Protein 5ZXN (pdb70)

B-factor: mean 41.6, std 17.54, range [14.12, 121.66]

Organism: Vibrio vulnificus (strain MO6-24/O) (NCBI:txid914127)

Sequence (649 aa):
PTNRQIVLASRPVGAPTADNFALTQSDIPTPAQGELLRSVYLSLDPYRGRSDAKSYAEPVGIDEVVGGTVCQVEASNHAEFEVGEWVLAYTGWQDYALSDGEGLIKLGKQPSHPSYALGVGPGFTAYGLLDIGQPKEGDTLVVAAATGAVGSVGQIGKLKGCRVIGIAGGEEKCQFAKDTLGFDECIDHKAADFAEQLAKVCHNGIDIYFENVGGKVFDAVPLLNTGARIPLCGLISQYNATSLPEGPDRSLAQLLIKRIKQGFIIFDDYGHRYGEFAADTQWLAQGKIHYREHLVQGLENAPDAFIGLLEGKNFGKVVQTNQPRTNRQIVLASRPVGAPTADNFALTQSDIPTPAQGELLRSVYLSLDPYRGRSDAKSYAEPVGIDEVVGGTVCQVEASNHAEFEVGEWVLAYTGWQDYALSDGEGLIKLGKQPSHPSYALGVGPGFTAYGLLDIGQPKEGDTLVVAAATGAVGSVGQIGKLKGCRVIGIAGGEEKCQFAKDTLGFDECIDHKAADFAEQLAKVCHNGIDIYFENVGGKVFDAVPLLNTGARIPLCGLISQYNATSLPEGPDRSLAQLLIKRIKQGFIIFDDYGHRYGEFAADTQWLAQGKIHYREHLVQGLENAPDAFIGLLEGKNFGKVVQTNQPR

Structure (mmCIF, N/CA/C/O backbone):
data_5ZXN
#
_entry.id   5ZXN
#
_cell.length_a   90.516
_cell.length_b   91.555
_cell.length_c   104.792
_cell.angle_alpha   90.000
_cell.angle_beta   90.000
_cell.angle_gamma   90.000
#
_symmetry.space_group_name_H-M   'P 21 21 21'
#
loop_
_entity.id
_entity.type
_entity.pdbx_description
1 polymer 'NADP-dependent oxidoreductase'
2 non-polymer '2-(N-MORPHOLINO)-ETHANESULFONIC ACID'
3 non-polymer 1,2-ETHANEDIOL
4 water water
#
loop_
_atom_site.group_PDB
_atom_site.id
_atom_site.type_symbol
_atom_site.label_atom_id
_atom_site.label_alt_id
_atom_site.label_comp_id
_atom_site.label_asym_id
_atom_site.label_entity_id
_atom_site.label_seq_id
_atom_site.pdbx_PDB_ins_code
_atom_site.Cartn_x
_atom_site.Cartn_y
_atom_site.Cartn_z
_atom_site.occupancy
_atom_site.B_iso_or_equiv
_atom_site.auth_seq_id
_atom_site.auth_comp_id
_atom_site.auth_asym_id
_atom_site.auth_atom_id
_atom_site.pdbx_PDB_model_num
ATOM 1 N N . PRO A 1 1 ? -1.925 -29.927 -38.160 1.00 71.31 4 PRO A N 1
ATOM 2 C CA . PRO A 1 1 ? -2.254 -31.035 -37.255 1.00 71.30 4 PRO A CA 1
ATOM 3 C C . PRO A 1 1 ? -1.287 -31.101 -36.075 1.00 73.65 4 PRO A C 1
ATOM 4 O O . PRO A 1 1 ? -0.447 -32.004 -36.007 1.00 69.31 4 PRO A O 1
ATOM 8 N N . THR A 1 2 ? -1.412 -30.157 -35.147 1.00 72.10 5 THR A N 1
ATOM 9 C CA . THR A 1 2 ? -0.402 -30.004 -34.111 1.00 66.33 5 THR A CA 1
ATOM 10 C C . THR A 1 2 ? -0.976 -29.842 -32.697 1.00 66.42 5 THR A C 1
ATOM 11 O O . THR A 1 2 ? -2.043 -29.255 -32.501 1.00 62.22 5 THR A O 1
ATOM 15 N N . ASN A 1 3 ? -0.250 -30.389 -31.724 1.00 64.39 6 ASN A N 1
ATOM 16 C CA . ASN A 1 3 ? -0.520 -30.188 -30.300 1.00 58.47 6 ASN A CA 1
ATOM 17 C C . ASN A 1 3 ? 0.177 -28.941 -29.763 1.00 55.63 6 ASN A C 1
ATOM 18 O O . ASN A 1 3 ? 1.381 -28.966 -29.518 1.00 56.90 6 ASN A O 1
ATOM 23 N N . ARG A 1 4 ? -0.559 -27.845 -29.591 1.00 54.79 7 ARG A N 1
ATOM 24 C CA . ARG A 1 4 ? 0.040 -26.656 -28.979 1.00 53.67 7 ARG A CA 1
ATOM 25 C C . ARG A 1 4 ? 0.192 -26.844 -27.471 1.00 50.68 7 ARG A C 1
ATOM 26 O O . ARG A 1 4 ? -0.617 -27.517 -26.831 1.00 48.20 7 ARG A O 1
ATOM 34 N N . GLN A 1 5 ? 1.213 -26.211 -26.908 1.00 49.55 8 GLN A N 1
ATOM 35 C CA . GLN A 1 5 ? 1.505 -26.337 -25.490 1.00 49.51 8 GLN A CA 1
ATOM 36 C C . GLN A 1 5 ? 1.941 -24.998 -24.930 1.00 48.58 8 GLN A C 1
ATOM 37 O O . GLN A 1 5 ? 2.718 -24.283 -25.560 1.00 44.89 8 GLN A O 1
ATOM 43 N N . ILE A 1 6 ? 1.422 -24.646 -23.758 1.00 39.67 9 ILE A N 1
ATOM 44 C CA . ILE A 1 6 ? 1.970 -23.525 -23.010 1.00 39.75 9 ILE A CA 1
ATOM 45 C C . ILE A 1 6 ? 2.899 -24.110 -21.960 1.00 42.83 9 ILE A C 1
ATOM 46 O O . ILE A 1 6 ? 2.467 -24.893 -21.104 1.00 37.56 9 ILE A O 1
ATOM 51 N N . VAL A 1 7 ? 4.178 -23.762 -22.043 1.00 40.71 10 VAL A N 1
ATOM 52 C CA . VAL A 1 7 ? 5.166 -24.318 -21.129 1.00 40.01 10 VAL A CA 1
ATOM 53 C C . VAL A 1 7 ? 5.709 -23.235 -20.215 1.00 37.52 10 VAL A C 1
ATOM 54 O O . VAL A 1 7 ? 5.586 -22.043 -20.506 1.00 37.21 10 VAL A O 1
ATOM 58 N N . LEU A 1 8 ? 6.286 -23.661 -19.096 1.00 39.24 11 LEU A N 1
ATOM 59 C CA . LEU A 1 8 ? 6.942 -22.752 -18.168 1.00 39.19 11 LEU A CA 1
ATOM 60 C C . LEU A 1 8 ? 8.326 -22.361 -18.695 1.00 38.27 11 LEU A C 1
ATOM 61 O O . LEU A 1 8 ? 9.237 -23.188 -18.735 1.00 40.43 11 LEU A O 1
ATOM 66 N N . ALA A 1 9 ? 8.475 -21.108 -19.110 1.00 42.54 12 ALA A N 1
ATOM 67 C CA . ALA A 1 9 ? 9.740 -20.642 -19.673 1.00 42.04 12 ALA A CA 1
ATOM 68 C C . ALA A 1 9 ? 10.740 -20.304 -18.574 1.00 41.37 12 ALA A C 1
ATOM 69 O O . ALA A 1 9 ? 11.909 -20.670 -18.653 1.00 40.28 12 ALA A O 1
ATOM 71 N N . SER A 1 10 ? 10.268 -19.597 -17.555 1.00 41.47 13 SER A N 1
ATOM 72 C CA . SER A 1 10 ? 11.093 -19.223 -16.414 1.00 38.99 13 SER A CA 1
ATOM 73 C C . SER A 1 10 ? 10.250 -19.100 -15.144 1.00 42.89 13 SER A C 1
ATOM 74 O O . SER A 1 10 ? 9.052 -18.823 -15.216 1.00 37.27 13 SER A O 1
ATOM 77 N N . ARG A 1 11 ? 10.861 -19.273 -13.978 1.00 41.00 14 ARG A N 1
ATOM 78 C CA . ARG A 1 11 ? 10.090 -19.117 -12.751 1.00 41.14 14 ARG A CA 1
ATOM 79 C C . ARG A 1 11 ? 9.834 -17.642 -12.500 1.00 38.58 14 ARG A C 1
ATOM 80 O O . ARG A 1 11 ? 10.742 -16.813 -12.617 1.00 37.27 14 ARG A O 1
ATOM 88 N N . PRO A 1 12 ? 8.577 -17.305 -12.176 1.00 38.99 15 PRO A N 1
ATOM 89 C CA . PRO A 1 12 ? 8.198 -15.923 -11.881 1.00 39.08 15 PRO A CA 1
ATOM 90 C C . PRO A 1 12 ? 8.997 -15.354 -10.713 1.00 40.05 15 PRO A C 1
ATOM 91 O O . PRO A 1 12 ? 9.388 -16.089 -9.804 1.00 36.68 15 PRO A O 1
ATOM 95 N N . VAL A 1 13 ? 9.259 -14.055 -10.769 1.00 40.60 16 VAL A N 1
ATOM 96 C CA . VAL A 1 13 ? 9.813 -13.332 -9.638 1.00 40.91 16 VAL A CA 1
ATOM 97 C C . VAL A 1 13 ? 8.757 -12.335 -9.212 1.00 39.15 16 VAL A C 1
ATOM 98 O O . VAL A 1 13 ? 8.498 -11.364 -9.915 1.00 42.34 16 VAL A O 1
ATOM 102 N N . GLY A 1 14 ? 8.129 -12.580 -8.066 1.00 43.08 17 GLY A N 1
ATOM 103 C CA . GLY A 1 14 ? 6.928 -11.840 -7.722 1.00 37.61 17 GLY A CA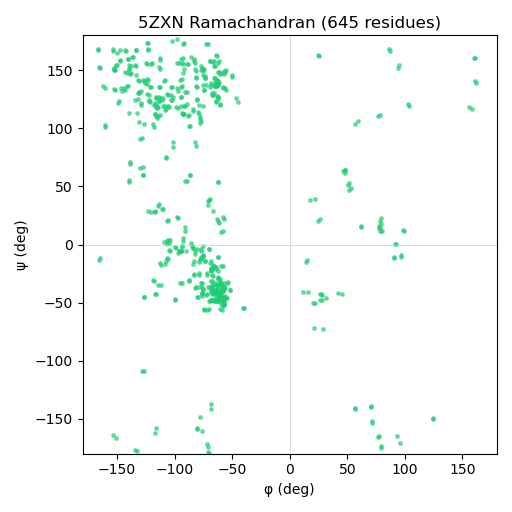 1
ATOM 104 C C . GLY A 1 14 ? 5.771 -12.266 -8.617 1.00 39.63 17 GLY A C 1
ATOM 105 O O . GLY A 1 14 ? 5.599 -13.457 -8.897 1.00 40.18 17 GLY A O 1
ATOM 106 N N . ALA A 1 15 ? 4.977 -11.298 -9.067 1.00 40.39 18 ALA A N 1
ATOM 107 C CA . ALA A 1 15 ? 3.858 -11.582 -9.960 1.00 38.26 18 ALA A CA 1
ATOM 108 C C . ALA A 1 15 ? 4.336 -12.143 -11.308 1.00 40.95 18 ALA A C 1
ATOM 109 O O . ALA A 1 15 ? 5.297 -11.639 -11.894 1.00 38.55 18 ALA A O 1
ATOM 111 N N . PRO A 1 16 ? 3.661 -13.188 -11.811 1.00 43.34 19 PRO A N 1
ATOM 112 C CA . PRO A 1 16 ? 4.052 -13.735 -13.114 1.00 39.92 19 PRO A CA 1
ATOM 113 C C . PRO A 1 16 ? 3.893 -12.687 -14.208 1.00 41.65 19 PRO A C 1
ATOM 114 O O . PRO A 1 16 ? 3.030 -11.815 -14.096 1.00 40.80 19 PRO A O 1
ATOM 118 N N . THR A 1 17 ? 4.739 -12.759 -15.229 1.00 41.21 20 THR A N 1
ATOM 119 C CA . THR A 1 17 ? 4.606 -11.910 -16.408 1.00 46.18 20 THR A CA 1
ATOM 120 C C . THR A 1 17 ? 4.513 -12.795 -17.636 1.00 43.44 20 THR A C 1
ATOM 121 O O . THR A 1 17 ? 4.710 -14.004 -17.545 1.00 39.78 20 THR A O 1
ATOM 125 N N . ALA A 1 18 ? 4.257 -12.187 -18.788 1.00 43.78 21 ALA A N 1
ATOM 126 C CA . ALA A 1 18 ? 4.147 -12.936 -20.035 1.00 46.98 21 ALA A CA 1
ATOM 127 C C . ALA A 1 18 ? 5.406 -13.739 -20.332 1.00 42.63 21 ALA A C 1
ATOM 128 O O . ALA A 1 18 ? 5.329 -14.829 -20.895 1.00 42.15 21 ALA A O 1
ATOM 130 N N . ASP A 1 19 ? 6.559 -13.206 -19.939 1.00 44.20 22 ASP A N 1
ATOM 131 C CA . ASP A 1 19 ? 7.842 -13.846 -20.237 1.00 47.51 22 ASP A CA 1
ATOM 132 C C . ASP A 1 19 ? 8.012 -15.207 -19.567 1.00 44.95 22 ASP A C 1
ATOM 133 O O . ASP A 1 19 ? 8.833 -16.020 -20.000 1.00 43.95 22 ASP A O 1
ATOM 138 N N . ASN A 1 20 ? 7.227 -15.460 -18.523 1.00 40.92 23 ASN A N 1
ATOM 139 C CA . ASN A 1 20 ? 7.327 -16.710 -17.776 1.00 41.55 23 ASN A CA 1
ATOM 140 C C . ASN A 1 20 ? 6.721 -17.902 -18.515 1.00 37.15 23 ASN A C 1
ATOM 141 O O . ASN A 1 20 ? 6.932 -19.059 -18.133 1.00 38.48 23 ASN A O 1
ATOM 146 N N . PHE A 1 21 ? 6.016 -17.613 -19.606 1.00 36.49 24 PHE A N 1
ATOM 147 C CA . PHE A 1 21 ? 5.288 -18.618 -20.375 1.00 39.67 24 PHE A CA 1
ATOM 148 C C . PHE A 1 21 ? 5.741 -18.612 -21.827 1.00 41.72 24 PHE A C 1
ATOM 149 O O . PHE A 1 21 ? 6.025 -17.553 -22.381 1.00 40.25 24 PHE A O 1
ATOM 157 N N . ALA A 1 22 ? 5.819 -19.789 -22.434 1.00 41.44 25 ALA A N 1
ATOM 158 C CA . ALA A 1 22 ? 6.120 -19.873 -23.854 1.00 45.97 25 ALA A CA 1
ATOM 159 C C . ALA A 1 22 ? 5.125 -20.785 -24.556 1.00 43.50 25 ALA A C 1
ATOM 160 O O . ALA A 1 22 ? 4.743 -21.826 -24.021 1.00 42.44 25 ALA A O 1
ATOM 162 N N . LEU A 1 23 ? 4.717 -20.393 -25.761 1.00 47.82 26 LEU A N 1
ATOM 163 C CA . LEU A 1 23 ? 3.861 -21.234 -26.588 1.00 50.88 26 LEU A CA 1
ATOM 164 C C . LEU A 1 23 ? 4.728 -22.051 -27.535 1.00 49.62 26 LEU A C 1
ATOM 165 O O . LEU A 1 23 ? 5.586 -21.511 -28.225 1.00 46.89 26 LEU A O 1
ATOM 170 N N . THR A 1 24 ? 4.524 -23.361 -27.528 1.00 49.22 27 THR A N 1
ATOM 171 C CA . THR A 1 24 ? 5.303 -24.262 -28.364 1.00 57.77 27 THR A CA 1
ATOM 172 C C . THR A 1 24 ? 4.389 -25.259 -29.070 1.00 59.33 27 THR A C 1
ATOM 173 O O . THR A 1 24 ? 3.209 -25.385 -28.737 1.00 55.03 27 THR A O 1
ATOM 177 N N . GLN A 1 25 ? 4.934 -25.970 -30.048 1.00 59.99 28 GLN A N 1
ATOM 178 C CA . GLN A 1 25 ? 4.154 -26.969 -30.758 1.00 61.52 28 GLN A CA 1
ATOM 179 C C . GLN A 1 25 ? 4.841 -28.321 -30.695 1.00 62.36 28 GLN A C 1
ATOM 180 O O . GLN A 1 25 ? 6.053 -28.412 -30.505 1.00 63.08 28 GLN A O 1
ATOM 186 N N . SER A 1 26 ? 4.045 -29.370 -30.832 1.00 63.05 29 SER A N 1
ATOM 187 C CA . SER A 1 26 ? 4.555 -30.728 -30.813 1.00 64.69 29 SER A CA 1
ATOM 188 C C . SER A 1 26 ? 3.620 -31.610 -31.624 1.00 66.76 29 SER A C 1
ATOM 189 O O . SER A 1 26 ? 2.418 -31.338 -31.703 1.00 65.90 29 SER A O 1
ATOM 192 N N . ASP A 1 27 ? 4.165 -32.657 -32.232 1.00 66.29 30 ASP A N 1
ATOM 193 C CA . ASP A 1 27 ? 3.340 -33.595 -32.973 1.00 66.26 30 ASP A CA 1
ATOM 194 C C . ASP A 1 27 ? 2.371 -34.258 -32.006 1.00 66.00 30 ASP A C 1
ATOM 195 O O . ASP A 1 27 ? 2.727 -34.545 -30.861 1.00 68.43 30 ASP A O 1
ATOM 197 N N . ILE A 1 28 ? 1.138 -34.463 -32.454 1.00 64.21 31 ILE A N 1
ATOM 198 C CA . ILE A 1 28 ? 0.125 -35.115 -31.636 1.00 62.95 31 ILE A CA 1
ATOM 199 C C . ILE A 1 28 ? 0.566 -36.526 -31.261 1.00 68.26 31 ILE A C 1
ATOM 200 O O . ILE A 1 28 ? 0.819 -37.353 -32.138 1.00 72.82 31 ILE A O 1
ATOM 205 N N . PRO A 1 29 ? 0.675 -36.805 -29.955 1.00 67.44 32 PRO A N 1
ATOM 206 C CA . PRO A 1 29 ? 1.134 -38.132 -29.522 1.00 67.90 32 PRO A CA 1
ATOM 207 C C . PRO A 1 29 ? 0.178 -39.232 -29.971 1.00 69.52 32 PRO A C 1
ATOM 208 O O . PRO A 1 29 ? -1.002 -38.965 -30.204 1.00 67.67 32 PRO A O 1
ATOM 212 N N . THR A 1 30 ? 0.681 -40.455 -30.083 1.00 71.84 33 THR A N 1
ATOM 213 C CA . THR A 1 30 ? -0.126 -41.556 -30.593 1.00 72.01 33 THR A CA 1
ATOM 214 C C . THR A 1 30 ? -0.374 -42.586 -29.498 1.00 71.74 33 THR A C 1
ATOM 215 O O . THR A 1 30 ? 0.573 -43.114 -28.907 1.00 70.41 33 THR A O 1
ATOM 219 N N . PRO A 1 31 ? -1.657 -42.874 -29.229 1.00 69.81 34 PRO A N 1
ATOM 220 C CA . PRO A 1 31 ? -2.049 -43.832 -28.188 1.00 70.71 34 PRO A CA 1
ATOM 221 C C . PRO A 1 31 ? -1.567 -45.237 -28.527 1.00 77.04 34 PRO A C 1
ATOM 222 O O . PRO A 1 31 ? -1.911 -45.771 -29.584 1.00 75.07 34 PRO A O 1
ATOM 226 N N . ALA A 1 32 ? -0.783 -45.831 -27.633 1.00 76.27 35 ALA A N 1
ATOM 227 C CA . ALA A 1 32 ? -0.132 -47.100 -27.926 1.00 78.01 35 ALA A CA 1
ATOM 228 C C . ALA A 1 32 ? -0.757 -48.268 -27.171 1.00 81.62 35 ALA A C 1
ATOM 229 O O . ALA A 1 32 ? -0.169 -48.772 -26.214 1.00 83.73 35 ALA A O 1
ATOM 231 N N . GLN A 1 33 ? -1.942 -48.687 -27.619 1.00 80.28 36 GLN A N 1
ATOM 232 C CA . GLN A 1 33 ? -2.610 -49.903 -27.143 1.00 81.60 36 GLN A CA 1
ATOM 233 C C . GLN A 1 33 ? -2.887 -49.898 -25.637 1.00 85.46 36 GLN A C 1
ATOM 234 O O . GLN A 1 33 ? -1.982 -50.084 -24.820 1.00 84.76 36 GLN A O 1
ATOM 236 N N . GLY A 1 34 ? -4.151 -49.705 -25.273 1.00 83.60 37 GLY A N 1
ATOM 237 C CA . GLY A 1 34 ? -4.520 -49.570 -23.876 1.00 82.19 37 GLY A CA 1
ATOM 238 C C . GLY A 1 34 ? -4.498 -48.115 -23.449 1.00 81.35 37 GLY A C 1
ATOM 239 O O . GLY A 1 34 ? -4.755 -47.790 -22.290 1.00 80.10 37 GLY A O 1
ATOM 240 N N . GLU A 1 35 ? -4.161 -47.240 -24.392 1.00 79.24 38 GLU A N 1
ATOM 241 C CA . GLU A 1 35 ? -4.123 -45.805 -24.146 1.00 77.00 38 GLU A CA 1
ATOM 242 C C . GLU A 1 35 ? -5.143 -45.087 -25.023 1.00 75.13 38 GLU A C 1
ATOM 243 O O . GLU A 1 35 ? -5.730 -45.690 -25.924 1.00 73.80 38 GLU A O 1
ATOM 257 N N . LEU A 1 37 ? -6.306 -40.893 -26.751 1.00 62.37 40 LEU A N 1
ATOM 258 C CA . LEU A 1 37 ? -5.870 -39.546 -27.093 1.00 62.67 40 LEU A CA 1
ATOM 259 C C . LEU A 1 37 ? -6.939 -38.527 -26.711 1.00 66.66 40 LEU A C 1
ATOM 260 O O . LEU A 1 37 ? -8.024 -38.510 -27.294 1.00 66.33 40 LEU A O 1
ATOM 265 N N . LEU A 1 38 ? -6.631 -37.684 -25.726 1.00 59.29 41 LEU A N 1
ATOM 266 C CA . LEU A 1 38 ? -7.570 -36.660 -25.280 1.00 57.06 41 LEU A CA 1
ATOM 267 C C . LEU A 1 38 ? -7.334 -35.326 -25.979 1.00 54.54 41 LEU A C 1
ATOM 268 O O . LEU A 1 38 ? -6.194 -34.894 -26.167 1.00 53.04 41 LEU A O 1
ATOM 273 N N . ARG A 1 39 ? -8.426 -34.695 -26.390 1.00 51.52 42 ARG A N 1
ATOM 274 C CA . ARG A 1 39 ? -8.373 -33.367 -26.984 1.00 53.20 42 ARG A CA 1
ATOM 275 C C . ARG A 1 39 ? -9.154 -32.386 -26.111 1.00 53.24 42 ARG A C 1
ATOM 276 O O . ARG A 1 39 ? -10.348 -32.566 -25.877 1.00 48.65 42 ARG A O 1
ATOM 284 N N . SER A 1 40 ? -8.472 -31.359 -25.616 1.00 48.31 43 SER A N 1
ATOM 285 C CA . SER A 1 40 ? -9.067 -30.452 -24.636 1.00 47.55 43 SER A CA 1
ATOM 286 C C . SER A 1 40 ? -10.071 -29.487 -25.249 1.00 46.12 43 SER A C 1
ATOM 287 O O . SER A 1 40 ? -9.914 -29.042 -26.385 1.00 46.05 43 SER A O 1
ATOM 290 N N . VAL A 1 41 ? -11.102 -29.164 -24.476 1.00 41.66 44 VAL A N 1
ATOM 291 C CA . VAL A 1 41 ? -12.043 -28.122 -24.848 1.00 41.96 44 VAL A CA 1
ATOM 292 C C . VAL A 1 41 ? -11.988 -26.968 -23.863 1.00 40.60 44 VAL A C 1
ATOM 293 O O . VAL A 1 41 ? -12.018 -25.798 -24.251 1.00 42.62 44 VAL A O 1
ATOM 297 N N . TYR A 1 42 ? -11.908 -27.304 -22.579 1.00 38.42 45 TYR A N 1
ATOM 298 C CA . TYR A 1 42 ? -11.849 -26.295 -21.536 1.00 39.10 45 TYR A CA 1
ATOM 299 C C . TYR A 1 42 ? -10.646 -26.514 -20.628 1.00 33.69 45 TYR A C 1
ATOM 300 O O . TYR A 1 42 ? -10.328 -27.647 -20.276 1.00 31.02 45 TYR A O 1
ATOM 309 N N . LEU A 1 43 ? -10.015 -25.412 -20.230 1.00 34.08 46 LEU A N 1
ATOM 310 C CA . LEU A 1 43 ? -8.887 -25.458 -19.301 1.00 34.28 46 LEU A CA 1
ATOM 311 C C . LEU A 1 43 ? -9.180 -24.611 -18.066 1.00 27.28 46 LEU A C 1
ATOM 312 O O . LEU A 1 43 ? -9.554 -23.453 -18.170 1.00 31.15 46 LEU A O 1
ATOM 317 N N . SER A 1 44 ? -9.008 -25.199 -16.892 1.00 29.82 47 SER A N 1
ATOM 318 C CA . SER A 1 44 ? -9.204 -24.448 -15.656 1.00 28.09 47 SER A CA 1
ATOM 319 C C . SER A 1 44 ? -7.959 -23.620 -15.337 1.00 27.05 47 SER A C 1
ATOM 320 O O . SER A 1 44 ? -6.846 -24.101 -15.489 1.00 27.07 47 SER A O 1
ATOM 323 N N . LEU A 1 45 ? -8.153 -22.368 -14.936 1.00 25.92 48 LEU A N 1
ATOM 324 C CA . LEU A 1 45 ? -7.081 -21.557 -14.368 1.00 27.45 48 LEU A CA 1
ATOM 325 C C . LEU A 1 45 ? -7.427 -21.293 -12.909 1.00 29.17 48 LEU A C 1
ATOM 326 O O . LEU A 1 45 ? -8.529 -20.836 -12.616 1.00 27.90 48 LEU A O 1
ATOM 331 N N . ASP A 1 46 ? -6.497 -21.596 -12.003 1.00 28.16 49 ASP A N 1
ATOM 332 C CA . ASP A 1 46 ? -6.759 -21.536 -10.561 1.00 25.87 49 ASP A CA 1
ATOM 333 C C . ASP A 1 46 ? -5.574 -20.905 -9.818 1.00 30.57 49 ASP A C 1
ATOM 334 O O . ASP A 1 46 ? -4.436 -21.072 -10.238 1.00 27.69 49 ASP A O 1
ATOM 339 N N . PRO A 1 47 ? -5.839 -20.182 -8.714 1.00 30.04 50 PRO A N 1
ATOM 340 C CA . PRO A 1 47 ? -4.737 -19.549 -7.974 1.00 30.74 50 PRO A CA 1
ATOM 341 C C . PRO A 1 47 ? -3.609 -20.502 -7.540 1.00 26.94 50 PRO A C 1
ATOM 342 O O . PRO A 1 47 ? -2.453 -20.060 -7.506 1.00 27.46 50 PRO A O 1
ATOM 346 N N . TYR A 1 48 ? -3.909 -21.767 -7.226 1.00 26.55 51 TYR A N 1
ATOM 347 C CA . TYR A 1 48 ? -2.862 -22.683 -6.745 1.00 27.20 51 TYR A CA 1
ATOM 348 C C . TYR A 1 48 ? -1.759 -22.935 -7.778 1.00 29.25 51 TYR A C 1
ATOM 349 O O . TYR A 1 48 ? -0.684 -23.416 -7.433 1.00 25.75 51 TYR A O 1
ATOM 366 N N . ARG A 1 50 ? -0.018 -20.766 -9.320 1.00 28.41 53 ARG A N 1
ATOM 367 C CA . ARG A 1 50 ? 1.090 -19.858 -9.013 1.00 29.25 53 ARG A CA 1
ATOM 368 C C . ARG A 1 50 ? 2.125 -20.562 -8.143 1.00 34.85 53 ARG A C 1
ATOM 369 O O . ARG A 1 50 ? 3.340 -20.407 -8.336 1.00 33.24 53 ARG A O 1
ATOM 377 N N . GLY A 1 51 ? 1.635 -21.330 -7.179 1.00 31.81 54 GLY A N 1
ATOM 378 C CA . GLY A 1 51 ? 2.519 -22.081 -6.314 1.00 30.74 54 GLY A CA 1
ATOM 379 C C . GLY A 1 51 ? 3.242 -23.157 -7.087 1.00 34.71 54 GLY A C 1
ATOM 380 O O . GLY A 1 51 ? 4.414 -23.433 -6.829 1.00 39.18 54 GLY A O 1
ATOM 381 N N . ARG A 1 52 ? 2.557 -23.753 -8.059 1.00 33.25 55 ARG A N 1
ATOM 382 C CA . ARG A 1 52 ? 3.131 -24.853 -8.832 1.00 32.30 55 ARG A CA 1
ATOM 383 C C . ARG A 1 52 ? 4.246 -24.395 -9.769 1.00 37.93 55 ARG A C 1
ATOM 384 O O . ARG A 1 52 ? 5.042 -25.214 -10.236 1.00 35.23 55 ARG A O 1
ATOM 400 N N . SER A 1 54 ? 6.367 -22.072 -8.777 1.00 40.56 57 SER A N 1
ATOM 401 C CA . SER A 1 54 ? 7.450 -21.632 -7.902 1.00 39.73 57 SER A CA 1
ATOM 402 C C . SER A 1 54 ? 8.253 -22.829 -7.422 1.00 39.24 57 SER A C 1
ATOM 403 O O . SER A 1 54 ? 7.794 -23.972 -7.513 1.00 37.29 57 SER A O 1
ATOM 406 N N . ASP A 1 55 ? 9.461 -22.558 -6.932 1.00 42.62 58 ASP A N 1
ATOM 407 C CA . ASP A 1 55 ? 10.363 -23.605 -6.456 1.00 41.34 58 ASP A CA 1
ATOM 408 C C . ASP A 1 55 ? 10.039 -24.040 -5.029 1.00 47.06 58 ASP A C 1
ATOM 409 O O . ASP A 1 55 ? 10.666 -24.963 -4.512 1.00 50.11 58 ASP A O 1
ATOM 414 N N . ALA A 1 56 ? 9.132 -23.321 -4.366 1.00 43.65 59 ALA A N 1
ATOM 415 C CA . ALA A 1 56 ? 8.797 -23.625 -2.977 1.00 49.77 59 ALA A CA 1
ATOM 416 C C . ALA A 1 56 ? 8.493 -25.111 -2.819 1.00 49.06 59 ALA A C 1
ATOM 417 O O . ALA A 1 56 ? 7.927 -25.737 -3.715 1.00 45.81 59 ALA A O 1
ATOM 419 N N . LYS A 1 57 ? 8.880 -25.686 -1.688 1.00 53.71 60 LYS A N 1
ATOM 420 C CA . LYS A 1 57 ? 8.543 -27.076 -1.433 1.00 49.83 60 LYS A CA 1
ATOM 421 C C . LYS A 1 57 ? 7.051 -27.149 -1.227 1.00 46.90 60 LYS A C 1
ATOM 422 O O . LYS A 1 57 ? 6.461 -26.290 -0.570 1.00 49.17 60 LYS A O 1
ATOM 428 N N . SER A 1 58 ? 6.426 -28.160 -1.809 1.00 39.68 61 SER A N 1
ATOM 429 C CA . SER A 1 58 ? 4.986 -28.220 -1.783 1.00 40.27 61 SER A CA 1
ATOM 430 C C . SER A 1 58 ? 4.558 -29.672 -1.823 1.00 35.34 61 SER A C 1
ATOM 431 O O . SER A 1 58 ? 5.372 -30.566 -1.616 1.00 37.63 61 SER A O 1
ATOM 434 N N . TYR A 1 59 ? 3.281 -29.899 -2.090 1.00 33.55 62 TYR A N 1
ATOM 435 C CA . TYR A 1 59 ? 2.720 -31.239 -2.114 1.00 34.14 62 TYR A CA 1
ATOM 436 C C . TYR A 1 59 ? 3.062 -31.968 -3.413 1.00 37.96 62 TYR A C 1
ATOM 437 O O . TYR A 1 59 ? 2.848 -33.171 -3.539 1.00 39.18 62 TYR A O 1
ATOM 446 N N . ALA A 1 60 ? 3.553 -31.219 -4.394 1.00 37.52 63 ALA A N 1
ATOM 447 C CA . ALA A 1 60 ? 3.894 -31.783 -5.697 1.00 35.74 63 ALA A CA 1
ATOM 448 C C . ALA A 1 60 ? 5.189 -31.169 -6.214 1.00 38.41 63 ALA A C 1
ATOM 449 O O . ALA A 1 60 ? 5.533 -30.055 -5.836 1.00 38.65 63 ALA A O 1
ATOM 451 N N . GLU A 1 61 ? 5.910 -31.891 -7.072 1.00 45.84 64 GLU A N 1
ATOM 452 C CA . GLU A 1 61 ? 7.100 -31.333 -7.718 1.00 44.49 64 GLU A CA 1
ATOM 453 C C . GLU A 1 61 ? 6.740 -30.082 -8.507 1.00 41.74 64 GLU A C 1
ATOM 454 O O . GLU A 1 61 ? 5.732 -30.071 -9.209 1.00 41.25 64 GLU A O 1
ATOM 460 N N . PRO A 1 62 ? 7.552 -29.014 -8.381 1.00 41.09 65 PRO A N 1
ATOM 461 C CA . PRO A 1 62 ? 7.317 -27.819 -9.191 1.00 39.73 65 PRO A CA 1
ATOM 462 C C . PRO A 1 62 ? 7.295 -28.138 -10.679 1.00 40.22 65 PRO A C 1
ATOM 463 O O . PRO A 1 62 ? 7.930 -29.096 -11.110 1.00 38.04 65 PRO A O 1
ATOM 467 N N . VAL A 1 63 ? 6.534 -27.375 -11.450 1.00 37.47 66 VAL A N 1
ATOM 468 C CA . VAL A 1 63 ? 6.532 -27.568 -12.887 1.00 36.68 66 VAL A CA 1
ATOM 469 C C . VAL A 1 63 ? 7.940 -27.301 -13.430 1.00 40.23 66 VAL A C 1
ATOM 470 O O . VAL A 1 63 ? 8.548 -26.275 -13.116 1.00 33.05 66 VAL A O 1
ATOM 474 N N . GLY A 1 64 ? 8.470 -28.261 -14.186 1.00 38.84 67 GLY A N 1
ATOM 475 C CA . GLY A 1 64 ? 9.792 -28.131 -14.785 1.00 42.19 67 GLY A CA 1
ATOM 476 C C . GLY A 1 64 ? 9.906 -27.044 -15.841 1.00 41.50 67 GLY A C 1
ATOM 477 O O . GLY A 1 64 ? 8.923 -26.698 -16.503 1.00 38.31 67 GLY A O 1
ATOM 478 N N . ILE A 1 65 ? 11.116 -26.514 -16.017 1.00 35.92 68 ILE A N 1
ATOM 479 C CA . ILE A 1 65 ? 11.367 -25.529 -17.062 1.00 39.96 68 ILE A CA 1
ATOM 480 C C . ILE A 1 65 ? 11.136 -26.190 -18.415 1.00 39.93 68 ILE A C 1
ATOM 481 O O . ILE A 1 65 ? 11.534 -27.332 -18.629 1.00 40.47 68 ILE A O 1
ATOM 486 N N . ASP A 1 66 ? 10.453 -25.471 -19.305 1.00 43.80 69 ASP A N 1
ATOM 487 C CA . ASP A 1 66 ? 10.053 -25.977 -20.620 1.00 42.90 69 ASP A CA 1
ATOM 488 C C . ASP A 1 66 ? 9.103 -27.183 -20.558 1.00 45.13 69 ASP A C 1
ATOM 489 O O . ASP A 1 66 ? 8.914 -27.863 -21.566 1.00 41.76 69 ASP A O 1
ATOM 494 N N . GLU A 1 67 ? 8.501 -27.440 -19.393 1.00 41.63 70 GLU A N 1
ATOM 495 C CA . GLU A 1 67 ? 7.441 -28.446 -19.288 1.00 38.70 70 GLU A CA 1
ATOM 496 C C . GLU A 1 67 ? 6.066 -27.785 -19.385 1.00 38.77 70 GLU A C 1
ATOM 497 O O . GLU A 1 67 ? 5.913 -26.609 -19.072 1.00 35.14 70 GLU A O 1
ATOM 503 N N . VAL A 1 68 ? 5.066 -28.561 -19.791 1.00 38.75 71 VAL A N 1
ATOM 504 C CA . VAL A 1 68 ? 3.722 -28.023 -19.992 1.00 39.41 71 VAL A CA 1
ATOM 505 C C . VAL A 1 68 ? 3.111 -27.620 -18.643 1.00 33.70 71 VAL A C 1
ATOM 506 O O . VAL A 1 68 ? 3.206 -28.355 -17.661 1.00 36.88 71 VAL A O 1
ATOM 518 N N . VAL A 1 70 ? 0.498 -27.159 -15.720 1.00 31.66 73 VAL A N 1
ATOM 519 C CA . VAL A 1 70 ? -0.448 -28.163 -15.251 1.00 31.31 73 VAL A CA 1
ATOM 520 C C . VAL A 1 70 ? -1.842 -27.576 -15.018 1.00 29.82 73 VAL A C 1
ATOM 521 O O . VAL A 1 70 ? -2.010 -26.365 -14.857 1.00 28.56 73 VAL A O 1
ATOM 525 N N . GLY A 1 71 ? -2.838 -28.448 -14.975 1.00 29.99 74 GLY A N 1
ATOM 526 C CA . GLY A 1 71 ? -4.186 -27.999 -14.702 1.00 30.24 74 GLY A CA 1
ATOM 527 C C . GLY A 1 71 ? -5.269 -28.962 -15.116 1.00 32.63 74 GLY A C 1
ATOM 528 O O . GLY A 1 71 ? -5.054 -29.854 -15.950 1.00 33.12 74 GLY A O 1
ATOM 529 N N . GLY A 1 72 ? -6.441 -28.770 -14.519 1.00 28.83 75 GLY A N 1
ATOM 530 C CA . GLY A 1 72 ? -7.610 -29.574 -14.814 1.00 30.41 75 GLY A CA 1
ATOM 531 C C . GLY A 1 72 ? -8.187 -29.205 -16.165 1.00 26.70 75 GLY A C 1
ATOM 532 O O . GLY A 1 72 ? -8.163 -28.040 -16.575 1.00 28.75 75 GLY A O 1
ATOM 533 N N . THR A 1 73 ? -8.687 -30.199 -16.880 1.00 31.77 76 THR A N 1
ATOM 534 C CA . THR A 1 73 ? -9.200 -29.939 -18.211 1.00 31.84 76 THR A CA 1
ATOM 535 C C . THR A 1 73 ? -10.478 -30.718 -18.451 1.00 36.29 76 THR A C 1
ATOM 536 O O . THR A 1 73 ? -10.690 -31.791 -17.883 1.00 37.63 76 THR A O 1
ATOM 540 N N . VAL A 1 74 ? -11.330 -30.160 -19.296 1.00 37.11 77 VAL A N 1
ATOM 541 C CA . VAL A 1 74 ? -12.471 -30.896 -19.812 1.00 40.61 77 VAL A CA 1
ATOM 542 C C . VAL A 1 74 ? -12.181 -31.206 -21.272 1.00 41.86 77 VAL A C 1
ATOM 543 O O . VAL A 1 74 ? -12.013 -30.289 -22.081 1.00 37.41 77 VAL A O 1
ATOM 547 N N . CYS A 1 75 ? -12.088 -32.499 -21.572 1.00 44.80 78 CYS A N 1
ATOM 548 C CA . CYS A 1 75 ? -11.718 -32.990 -22.895 1.00 45.78 78 CYS A CA 1
ATOM 549 C C . CYS A 1 75 ? -12.793 -33.911 -23.458 1.00 53.74 78 CYS A C 1
ATOM 550 O O . CYS A 1 75 ? -13.711 -34.322 -22.745 1.00 51.21 78 CYS A O 1
ATOM 553 N N . GLN A 1 76 ? -12.680 -34.226 -24.744 1.00 57.16 79 GLN A N 1
ATOM 554 C CA . GLN A 1 76 ? -13.385 -35.375 -25.302 1.00 58.90 79 GLN A CA 1
ATOM 555 C C . GLN A 1 76 ? -12.363 -36.349 -25.886 1.00 60.98 79 GLN A C 1
ATOM 556 O O . GLN A 1 76 ? -11.246 -35.954 -26.227 1.00 60.39 79 GLN A O 1
ATOM 562 N N . VAL A 1 77 ? -12.739 -37.622 -25.978 1.00 63.58 80 VAL A N 1
ATOM 563 C CA . VAL A 1 77 ? -11.836 -38.658 -26.477 1.00 68.55 80 VAL A CA 1
ATOM 564 C C . VAL A 1 77 ? -11.718 -38.601 -28.006 1.00 68.78 80 VAL A C 1
ATOM 565 O O . VAL A 1 77 ? -12.654 -38.957 -28.727 1.00 65.84 80 VAL A O 1
ATOM 569 N N . GLU A 1 78 ? -10.577 -38.111 -28.487 1.00 66.90 81 GLU A N 1
ATOM 570 C CA . GLU A 1 78 ? -10.294 -38.033 -29.922 1.00 69.08 81 GLU A CA 1
ATOM 571 C C . GLU A 1 78 ? -10.194 -39.422 -30.569 1.00 69.00 81 GLU A C 1
ATOM 572 O O . GLU A 1 78 ? -10.722 -39.655 -31.656 1.00 66.12 81 GLU A O 1
ATOM 578 N N . ALA A 1 79 ? -9.523 -40.338 -29.878 1.00 69.30 82 ALA A N 1
ATOM 579 C CA . ALA A 1 79 ? -9.313 -41.696 -30.365 1.00 69.62 82 ALA A CA 1
ATOM 580 C C . ALA A 1 79 ? -8.928 -42.604 -29.207 1.00 68.55 82 ALA A C 1
ATOM 581 O O . ALA A 1 79 ? -8.120 -42.223 -28.362 1.00 66.10 82 ALA A O 1
ATOM 583 N N . SER A 1 80 ? -9.506 -43.800 -29.159 1.00 70.15 83 SER A N 1
ATOM 584 C CA . SER A 1 80 ? -9.292 -44.689 -28.023 1.00 69.59 83 SER A CA 1
ATOM 585 C C . SER A 1 80 ? -8.913 -46.118 -28.406 1.00 75.50 83 SER A C 1
ATOM 586 O O . SER A 1 80 ? -9.562 -46.751 -29.240 1.00 75.02 83 SER A O 1
ATOM 589 N N . ASN A 1 81 ? -7.849 -46.614 -27.783 1.00 77.67 84 ASN A N 1
ATOM 590 C CA . ASN A 1 81 ? -7.488 -48.024 -27.858 1.00 79.69 84 ASN A CA 1
ATOM 591 C C . ASN A 1 81 ? -7.462 -48.638 -26.465 1.00 80.67 84 ASN A C 1
ATOM 592 O O . ASN A 1 81 ? -6.719 -49.589 -26.220 1.00 81.16 84 ASN A O 1
ATOM 597 N N . HIS A 1 82 ? -8.257 -48.081 -25.551 1.00 80.88 85 HIS A N 1
ATOM 598 C CA . HIS A 1 82 ? -8.184 -48.470 -24.141 1.00 82.04 85 HIS A CA 1
ATOM 599 C C . HIS A 1 82 ? -8.743 -49.880 -23.829 1.00 85.29 85 HIS A C 1
ATOM 600 O O . HIS A 1 82 ? -8.002 -50.695 -23.276 1.00 85.93 85 HIS A O 1
ATOM 602 N N . ALA A 1 83 ? -10.000 -50.208 -24.156 1.00 82.46 86 ALA A N 1
ATOM 603 C CA . ALA A 1 83 ? -10.996 -49.332 -24.767 1.00 79.11 86 ALA A CA 1
ATOM 604 C C . ALA A 1 83 ? -12.279 -49.357 -23.946 1.00 79.58 86 ALA A C 1
ATOM 605 O O . ALA A 1 83 ? -13.342 -49.727 -24.445 1.00 79.51 86 ALA A O 1
ATOM 607 N N . GLU A 1 84 ? -12.174 -48.963 -22.681 1.00 78.81 87 GLU A N 1
ATOM 608 C CA . GLU A 1 84 ? -13.354 -48.778 -21.845 1.00 75.28 87 GLU A CA 1
ATOM 609 C C . GLU A 1 84 ? -13.907 -47.385 -22.098 1.00 72.02 87 GLU A C 1
ATOM 610 O O . GLU A 1 84 ? -14.939 -46.992 -21.555 1.00 72.82 87 GLU A O 1
ATOM 612 N N . PHE A 1 85 ? -13.195 -46.645 -22.937 1.00 70.57 88 PHE A N 1
ATOM 613 C CA . PHE A 1 85 ? -13.591 -45.307 -23.343 1.00 72.04 88 PHE A CA 1
ATOM 614 C C . PHE A 1 85 ? -13.870 -45.303 -24.837 1.00 70.53 88 PHE A C 1
ATOM 615 O O . PHE A 1 85 ? -13.029 -45.721 -25.628 1.00 71.02 88 PHE A O 1
ATOM 623 N N . GLU A 1 86 ? -15.052 -44.839 -25.223 1.00 68.96 89 GLU A N 1
ATOM 624 C CA . GLU A 1 86 ? -15.393 -44.720 -26.635 1.00 66.04 89 GLU A CA 1
ATOM 625 C C . GLU A 1 86 ? -15.062 -43.317 -27.142 1.00 69.88 89 GLU A C 1
ATOM 626 O O . GLU A 1 86 ? -14.984 -42.370 -26.356 1.00 68.61 89 GLU A O 1
ATOM 628 N N . VAL A 1 87 ? -14.849 -43.190 -28.450 1.00 65.86 90 VAL A N 1
ATOM 629 C CA . VAL A 1 87 ? -14.554 -41.895 -29.052 1.00 62.54 90 VAL A CA 1
ATOM 630 C C . VAL A 1 87 ? -15.755 -40.968 -28.919 1.00 64.92 90 VAL A C 1
ATOM 631 O O . VAL A 1 87 ? -16.899 -41.411 -29.006 1.00 62.67 90 VAL A O 1
ATOM 633 N N . GLY A 1 88 ? -15.487 -39.685 -28.692 1.00 67.45 91 GLY A N 1
ATOM 634 C CA . GLY A 1 88 ? -16.535 -38.691 -28.527 1.00 66.74 91 GLY A CA 1
ATOM 635 C C . GLY A 1 88 ? -16.978 -38.496 -27.084 1.00 66.36 91 GLY A C 1
ATOM 636 O O . GLY A 1 88 ? -17.702 -37.548 -26.771 1.00 64.13 91 GLY A O 1
ATOM 637 N N . GLU A 1 89 ? -16.540 -39.394 -26.205 1.00 63.29 92 GLU A N 1
ATOM 638 C CA . GLU A 1 89 ? -16.850 -39.308 -24.780 1.00 65.06 92 GLU A CA 1
ATOM 639 C C . GLU A 1 89 ? -16.171 -38.115 -24.111 1.00 63.32 92 GLU A C 1
ATOM 640 O O . GLU A 1 89 ? -14.956 -37.951 -24.219 1.00 60.58 92 GLU A O 1
ATOM 646 N N . TRP A 1 90 ? -16.952 -37.308 -23.396 1.00 59.83 93 TRP A N 1
ATOM 647 C CA . TRP A 1 90 ? -16.406 -36.180 -22.642 1.00 58.94 93 TRP A CA 1
ATOM 648 C C . TRP A 1 90 ? -15.849 -36.654 -21.300 1.00 56.25 93 TRP A C 1
ATOM 649 O O . TRP A 1 90 ? -16.417 -37.540 -20.662 1.00 57.10 93 TRP A O 1
ATOM 660 N N . VAL A 1 91 ? -14.743 -36.054 -20.870 1.00 54.58 94 VAL A N 1
ATOM 661 C CA . VAL A 1 91 ? -14.084 -36.464 -19.633 1.00 51.24 94 VAL A CA 1
ATOM 662 C C . VAL A 1 91 ? -13.507 -35.286 -18.852 1.00 48.53 94 VAL A C 1
ATOM 663 O O . VAL A 1 91 ? -13.081 -34.283 -19.432 1.00 45.03 94 VAL A O 1
ATOM 667 N N . LEU A 1 92 ? -13.504 -35.427 -17.530 1.00 44.78 95 LEU A N 1
ATOM 668 C CA . LEU A 1 92 ? -12.737 -34.544 -16.664 1.00 44.64 95 LEU A CA 1
ATOM 669 C C . LEU A 1 92 ? -11.359 -35.154 -16.523 1.00 44.56 95 LEU A C 1
ATOM 670 O O . LEU A 1 92 ? -11.227 -36.301 -16.090 1.00 42.77 95 LEU A O 1
ATOM 675 N N . ALA A 1 93 ? -10.337 -34.408 -16.928 1.00 37.19 96 ALA A N 1
ATOM 676 C CA . ALA A 1 93 ? -8.974 -34.910 -16.847 1.00 40.61 96 ALA A CA 1
ATOM 677 C C . ALA A 1 93 ? -8.055 -33.860 -16.234 1.00 38.00 96 ALA A C 1
ATOM 678 O O . ALA A 1 93 ? -8.508 -32.789 -15.829 1.00 34.50 96 ALA A O 1
ATOM 680 N N . TYR A 1 94 ? -6.765 -34.177 -16.156 1.00 39.93 97 TYR A N 1
ATOM 681 C CA . TYR A 1 94 ? -5.767 -33.242 -15.651 1.00 38.07 97 TYR A CA 1
ATOM 682 C C . TYR A 1 94 ? -4.613 -33.172 -16.646 1.00 41.70 97 TYR A C 1
ATOM 683 O O . TYR A 1 94 ? -3.489 -33.564 -16.324 1.00 38.36 97 TYR A O 1
ATOM 692 N N . THR A 1 95 ? -4.883 -32.659 -17.844 1.00 37.74 98 THR A N 1
ATOM 693 C CA . THR A 1 95 ? -3.912 -32.757 -18.934 1.00 39.87 98 THR A CA 1
ATOM 694 C C . THR A 1 95 ? -3.195 -31.437 -19.219 1.00 39.87 98 THR A C 1
ATOM 695 O O . THR A 1 95 ? -2.361 -31.355 -20.120 1.00 39.85 98 THR A O 1
ATOM 699 N N . GLY A 1 96 ? -3.507 -30.403 -18.444 1.00 35.78 99 GLY A N 1
ATOM 700 C CA . GLY A 1 96 ? -2.741 -29.174 -18.510 1.00 33.45 99 GLY A CA 1
ATOM 701 C C . GLY A 1 96 ? -3.021 -28.273 -19.692 1.00 36.82 99 GLY A C 1
ATOM 702 O O . GLY A 1 96 ? -4.005 -28.448 -20.401 1.00 34.68 99 GLY A O 1
ATOM 703 N N . TRP A 1 97 ? -2.124 -27.320 -19.909 1.00 32.06 100 TRP A N 1
ATOM 704 C CA . TRP A 1 97 ? -2.331 -26.257 -20.868 1.00 32.15 100 TRP A CA 1
ATOM 705 C C . TRP A 1 97 ? -1.897 -26.664 -22.277 1.00 38.28 100 TRP A C 1
ATOM 706 O O . TRP A 1 97 ? -1.006 -26.044 -22.849 1.00 39.66 100 TRP A O 1
ATOM 717 N N . GLN A 1 98 ? -2.512 -27.709 -22.816 1.00 41.14 101 GLN A N 1
ATOM 718 C CA . GLN A 1 98 ? -2.221 -28.152 -24.178 1.00 45.20 101 GLN A CA 1
ATOM 719 C C . GLN A 1 98 ? -3.477 -28.642 -24.892 1.00 45.60 101 GLN A C 1
ATOM 720 O O . GLN A 1 98 ? -4.517 -28.860 -24.267 1.00 39.07 101 GLN A O 1
ATOM 726 N N . ASP A 1 99 ? -3.366 -28.822 -26.207 1.00 49.88 102 ASP A N 1
ATOM 727 C CA . ASP A 1 99 ? -4.458 -29.356 -27.018 1.00 49.01 102 ASP A CA 1
ATOM 728 C C . ASP A 1 99 ? -4.687 -30.844 -26.778 1.00 48.95 102 ASP A C 1
ATOM 729 O O . ASP A 1 99 ? -5.825 -31.297 -26.686 1.00 47.20 102 ASP A O 1
ATOM 734 N N . TYR A 1 100 ? -3.601 -31.604 -26.690 1.00 48.81 103 TYR A N 1
ATOM 735 C CA . TYR A 1 100 ? -3.687 -33.059 -26.699 1.00 51.17 103 TYR A CA 1
ATOM 736 C C . TYR A 1 100 ? -2.835 -33.697 -25.621 1.00 50.73 103 TYR A C 1
ATOM 737 O O . TYR A 1 100 ? -1.836 -33.122 -25.196 1.00 50.28 103 TYR A O 1
ATOM 746 N N . ALA A 1 101 ? -3.227 -34.899 -25.202 1.00 49.06 104 ALA A N 1
ATOM 747 C CA . ALA A 1 101 ? -2.446 -35.686 -24.252 1.00 54.96 104 ALA A CA 1
ATOM 748 C C . ALA A 1 101 ? -2.896 -37.142 -24.231 1.00 56.84 104 ALA A C 1
ATOM 749 O O . ALA A 1 101 ? -4.057 -37.449 -24.491 1.00 56.32 104 ALA A O 1
ATOM 751 N N . LEU A 1 102 ? -1.973 -38.034 -23.896 1.00 58.45 105 LEU A N 1
ATOM 752 C CA . LEU A 1 102 ? -2.292 -39.449 -23.804 1.00 64.22 105 LEU A CA 1
ATOM 753 C C . LEU A 1 102 ? -2.779 -39.776 -22.398 1.00 64.50 105 LEU A C 1
ATOM 754 O O . LEU A 1 102 ? -2.449 -39.078 -21.437 1.00 62.81 105 LEU A O 1
ATOM 759 N N . SER A 1 103 ? -3.556 -40.847 -22.281 1.00 67.48 106 SER A N 1
ATOM 760 C CA . SER A 1 103 ? -4.148 -41.221 -21.006 1.00 67.59 106 SER A CA 1
ATOM 761 C C . SER A 1 103 ? -4.385 -42.726 -20.929 1.00 70.91 106 SER A C 1
ATOM 762 O O . SER A 1 103 ? -4.894 -43.330 -21.871 1.00 69.23 106 SER A O 1
ATOM 765 N N . ASP A 1 104 ? -3.990 -43.321 -19.806 1.00 72.92 107 ASP A N 1
ATOM 766 C CA . ASP A 1 104 ? -4.199 -44.743 -19.551 1.00 71.67 107 ASP A CA 1
ATOM 767 C C . ASP A 1 104 ? -5.444 -44.977 -18.695 1.00 76.30 107 ASP A C 1
ATOM 768 O O . ASP A 1 104 ? -5.563 -46.005 -18.025 1.00 73.57 107 ASP A O 1
ATOM 770 N N . GLY A 1 105 ? -6.370 -44.020 -18.724 1.00 76.03 108 GLY A N 1
ATOM 771 C CA . GLY A 1 105 ? -7.571 -44.090 -17.909 1.00 74.72 108 GLY A CA 1
ATOM 772 C C . GLY A 1 105 ? -7.319 -43.702 -16.461 1.00 76.49 108 GLY A C 1
ATOM 773 O O . GLY A 1 105 ? -6.628 -44.409 -15.726 1.00 79.23 108 GLY A O 1
ATOM 774 N N . GLU A 1 106 ? -7.875 -42.563 -16.058 1.00 76.59 109 GLU A N 1
ATOM 775 C CA . GLU A 1 106 ? -7.721 -42.052 -14.696 1.00 75.73 109 GLU A CA 1
ATOM 776 C C . GLU A 1 106 ? -8.737 -40.941 -14.411 1.00 75.58 109 GLU A C 1
ATOM 777 O O . GLU A 1 106 ? -8.932 -40.541 -13.262 1.00 73.44 109 GLU A O 1
ATOM 779 N N . GLY A 1 107 ? -9.370 -40.441 -15.469 1.00 71.00 110 GLY A N 1
ATOM 780 C CA . GLY A 1 107 ? -10.375 -39.403 -15.346 1.00 64.06 110 GLY A CA 1
ATOM 781 C C . GLY A 1 107 ? -11.731 -39.943 -14.941 1.00 62.83 110 GLY A C 1
ATOM 782 O O . GLY A 1 107 ? -11.838 -41.024 -14.366 1.00 64.53 110 GLY A O 1
ATOM 783 N N . LEU A 1 108 ? -12.777 -39.177 -15.223 1.00 55.20 111 LEU A N 1
ATOM 784 C CA . LEU A 1 108 ? -14.129 -39.659 -15.000 1.00 58.28 111 LEU A CA 1
ATOM 785 C C . LEU A 1 108 ? -15.050 -39.159 -16.104 1.00 56.01 111 LEU A C 1
ATOM 786 O O . LEU A 1 108 ? -15.019 -37.982 -16.468 1.00 54.54 111 LEU A O 1
ATOM 791 N N . ILE A 1 109 ? -15.857 -40.068 -16.642 1.00 56.70 112 ILE A N 1
ATOM 792 C CA . ILE A 1 109 ? -16.723 -39.752 -17.771 1.00 57.70 112 ILE A CA 1
ATOM 793 C C . ILE A 1 109 ? -17.770 -38.735 -17.363 1.00 55.91 112 ILE A C 1
ATOM 794 O O . ILE A 1 109 ? -18.439 -38.897 -16.347 1.00 56.78 112 ILE A O 1
ATOM 796 N N . LYS A 1 110 ? -17.905 -37.678 -18.151 1.00 55.81 113 LYS A N 1
ATOM 797 C CA . LYS A 1 110 ? -18.705 -36.538 -17.721 1.00 66.27 113 LYS A CA 1
ATOM 798 C C . LYS A 1 110 ? -19.134 -35.676 -18.894 1.00 68.06 113 LYS A C 1
ATOM 799 O O . LYS A 1 110 ? -18.360 -34.853 -19.381 1.00 70.49 113 LYS A O 1
ATOM 801 N N . LEU A 1 111 ? -20.381 -35.845 -19.321 1.00 71.01 114 LEU A N 1
ATOM 802 C CA . LEU A 1 111 ? -21.286 -36.793 -18.685 1.00 71.93 114 LEU A CA 1
ATOM 803 C C . LEU A 1 111 ? -21.663 -37.861 -19.688 1.00 72.56 114 LEU A C 1
ATOM 804 O O . LEU A 1 111 ? -22.738 -38.463 -19.613 1.00 78.50 114 LEU A O 1
ATOM 806 N N . GLY A 1 112 ? -20.755 -38.099 -20.623 1.00 69.24 115 GLY A N 1
ATOM 807 C CA . GLY A 1 112 ? -21.033 -38.966 -21.744 1.00 68.71 115 GLY A CA 1
ATOM 808 C C . GLY A 1 112 ? -20.779 -38.215 -23.032 1.00 68.04 115 GLY A C 1
ATOM 809 O O . GLY A 1 112 ? -19.937 -37.313 -23.079 1.00 64.75 115 GLY A O 1
ATOM 810 N N . LYS A 1 113 ? -21.528 -38.564 -24.071 1.00 64.94 116 LYS A N 1
ATOM 811 C CA . LYS A 1 113 ? -21.279 -38.016 -25.393 1.00 63.58 116 LYS A CA 1
ATOM 812 C C . LYS A 1 113 ? -21.921 -36.645 -25.574 1.00 62.98 116 LYS A C 1
ATOM 813 O O . LYS A 1 113 ? -21.458 -35.839 -26.379 1.00 61.92 116 LYS A O 1
ATOM 815 N N . GLN A 1 114 ? -22.982 -36.373 -24.824 1.00 59.81 117 GLN A N 1
ATOM 816 C CA . GLN A 1 114 ? -23.682 -35.103 -24.983 1.00 64.47 117 GLN A CA 1
ATOM 817 C C . GLN A 1 114 ? -24.096 -34.501 -23.644 1.00 65.85 117 GLN A C 1
ATOM 818 O O . GLN A 1 114 ? -25.286 -34.427 -23.336 1.00 64.45 117 GLN A O 1
ATOM 820 N N . PRO A 1 115 ? -23.113 -34.038 -22.853 1.00 64.29 118 PRO A N 1
ATOM 821 C CA . PRO A 1 115 ? -23.437 -33.491 -21.537 1.00 59.80 118 PRO A CA 1
ATOM 822 C C . PRO A 1 115 ? -23.891 -32.044 -21.614 1.00 54.05 118 PRO A C 1
ATOM 823 O O . PRO A 1 115 ? -23.566 -31.319 -22.561 1.00 53.04 118 PRO A O 1
ATOM 827 N N . SER A 1 116 ? -24.645 -31.629 -20.607 1.00 52.12 119 SER A N 1
ATOM 828 C CA . SER A 1 116 ? -25.070 -30.248 -20.496 1.00 54.63 119 SER A CA 1
ATOM 829 C C . SER A 1 116 ? -24.121 -29.545 -19.530 1.00 56.20 119 SER A C 1
ATOM 830 O O . SER A 1 116 ? -23.780 -30.094 -18.479 1.00 57.81 119 SER A O 1
ATOM 833 N N . HIS A 1 117 ? -23.678 -28.351 -19.911 1.00 55.74 120 HIS A N 1
ATOM 834 C CA . HIS A 1 117 ? -22.692 -27.582 -19.150 1.00 51.93 120 HIS A CA 1
ATOM 835 C C . HIS A 1 117 ? -21.466 -28.404 -18.721 1.00 45.45 120 HIS A C 1
ATOM 836 O O . HIS A 1 117 ? -21.189 -28.529 -17.525 1.00 42.49 120 HIS A O 1
ATOM 843 N N . PRO A 1 118 ? -20.703 -28.928 -19.690 1.00 45.53 121 PRO A N 1
ATOM 844 C CA . PRO A 1 118 ? -19.555 -29.777 -19.351 1.00 45.62 121 PRO A CA 1
ATOM 845 C C . PRO A 1 118 ? -18.439 -28.985 -18.652 1.00 36.76 121 PRO A C 1
ATOM 846 O O . PRO A 1 118 ? -17.657 -29.568 -17.908 1.00 36.35 121 PRO A O 1
ATOM 850 N N . SER A 1 119 ? -18.372 -27.681 -18.907 1.00 37.46 122 SER A N 1
ATOM 851 C CA . SER A 1 119 ? -17.387 -26.807 -18.263 1.00 40.79 122 SER A CA 1
ATOM 852 C C . SER A 1 119 ? -17.621 -26.670 -16.749 1.00 36.95 122 SER A C 1
ATOM 853 O O . SER A 1 119 ? -16.724 -26.228 -16.021 1.00 34.03 122 SER A O 1
ATOM 856 N N . TYR A 1 120 ? -18.825 -27.023 -16.292 1.00 36.65 123 TYR A N 1
ATOM 857 C CA . TYR A 1 120 ? -19.155 -27.038 -14.862 1.00 37.15 123 TYR A CA 1
ATOM 858 C C . TYR A 1 120 ? -18.319 -28.029 -14.065 1.00 35.09 123 TYR A C 1
ATOM 859 O O . TYR A 1 120 ? -18.204 -27.889 -12.848 1.00 31.30 123 TYR A O 1
ATOM 868 N N . ALA A 1 121 ? -17.769 -29.041 -14.740 1.00 31.61 124 ALA A N 1
ATOM 869 C CA . ALA A 1 121 ? -16.929 -30.043 -14.077 1.00 34.18 124 ALA A CA 1
ATOM 870 C C . ALA A 1 121 ? -15.578 -29.455 -13.639 1.00 25.46 124 ALA A C 1
ATOM 871 O O . ALA A 1 121 ? -14.772 -30.142 -13.026 1.00 31.81 124 ALA A O 1
ATOM 873 N N . LEU A 1 122 ? -15.334 -28.195 -13.981 1.00 29.03 125 LEU A N 1
ATOM 874 C CA . LEU A 1 122 ? -14.137 -27.486 -13.540 1.00 26.92 125 LEU A CA 1
ATOM 875 C C . LEU A 1 122 ? -14.455 -26.502 -12.420 1.00 27.85 125 LEU A C 1
ATOM 876 O O . LEU A 1 122 ? -13.557 -25.873 -11.873 1.00 28.77 125 LEU A O 1
ATOM 881 N N . GLY A 1 123 ? -15.736 -26.349 -12.107 1.00 27.14 126 GLY A N 1
ATOM 882 C CA . GLY A 1 123 ? -16.158 -25.368 -11.134 1.00 27.67 126 GLY A CA 1
ATOM 883 C C . GLY A 1 123 ? -17.040 -25.974 -10.064 1.00 26.48 126 GLY A C 1
ATOM 884 O O . GLY A 1 123 ? -16.576 -26.742 -9.218 1.00 26.49 126 GLY A O 1
ATOM 885 N N . VAL A 1 124 ? -18.325 -25.630 -10.118 1.00 25.75 127 VAL A N 1
ATOM 886 C CA . VAL A 1 124 ? -19.289 -26.046 -9.105 1.00 25.75 127 VAL A CA 1
ATOM 887 C C . VAL A 1 124 ? -19.384 -27.568 -8.965 1.00 25.65 127 VAL A C 1
ATOM 888 O O . VAL A 1 124 ? -19.551 -28.094 -7.854 1.00 24.19 127 VAL A O 1
ATOM 900 N N . GLY A 1 126 ? -16.904 -29.565 -9.842 1.00 25.88 129 GLY A N 1
ATOM 901 C CA . GLY A 1 126 ? -15.540 -30.038 -9.941 1.00 27.73 129 GLY A CA 1
ATOM 902 C C . GLY A 1 126 ? -14.672 -29.625 -8.762 1.00 29.74 129 GLY A C 1
ATOM 903 O O . GLY A 1 126 ? -15.145 -29.511 -7.636 1.00 23.77 129 GLY A O 1
ATOM 912 N N . PRO A 1 128 ? -13.169 -26.836 -7.495 1.00 24.72 131 PRO A N 1
ATOM 913 C CA . PRO A 1 128 ? -13.471 -25.793 -6.499 1.00 24.82 131 PRO A CA 1
ATOM 914 C C . PRO A 1 128 ? -14.679 -26.122 -5.647 1.00 24.22 131 PRO A C 1
ATOM 915 O O . PRO A 1 128 ? -14.631 -25.890 -4.451 1.00 23.18 131 PRO A O 1
ATOM 919 N N . GLY A 1 129 ? -15.747 -26.665 -6.230 1.00 24.30 132 GLY A N 1
ATOM 920 C CA . GLY A 1 129 ? -16.894 -27.045 -5.409 1.00 24.84 132 GLY A CA 1
ATOM 921 C C . GLY A 1 129 ? -16.549 -28.134 -4.395 1.00 24.09 132 GLY A C 1
ATOM 922 O O . GLY A 1 129 ? -16.980 -28.101 -3.247 1.00 22.55 132 GLY A O 1
ATOM 923 N N . PHE A 1 130 ? -15.771 -29.113 -4.835 1.00 21.12 133 PHE A N 1
ATOM 924 C CA . PHE A 1 130 ? -15.394 -30.234 -3.986 1.00 24.40 133 PHE A CA 1
ATOM 925 C C . PHE A 1 130 ? -14.463 -29.782 -2.855 1.00 20.74 133 PHE A C 1
ATOM 926 O O . PHE A 1 130 ? -14.569 -30.266 -1.733 1.00 20.79 133 PHE A O 1
ATOM 934 N N . THR A 1 131 ? -13.565 -28.853 -3.172 1.00 21.58 134 THR A N 1
ATOM 935 C CA . THR A 1 131 ? -12.676 -28.244 -2.166 1.00 21.30 134 THR A CA 1
ATOM 936 C C . THR A 1 131 ? -13.487 -27.590 -1.050 1.00 21.90 134 THR A C 1
ATOM 937 O O . THR A 1 131 ? -13.261 -27.836 0.139 1.00 21.96 134 THR A O 1
ATOM 941 N N . ALA A 1 132 ? -14.442 -26.755 -1.446 1.00 21.05 135 ALA A N 1
ATOM 942 C CA . ALA A 1 132 ? -15.357 -26.099 -0.507 1.00 19.17 135 ALA A CA 1
ATOM 943 C C . ALA A 1 132 ? -16.141 -27.088 0.348 1.00 18.78 135 ALA A C 1
ATOM 944 O O . ALA A 1 132 ? -16.226 -26.955 1.576 1.00 20.53 135 ALA A O 1
ATOM 946 N N . TYR A 1 133 ? -16.727 -28.079 -0.318 1.00 21.46 136 TYR A N 1
ATOM 947 C CA . TYR A 1 133 ? -17.550 -29.098 0.329 1.00 21.69 136 TYR A CA 1
ATOM 948 C C . TYR A 1 133 ? -16.774 -29.881 1.370 1.00 21.37 136 TYR A C 1
ATOM 949 O O . TYR A 1 133 ? -17.190 -29.986 2.513 1.00 21.48 136 TYR A O 1
ATOM 966 N N . GLY A 1 135 ? -13.691 -29.243 2.652 1.00 19.14 138 GLY A N 1
ATOM 967 C CA . GLY A 1 135 ? -13.093 -28.368 3.647 1.00 19.06 138 GLY A CA 1
ATOM 968 C C . GLY A 1 135 ? -14.111 -27.880 4.652 1.00 22.21 138 GLY A C 1
ATOM 969 O O . GLY A 1 135 ? -13.913 -28.001 5.849 1.00 21.32 138 GLY A O 1
ATOM 970 N N . LEU A 1 136 ? -15.234 -27.349 4.170 1.00 22.61 139 LEU A N 1
ATOM 971 C CA . LEU A 1 136 ? -16.231 -26.803 5.091 1.00 20.27 139 LEU A CA 1
ATOM 972 C C . LEU A 1 136 ? -16.942 -27.862 5.927 1.00 23.50 139 LEU A C 1
ATOM 973 O O . LEU A 1 136 ? -17.080 -27.716 7.141 1.00 22.99 139 LEU A O 1
ATOM 978 N N . LEU A 1 137 ? -17.425 -28.915 5.281 1.00 22.59 140 LEU A N 1
ATOM 979 C CA . LEU A 1 137 ? -18.243 -29.883 5.986 1.00 24.10 140 LEU A CA 1
ATOM 980 C C . LEU A 1 137 ? -17.417 -30.819 6.889 1.00 27.87 140 LEU A C 1
ATOM 981 O O . LEU A 1 137 ? -17.819 -31.108 8.016 1.00 25.83 140 LEU A O 1
ATOM 986 N N . ASP A 1 138 ? -16.273 -31.283 6.404 1.00 25.71 141 ASP A N 1
ATOM 987 C CA . ASP A 1 138 ? -15.478 -32.249 7.173 1.00 26.29 141 ASP A CA 1
ATOM 988 C C . ASP A 1 138 ? -14.599 -31.584 8.246 1.00 26.41 141 ASP A C 1
ATOM 989 O O . ASP A 1 138 ? -14.419 -32.120 9.341 1.00 26.24 141 ASP A O 1
ATOM 994 N N . ILE A 1 139 ? -14.046 -30.423 7.939 1.00 19.78 142 ILE A N 1
ATOM 995 C CA . ILE A 1 139 ? -13.175 -29.741 8.902 1.00 20.39 142 ILE A CA 1
ATOM 996 C C . ILE A 1 139 ? -13.949 -28.631 9.625 1.00 24.58 142 ILE A C 1
ATOM 997 O O . ILE A 1 139 ? -13.885 -28.511 10.858 1.00 22.65 142 ILE A O 1
ATOM 1002 N N . GLY A 1 140 ? -14.685 -27.823 8.870 1.00 22.58 143 GLY A N 1
ATOM 1003 C CA . GLY A 1 140 ? -15.436 -26.732 9.470 1.00 19.72 143 GLY A CA 1
ATOM 1004 C C . GLY A 1 140 ? -16.565 -27.196 10.370 1.00 22.41 143 GLY A C 1
ATOM 1005 O O . GLY A 1 140 ? -16.793 -26.617 11.445 1.00 21.03 143 GLY A O 1
ATOM 1006 N N . GLN A 1 141 ? -17.255 -28.259 9.936 1.00 21.53 144 GLN A N 1
ATOM 1007 C CA . GLN A 1 141 ? -18.373 -28.837 10.685 1.00 24.25 144 GLN A CA 1
ATOM 1008 C C . GLN A 1 141 ? -19.378 -27.762 11.151 1.00 25.93 144 GLN A C 1
ATOM 1009 O O . GLN A 1 141 ? -19.570 -27.528 12.346 1.00 27.96 144 GLN A O 1
ATOM 1015 N N . PRO A 1 142 ? -20.019 -27.099 10.188 1.00 23.76 145 PRO A N 1
ATOM 1016 C CA . PRO A 1 142 ? -20.917 -25.994 10.528 1.00 24.71 145 PRO A CA 1
ATOM 1017 C C . PRO A 1 142 ? -22.130 -26.461 11.318 1.00 30.98 145 PRO A C 1
ATOM 1018 O O . PRO A 1 142 ? -22.683 -27.516 11.021 1.00 26.92 145 PRO A O 1
ATOM 1022 N N . LYS A 1 143 ? -22.477 -25.704 12.349 1.00 28.41 146 LYS A N 1
ATOM 1023 C CA . LYS A 1 143 ? -23.733 -25.879 13.060 1.00 31.17 146 LYS A CA 1
ATOM 1024 C C . LYS A 1 143 ? -24.620 -24.662 12.837 1.00 33.76 146 LYS A C 1
ATOM 1025 O O . LYS A 1 143 ? -24.116 -23.560 12.613 1.00 29.59 146 LYS A O 1
ATOM 1031 N N . GLU A 1 144 ? -25.936 -24.865 12.920 1.00 30.21 147 GLU A N 1
ATOM 1032 C CA . GLU A 1 144 ? -26.893 -23.771 12.922 1.00 32.84 147 GLU A CA 1
ATOM 1033 C C . GLU A 1 144 ? -26.449 -22.639 13.856 1.00 26.97 147 GLU A C 1
ATOM 1034 O O . GLU A 1 144 ? -26.216 -22.855 15.046 1.00 31.22 147 GLU A O 1
ATOM 1040 N N . GLY A 1 145 ? -26.314 -21.436 13.315 1.00 29.13 148 GLY A N 1
ATOM 1041 C CA . GLY A 1 145 ? -25.941 -20.293 14.134 1.00 32.42 148 GLY A CA 1
ATOM 1042 C C . GLY A 1 145 ? -24.453 -19.960 14.128 1.00 33.33 148 GLY A C 1
ATOM 1043 O O . GLY A 1 145 ? -24.046 -18.928 14.663 1.00 31.75 148 GLY A O 1
ATOM 1044 N N . ASP A 1 146 ? -23.637 -20.837 13.547 1.00 28.13 149 ASP A N 1
ATOM 1045 C CA . ASP A 1 146 ? -22.203 -20.564 13.406 1.00 27.33 149 ASP A CA 1
ATOM 1046 C C . ASP A 1 146 ? -21.957 -19.352 12.515 1.00 26.22 149 ASP A C 1
ATOM 1047 O O . ASP A 1 146 ? -22.642 -19.157 11.512 1.00 24.51 149 ASP A O 1
ATOM 1052 N N . THR A 1 147 ? -20.968 -18.542 12.872 1.00 21.59 150 THR A N 1
ATOM 1053 C CA . THR A 1 147 ? -20.509 -17.498 11.985 1.00 19.95 150 THR A CA 1
ATOM 1054 C C . THR A 1 147 ? -19.334 -17.968 11.165 1.00 22.72 150 THR A C 1
ATOM 1055 O O . THR A 1 147 ? -18.272 -18.288 11.727 1.00 19.07 150 THR A O 1
ATOM 1059 N N . LEU A 1 148 ? -19.536 -17.968 9.849 1.00 19.06 151 LEU A N 1
ATOM 1060 C CA . LEU A 1 148 ? -18.553 -18.394 8.851 1.00 21.28 151 LEU A CA 1
ATOM 1061 C C . LEU A 1 148 ? -17.980 -17.201 8.104 1.00 20.62 151 LEU A C 1
ATOM 1062 O O . LEU A 1 148 ? -18.718 -16.367 7.567 1.00 21.89 151 LEU A O 1
ATOM 1067 N N . VAL A 1 149 ? -16.660 -17.140 8.036 1.00 15.62 152 VAL A N 1
ATOM 1068 C CA . VAL A 1 149 ? -15.980 -16.083 7.301 1.00 17.00 152 VAL A CA 1
ATOM 1069 C C . VAL A 1 149 ? -15.106 -16.705 6.213 1.00 21.77 152 VAL A C 1
ATOM 1070 O O . VAL A 1 149 ? -14.419 -17.691 6.449 1.00 20.00 152 VAL A O 1
ATOM 1074 N N . VAL A 1 150 ? -15.149 -16.143 5.016 1.00 17.84 153 VAL A N 1
ATOM 1075 C CA . VAL A 1 150 ? -14.277 -16.621 3.942 1.00 21.83 153 VAL A CA 1
ATOM 1076 C C . VAL A 1 150 ? -13.850 -15.482 3.022 1.00 22.52 153 VAL A C 1
ATOM 1077 O O . VAL A 1 150 ? -14.675 -14.632 2.642 1.00 22.65 153 VAL A O 1
ATOM 1081 N N . ALA A 1 151 ? -12.555 -15.442 2.697 1.00 17.74 154 ALA A N 1
ATOM 1082 C CA . ALA A 1 151 ? -11.987 -14.399 1.849 1.00 23.39 154 ALA A CA 1
ATOM 1083 C C . ALA A 1 151 ? -12.006 -14.863 0.406 1.00 24.33 154 ALA A C 1
ATOM 1084 O O . ALA A 1 151 ? -12.330 -16.025 0.141 1.00 23.88 154 ALA A O 1
ATOM 1086 N N . ALA A 1 152 ? -11.663 -13.968 -0.521 1.00 25.10 155 ALA A N 1
ATOM 1087 C CA . ALA A 1 152 ? -11.844 -14.243 -1.958 1.00 24.91 155 ALA A CA 1
ATOM 1088 C C . ALA A 1 152 ? -13.280 -14.714 -2.221 1.00 23.18 155 ALA A C 1
ATOM 1089 O O . ALA A 1 152 ? -13.507 -15.718 -2.912 1.00 23.37 155 ALA A O 1
ATOM 1091 N N . ALA A 1 153 ? -14.253 -13.994 -1.659 1.00 24.10 156 ALA A N 1
ATOM 1092 C CA . ALA A 1 153 ? -15.635 -14.487 -1.572 1.00 23.85 156 ALA A CA 1
ATOM 1093 C C . ALA A 1 153 ? -16.321 -14.728 -2.918 1.00 24.36 156 ALA A C 1
ATOM 1094 O O . ALA A 1 153 ? -17.246 -15.534 -2.998 1.00 25.00 156 ALA A O 1
ATOM 1096 N N . THR A 1 154 ? -15.923 -14.002 -3.953 1.00 25.76 157 THR A N 1
ATOM 1097 C CA . THR A 1 154 ? -16.591 -14.149 -5.247 1.00 26.43 157 THR A CA 1
ATOM 1098 C C . THR A 1 154 ? -15.794 -15.054 -6.195 1.00 30.34 157 THR A C 1
ATOM 1099 O O . THR A 1 154 ? -16.223 -15.324 -7.324 1.00 27.16 157 THR A O 1
ATOM 1103 N N . GLY A 1 155 ? -14.635 -15.511 -5.727 1.00 27.58 158 GLY A N 1
ATOM 1104 C CA . GLY A 1 155 ? -13.826 -16.494 -6.429 1.00 28.76 158 GLY A CA 1
ATOM 1105 C C . GLY A 1 155 ? -14.456 -17.876 -6.362 1.00 28.98 158 GLY A C 1
ATOM 1106 O O . GLY A 1 155 ? -15.434 -18.087 -5.640 1.00 23.10 158 GLY A O 1
ATOM 1107 N N . ALA A 1 156 ? -13.882 -18.830 -7.094 1.00 26.79 159 ALA A N 1
ATOM 1108 C CA . ALA A 1 156 ? -14.492 -20.150 -7.255 1.00 26.63 159 ALA A CA 1
ATOM 1109 C C . ALA A 1 156 ? -14.700 -20.881 -5.935 1.00 26.90 159 ALA A C 1
ATOM 1110 O O . ALA A 1 156 ? -15.816 -21.301 -5.610 1.00 23.82 159 ALA A O 1
ATOM 1112 N N . VAL A 1 157 ? -13.630 -21.063 -5.167 1.00 22.25 160 VAL A N 1
ATOM 1113 C CA . VAL A 1 157 ? -13.789 -21.759 -3.897 1.00 18.16 160 VAL A CA 1
ATOM 1114 C C . VAL A 1 157 ? -14.611 -20.966 -2.885 1.00 18.77 160 VAL A C 1
ATOM 1115 O O . VAL A 1 157 ? -15.499 -21.508 -2.243 1.00 20.03 160 VAL A O 1
ATOM 1119 N N . GLY A 1 158 ? -14.288 -19.690 -2.719 1.00 20.71 161 GLY A N 1
ATOM 1120 C CA . GLY A 1 158 ? -14.963 -18.883 -1.713 1.00 20.81 161 GLY A CA 1
ATOM 1121 C C . GLY A 1 158 ? -16.464 -18.766 -1.894 1.00 19.31 161 GLY A C 1
ATOM 1122 O O . GLY A 1 158 ? -17.222 -18.827 -0.920 1.00 20.42 161 GLY A O 1
ATOM 1123 N N . SER A 1 159 ? -16.905 -18.577 -3.127 1.00 21.37 162 SER A N 1
ATOM 1124 C CA . SER A 1 159 ? -18.340 -18.455 -3.359 1.00 23.33 162 SER A CA 1
ATOM 1125 C C . SER A 1 159 ? -19.048 -19.762 -3.053 1.00 20.71 162 SER A C 1
ATOM 1126 O O . SER A 1 159 ? -20.186 -19.750 -2.594 1.00 23.55 162 SER A O 1
ATOM 1137 N N . VAL A 1 161 ? -17.951 -22.010 -0.770 1.00 18.90 164 VAL A N 1
ATOM 1138 C CA . VAL A 1 161 ? -17.933 -22.106 0.679 1.00 16.12 164 VAL A CA 1
ATOM 1139 C C . VAL A 1 161 ? -19.056 -21.303 1.331 1.00 16.79 164 VAL A C 1
ATOM 1140 O O . VAL A 1 161 ? -19.774 -21.811 2.195 1.00 18.93 164 VAL A O 1
ATOM 1144 N N . GLY A 1 162 ? -19.210 -20.059 0.897 1.00 18.04 165 GLY A N 1
ATOM 1145 C CA . GLY A 1 162 ? -20.223 -19.186 1.476 1.00 20.50 165 GLY A CA 1
ATOM 1146 C C . GLY A 1 162 ? -21.635 -19.721 1.284 1.00 19.76 165 GLY A C 1
ATOM 1147 O O . GLY A 1 162 ? -22.454 -19.688 2.198 1.00 22.41 165 GLY A O 1
ATOM 1148 N N . GLN A 1 163 ? -21.912 -20.251 0.098 1.00 21.73 166 GLN A N 1
ATOM 1149 C CA . GLN A 1 163 ? -23.263 -20.717 -0.208 1.00 19.68 166 GLN A CA 1
ATOM 1150 C C . GLN A 1 163 ? -23.592 -22.046 0.455 1.00 22.78 166 GLN A C 1
ATOM 1151 O O . GLN A 1 163 ? -24.723 -22.263 0.903 1.00 22.32 166 GLN A O 1
ATOM 1157 N N . ILE A 1 164 ? -22.610 -22.938 0.543 1.00 21.57 167 ILE A N 1
ATOM 1158 C CA . ILE A 1 164 ? -22.812 -24.175 1.285 1.00 18.87 167 ILE A CA 1
ATOM 1159 C C . ILE A 1 164 ? -22.996 -23.834 2.750 1.00 22.47 167 ILE A C 1
ATOM 1160 O O . ILE A 1 164 ? -23.875 -24.384 3.417 1.00 20.58 167 ILE A O 1
ATOM 1165 N N . GLY A 1 165 ? -22.193 -22.893 3.242 1.00 21.95 168 GLY A N 1
ATOM 1166 C CA . GLY A 1 165 ? -22.333 -22.460 4.623 1.00 22.98 168 GLY A CA 1
ATOM 1167 C C . GLY A 1 165 ? -23.742 -21.939 4.906 1.00 24.09 168 GLY A C 1
ATOM 1168 O O . GLY A 1 165 ? -24.358 -22.288 5.917 1.00 24.82 168 GLY A O 1
ATOM 1169 N N . LYS A 1 166 ? -24.244 -21.098 4.011 1.00 21.85 169 LYS A N 1
ATOM 1170 C CA . LYS A 1 166 ? -25.595 -20.548 4.171 1.00 25.37 169 LYS A CA 1
ATOM 1171 C C . LYS A 1 166 ? -26.646 -21.662 4.235 1.00 24.78 169 LYS A C 1
ATOM 1172 O O . LYS A 1 166 ? -27.521 -21.653 5.098 1.00 26.46 169 LYS A O 1
ATOM 1178 N N . LEU A 1 167 ? -26.558 -22.652 3.357 1.00 26.24 170 LEU A N 1
ATOM 1179 C CA . LEU A 1 167 ? -27.573 -23.705 3.396 1.00 27.90 170 LEU A CA 1
ATOM 1180 C C . LEU A 1 167 ? -27.394 -24.642 4.598 1.00 28.02 170 LEU A C 1
ATOM 1181 O O . LEU A 1 167 ? -28.305 -25.384 4.934 1.00 29.94 170 LEU A O 1
ATOM 1186 N N . LYS A 1 168 ? -26.240 -24.596 5.263 1.00 27.81 171 LYS A N 1
ATOM 1187 C CA . LYS A 1 168 ? -26.041 -25.381 6.491 1.00 30.48 171 LYS A CA 1
ATOM 1188 C C . LYS A 1 168 ? -26.368 -24.610 7.765 1.00 29.97 171 LYS A C 1
ATOM 1189 O O . LYS A 1 168 ? -26.125 -25.095 8.866 1.00 34.30 171 LYS A O 1
ATOM 1195 N N . GLY A 1 169 ? -26.891 -23.400 7.617 1.00 28.65 172 GLY A N 1
ATOM 1196 C CA . GLY A 1 169 ? -27.395 -22.653 8.760 1.00 32.03 172 GLY A CA 1
ATOM 1197 C C . GLY A 1 169 ? -26.454 -21.600 9.319 1.00 28.23 172 GLY A C 1
ATOM 1198 O O . GLY A 1 169 ? -26.687 -21.073 10.396 1.00 31.16 172 GLY A O 1
ATOM 1199 N N . CYS A 1 170 ? -25.394 -21.291 8.589 1.00 25.66 173 CYS A N 1
ATOM 1200 C CA . CYS A 1 170 ? -24.432 -20.278 9.045 1.00 26.56 173 CYS A CA 1
ATOM 1201 C C . CYS A 1 170 ? -24.845 -18.863 8.750 1.00 27.51 173 CYS A C 1
ATOM 1202 O O . CYS A 1 170 ? -25.517 -18.588 7.755 1.00 23.95 173 CYS A O 1
ATOM 1205 N N . ARG A 1 171 ? -24.392 -17.960 9.603 1.00 23.11 174 ARG A N 1
ATOM 1206 C CA . ARG A 1 171 ? -24.268 -16.562 9.233 1.00 24.76 174 ARG A CA 1
ATOM 1207 C C . ARG A 1 171 ? -22.963 -16.425 8.432 1.00 30.03 174 ARG A C 1
ATOM 1208 O O . ARG A 1 171 ? -21.895 -16.857 8.894 1.00 25.38 174 ARG A O 1
ATOM 1216 N N . VAL A 1 172 ? -23.051 -15.877 7.221 1.00 22.58 175 VAL A N 1
ATOM 1217 C CA . VAL A 1 172 ? -21.917 -15.892 6.308 1.00 20.43 175 VAL A CA 1
ATOM 1218 C C . VAL A 1 172 ? -21.407 -14.498 5.978 1.00 26.36 175 VAL A C 1
ATOM 1219 O O . VAL A 1 172 ? -22.121 -13.653 5.410 1.00 24.00 175 VAL A O 1
ATOM 1223 N N . ILE A 1 173 ? -20.156 -14.271 6.352 1.00 20.35 176 ILE A N 1
ATOM 1224 C CA . ILE A 1 173 ? -19.488 -13.013 6.138 1.00 18.74 176 ILE A CA 1
ATOM 1225 C C . ILE A 1 173 ? -18.335 -13.218 5.178 1.00 22.21 176 ILE A C 1
ATOM 1226 O O . ILE A 1 173 ? -17.402 -13.986 5.443 1.00 21.02 176 ILE A O 1
ATOM 1231 N N . GLY A 1 174 ? -18.418 -12.550 4.039 1.00 20.00 177 GLY A N 1
ATOM 1232 C CA . GLY A 1 174 ? -17.376 -12.645 3.041 1.00 20.01 177 GLY A CA 1
ATOM 1233 C C . GLY A 1 174 ? -16.354 -11.538 3.164 1.00 21.73 177 GLY A C 1
ATOM 1234 O O . GLY A 1 174 ? -16.613 -10.486 3.765 1.00 23.74 177 GLY A O 1
ATOM 1235 N N . ILE A 1 175 ? -15.184 -11.786 2.583 1.00 19.20 178 ILE A N 1
ATOM 1236 C CA . ILE A 1 175 ? -14.159 -10.782 2.420 1.00 20.10 178 ILE A CA 1
ATOM 1237 C C . ILE A 1 175 ? -13.759 -10.816 0.957 1.00 24.72 178 ILE A C 1
ATOM 1238 O O . ILE A 1 175 ? -13.564 -11.897 0.386 1.00 24.85 178 ILE A O 1
ATOM 1243 N N . ALA A 1 176 ? -13.683 -9.644 0.327 1.00 23.45 179 ALA A N 1
ATOM 1244 C CA . ALA A 1 176 ? -13.333 -9.574 -1.088 1.00 25.41 179 ALA A CA 1
ATOM 1245 C C . ALA A 1 176 ? -12.695 -8.232 -1.424 1.00 29.72 179 ALA A C 1
ATOM 1246 O O . ALA A 1 176 ? -12.779 -7.294 -0.646 1.00 30.79 179 ALA A O 1
ATOM 1248 N N . GLY A 1 177 ? -12.078 -8.145 -2.596 1.00 31.39 180 GLY A N 1
ATOM 1249 C CA . GLY A 1 177 ? -11.423 -6.928 -3.033 1.00 35.79 180 GLY A CA 1
ATOM 1250 C C . GLY A 1 177 ? -12.326 -6.034 -3.857 1.00 34.21 180 GLY A C 1
ATOM 1251 O O . GLY A 1 177 ? -12.739 -6.400 -4.956 1.00 35.02 180 GLY A O 1
ATOM 1252 N N . GLY A 1 178 ? -12.675 -4.876 -3.301 1.00 38.17 181 GLY A N 1
ATOM 1253 C CA . GLY A 1 178 ? -13.467 -3.887 -4.012 1.00 35.12 181 GLY A CA 1
ATOM 1254 C C . GLY A 1 178 ? -14.950 -3.997 -3.741 1.00 38.65 181 GLY A C 1
ATOM 1255 O O . GLY A 1 178 ? -15.474 -5.088 -3.503 1.00 35.27 181 GLY A O 1
ATOM 1256 N N . GLU A 1 179 ? -15.644 -2.868 -3.842 1.00 36.41 182 GLU A N 1
ATOM 1257 C CA . GLU A 1 179 ? -17.051 -2.790 -3.470 1.00 35.36 182 GLU A CA 1
ATOM 1258 C C . GLU A 1 179 ? -17.970 -3.575 -4.414 1.00 35.83 182 GLU A C 1
ATOM 1259 O O . GLU A 1 179 ? -19.003 -4.084 -3.986 1.00 34.92 182 GLU A O 1
ATOM 1265 N N . GLU A 1 180 ? -17.606 -3.678 -5.691 1.00 35.02 183 GLU A N 1
ATOM 1266 C CA . GLU A 1 180 ? -18.472 -4.369 -6.648 1.00 40.50 183 GLU A CA 1
ATOM 1267 C C . GLU A 1 180 ? -18.571 -5.861 -6.323 1.00 32.11 183 GLU A C 1
ATOM 1268 O O . GLU A 1 180 ? -19.666 -6.438 -6.308 1.00 31.74 183 GLU A O 1
ATOM 1274 N N . LYS A 1 181 ? -17.426 -6.486 -6.082 1.00 31.03 184 LYS A N 1
ATOM 1275 C CA . LYS A 1 181 ? -17.412 -7.888 -5.679 1.00 31.87 184 LYS A CA 1
ATOM 1276 C C . LYS A 1 181 ? -18.132 -8.074 -4.342 1.00 29.25 184 LYS A C 1
ATOM 1277 O O . LYS A 1 181 ? -18.901 -9.028 -4.188 1.00 30.24 184 LYS A O 1
ATOM 1283 N N . CYS A 1 182 ? -17.915 -7.168 -3.383 1.00 25.90 185 CYS A N 1
ATOM 1284 C CA . CYS A 1 182 ? -18.655 -7.261 -2.108 1.00 25.52 185 CYS A CA 1
ATOM 1285 C C . CYS A 1 182 ? -20.166 -7.167 -2.322 1.00 28.99 185 CYS A C 1
ATOM 1286 O O . CYS A 1 182 ? -20.934 -7.942 -1.755 1.00 25.80 185 CYS A O 1
ATOM 1289 N N . GLN A 1 183 ? -20.598 -6.220 -3.150 1.00 30.53 186 GLN A N 1
ATOM 1290 C CA . GLN A 1 183 ? -22.023 -6.094 -3.419 1.00 31.22 186 GLN A CA 1
ATOM 1291 C C . GLN A 1 183 ? -22.582 -7.332 -4.147 1.00 27.63 186 GLN A C 1
ATOM 1292 O O . GLN A 1 183 ? -23.679 -7.795 -3.845 1.00 31.17 186 GLN A O 1
ATOM 1298 N N . PHE A 1 184 ? -21.822 -7.882 -5.087 1.00 29.41 187 PHE A N 1
ATOM 1299 C CA . PHE A 1 184 ? -22.257 -9.094 -5.783 1.00 28.92 187 PHE A CA 1
ATOM 1300 C C . PHE A 1 184 ? -22.394 -10.286 -4.835 1.00 28.83 187 PHE A C 1
ATOM 1301 O O . PHE A 1 184 ? -23.351 -11.039 -4.933 1.00 29.26 187 PHE A O 1
ATOM 1309 N N . ALA A 1 185 ? -21.456 -10.444 -3.901 1.00 29.17 188 ALA A N 1
ATOM 1310 C CA . ALA A 1 185 ? -21.535 -11.527 -2.918 1.00 29.19 188 ALA A CA 1
ATOM 1311 C C . ALA A 1 185 ? -22.818 -11.448 -2.077 1.00 27.37 188 ALA A C 1
ATOM 1312 O O . ALA A 1 185 ? -23.413 -12.462 -1.739 1.00 30.67 188 ALA A O 1
ATOM 1314 N N . LYS A 1 186 ? -23.224 -10.235 -1.707 1.00 26.79 189 LYS A N 1
ATOM 1315 C CA . LYS A 1 186 ? -24.452 -10.055 -0.934 1.00 29.08 189 LYS A CA 1
ATOM 1316 C C . LYS A 1 186 ? -25.721 -10.190 -1.775 1.00 31.13 189 LYS A C 1
ATOM 1317 O O . LYS A 1 186 ? -26.670 -10.841 -1.363 1.00 34.61 189 LYS A O 1
ATOM 1323 N N . ASP A 1 187 ? -25.719 -9.580 -2.954 1.00 30.57 190 ASP A N 1
ATOM 1324 C CA . ASP A 1 187 ? -26.911 -9.518 -3.811 1.00 35.88 190 ASP A CA 1
ATOM 1325 C C . ASP A 1 187 ? -27.214 -10.837 -4.519 1.00 36.02 190 ASP A C 1
ATOM 1326 O O . ASP A 1 187 ? -28.377 -11.229 -4.696 1.00 37.02 190 ASP A O 1
ATOM 1331 N N . THR A 1 188 ? -26.161 -11.508 -4.962 1.00 33.87 191 THR A N 1
ATOM 1332 C CA . THR A 1 188 ? -26.341 -12.685 -5.798 1.00 34.30 191 THR A CA 1
ATOM 1333 C C . THR A 1 188 ? -25.877 -13.964 -5.120 1.00 34.93 191 THR A C 1
ATOM 1334 O O . THR A 1 188 ? -26.520 -15.016 -5.260 1.00 34.23 191 THR A O 1
ATOM 1338 N N . LEU A 1 189 ? -24.812 -13.877 -4.325 1.00 30.95 192 LEU A N 1
ATOM 1339 C CA . LEU A 1 189 ? -24.289 -15.084 -3.683 1.00 30.68 192 LEU A CA 1
ATOM 1340 C C . LEU A 1 189 ? -24.910 -15.365 -2.303 1.00 31.77 192 LEU A C 1
ATOM 1341 O O . LEU A 1 189 ? -24.643 -16.398 -1.690 1.00 31.16 192 LEU A O 1
ATOM 1346 N N . GLY A 1 190 ? -25.739 -14.460 -1.803 1.00 28.32 193 GLY A N 1
ATOM 1347 C CA . GLY A 1 190 ? -26.467 -14.732 -0.578 1.00 30.57 193 GLY A CA 1
ATOM 1348 C C . GLY A 1 190 ? -25.668 -14.585 0.706 1.00 26.79 193 GLY A C 1
ATOM 1349 O O . GLY A 1 190 ? -26.109 -15.012 1.763 1.00 29.10 193 GLY A O 1
ATOM 1350 N N . PHE A 1 191 ? -24.487 -13.997 0.603 1.00 28.60 194 PHE A N 1
ATOM 1351 C CA . PHE A 1 191 ? -23.688 -13.645 1.781 1.00 24.52 194 PHE A CA 1
ATOM 1352 C C . PHE A 1 191 ? -24.433 -12.642 2.640 1.00 27.08 194 PHE A C 1
ATOM 1353 O O . PHE A 1 191 ? -25.012 -11.702 2.112 1.00 27.95 194 PHE A O 1
ATOM 1361 N N . ASP A 1 192 ? -24.417 -12.830 3.957 1.00 27.07 195 ASP A N 1
ATOM 1362 C CA . ASP A 1 192 ? -25.052 -11.879 4.869 1.00 26.11 195 ASP A CA 1
ATOM 1363 C C . ASP A 1 192 ? -24.337 -10.528 4.873 1.00 33.68 195 ASP A C 1
ATOM 1364 O O . ASP A 1 192 ? -24.985 -9.480 4.856 1.00 27.77 195 ASP A O 1
ATOM 1369 N N . GLU A 1 193 ? -23.006 -10.555 4.875 1.00 30.65 196 GLU A N 1
ATOM 1370 C CA . GLU A 1 193 ? -22.182 -9.340 4.771 1.00 26.18 196 GLU A CA 1
ATOM 1371 C C . GLU A 1 193 ? -20.990 -9.648 3.883 1.00 25.60 196 GLU A C 1
ATOM 1372 O O . GLU A 1 193 ? -20.642 -10.808 3.704 1.00 21.96 196 GLU A O 1
ATOM 1378 N N . CYS A 1 194 ? -20.355 -8.620 3.335 1.00 24.82 197 CYS A N 1
ATOM 1379 C CA . CYS A 1 194 ? -19.089 -8.815 2.649 1.00 24.10 197 CYS A CA 1
ATOM 1380 C C . CYS A 1 194 ? -18.249 -7.561 2.791 1.00 26.49 197 CYS A C 1
ATOM 1381 O O . CYS A 1 194 ? -18.666 -6.467 2.416 1.00 27.89 197 CYS A O 1
ATOM 1384 N N . ILE A 1 195 ? -17.063 -7.731 3.357 1.00 25.39 198 ILE A N 1
ATOM 1385 C CA . ILE A 1 195 ? -16.208 -6.611 3.723 1.00 25.41 198 ILE A CA 1
ATOM 1386 C C . ILE A 1 195 ? -15.076 -6.440 2.731 1.00 26.89 198 ILE A C 1
ATOM 1387 O O . ILE A 1 195 ? -14.446 -7.412 2.336 1.00 26.11 198 ILE A O 1
ATOM 1392 N N . ASP A 1 196 ? -14.820 -5.192 2.340 1.00 25.68 199 ASP A N 1
ATOM 1393 C CA . ASP A 1 196 ? -13.788 -4.864 1.353 1.00 29.20 199 ASP A CA 1
ATOM 1394 C C . ASP A 1 196 ? -12.393 -4.850 1.993 1.00 30.97 199 ASP A C 1
ATOM 1395 O O . ASP A 1 196 ? -12.116 -3.980 2.815 1.00 29.30 199 ASP A O 1
ATOM 1400 N N . HIS A 1 197 ? -11.502 -5.775 1.620 1.00 30.11 200 HIS A N 1
ATOM 1401 C CA . HIS A 1 197 ? -10.208 -5.838 2.321 1.00 31.90 200 HIS A CA 1
ATOM 1402 C C . HIS A 1 197 ? -9.286 -4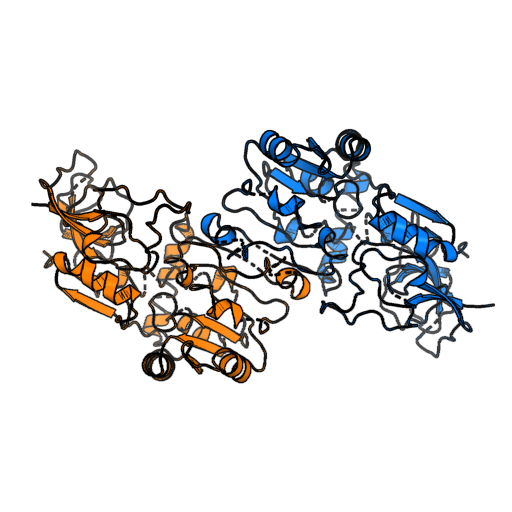.705 1.880 1.00 38.41 200 HIS A C 1
ATOM 1403 O O . HIS A 1 197 ? -8.246 -4.457 2.500 1.00 36.73 200 HIS A O 1
ATOM 1410 N N . LYS A 1 198 ? -9.696 -3.995 0.837 1.00 35.95 201 LYS A N 1
ATOM 1411 C CA . LYS A 1 198 ? -8.962 -2.827 0.364 1.00 41.78 201 LYS A CA 1
ATOM 1412 C C . LYS A 1 198 ? -9.316 -1.574 1.161 1.00 36.31 201 LYS A C 1
ATOM 1413 O O . LYS A 1 198 ? -8.627 -0.561 1.068 1.00 40.56 201 LYS A O 1
ATOM 1419 N N . ALA A 1 199 ? -10.395 -1.634 1.936 1.00 37.64 202 ALA A N 1
ATOM 1420 C CA . ALA A 1 199 ? -10.808 -0.495 2.761 1.00 38.84 202 ALA A CA 1
ATOM 1421 C C . ALA A 1 199 ? -9.739 -0.136 3.790 1.00 39.34 202 ALA A C 1
ATOM 1422 O O . ALA A 1 199 ? -9.145 -1.016 4.403 1.00 37.28 202 ALA A O 1
ATOM 1424 N N . ALA A 1 200 ? -9.517 1.159 4.004 1.00 39.98 203 ALA A N 1
ATOM 1425 C CA . ALA A 1 200 ? -8.508 1.601 4.962 1.00 37.51 203 ALA A CA 1
ATOM 1426 C C . ALA A 1 200 ? -8.808 1.113 6.384 1.00 37.11 203 ALA A C 1
ATOM 1427 O O . ALA A 1 200 ? -7.896 0.908 7.182 1.00 38.35 203 ALA A O 1
ATOM 1429 N N . ASP A 1 201 ? -10.086 0.943 6.703 1.00 32.53 204 ASP A N 1
ATOM 1430 C CA . ASP A 1 201 ? -10.491 0.450 8.019 1.00 35.05 204 ASP A CA 1
ATOM 1431 C C . ASP A 1 201 ? -11.055 -0.969 7.933 1.00 28.77 204 ASP A C 1
ATOM 1432 O O . ASP A 1 201 ? -11.932 -1.335 8.700 1.00 31.07 204 ASP A O 1
ATOM 1437 N N . PHE A 1 202 ? -10.550 -1.736 6.979 1.00 33.07 205 PHE A N 1
ATOM 1438 C CA . PHE A 1 202 ? -10.924 -3.136 6.781 1.00 26.74 205 PHE A CA 1
ATOM 1439 C C . PHE A 1 202 ? -11.097 -3.918 8.084 1.00 27.49 205 PHE A C 1
ATOM 1440 O O . PHE A 1 202 ? -12.150 -4.510 8.316 1.00 27.02 205 PHE A O 1
ATOM 1448 N N . ALA A 1 203 ? -10.074 -3.916 8.935 1.00 28.88 206 ALA A N 1
ATOM 1449 C CA . ALA A 1 203 ? -10.117 -4.718 10.163 1.00 30.64 206 ALA A CA 1
ATOM 1450 C C . ALA A 1 203 ? -11.232 -4.280 11.107 1.00 28.31 206 ALA A C 1
ATOM 1451 O O . ALA A 1 203 ? -11.891 -5.119 11.718 1.00 25.80 206 ALA A O 1
ATOM 1453 N N . GLU A 1 204 ? -11.460 -2.974 11.226 1.00 26.06 207 GLU A N 1
ATOM 1454 C CA . GLU A 1 204 ? -12.540 -2.491 12.081 1.00 27.75 207 GLU A CA 1
ATOM 1455 C C . GLU A 1 204 ? -13.906 -2.850 11.512 1.00 26.08 207 GLU A C 1
ATOM 1456 O O . GLU A 1 204 ? -14.836 -3.188 12.252 1.00 25.31 207 GLU A O 1
ATOM 1462 N N . GLN A 1 205 ? -14.038 -2.756 10.195 1.00 27.97 208 GLN A N 1
ATOM 1463 C CA . GLN A 1 205 ? -15.296 -3.157 9.561 1.00 27.17 208 GLN A CA 1
ATOM 1464 C C . GLN A 1 205 ? -15.615 -4.628 9.818 1.00 23.72 208 GLN A C 1
ATOM 1465 O O . GLN A 1 205 ? -16.749 -4.971 10.147 1.00 26.03 208 GLN A O 1
ATOM 1471 N N . LEU A 1 206 ? -14.610 -5.490 9.671 1.00 25.44 209 LEU A N 1
ATOM 1472 C CA . LEU A 1 206 ? -14.780 -6.923 9.928 1.00 23.25 209 LEU A CA 1
ATOM 1473 C C . LEU A 1 206 ? -15.197 -7.189 11.369 1.00 26.36 209 LEU A C 1
ATOM 1474 O O . LEU A 1 206 ? -16.127 -7.951 11.631 1.00 27.04 209 LEU A O 1
ATOM 1479 N N . ALA A 1 207 ? -14.514 -6.535 12.304 1.00 23.74 210 ALA A N 1
ATOM 1480 C CA . ALA A 1 207 ? -14.830 -6.682 13.720 1.00 24.19 210 ALA A CA 1
ATOM 1481 C C . ALA A 1 207 ? -16.264 -6.268 13.992 1.00 27.78 210 ALA A C 1
ATOM 1482 O O . ALA A 1 207 ? -16.963 -6.898 14.787 1.00 27.78 210 ALA A O 1
ATOM 1484 N N . LYS A 1 208 ? -16.696 -5.208 13.311 1.00 31.03 211 LYS A N 1
ATOM 1485 C CA . LYS A 1 208 ? -18.033 -4.653 13.507 1.00 32.35 211 LYS A CA 1
ATOM 1486 C C . LYS A 1 208 ? -19.120 -5.648 13.103 1.00 30.35 211 LYS A C 1
ATOM 1487 O O . LYS A 1 208 ? -20.062 -5.873 13.859 1.00 30.72 211 LYS A O 1
ATOM 1493 N N . VAL A 1 209 ? -18.982 -6.265 11.930 1.00 29.07 212 VAL A N 1
ATOM 1494 C CA . VAL A 1 209 ? -19.995 -7.224 11.473 1.00 28.33 212 VAL A CA 1
ATOM 1495 C C . VAL A 1 209 ? -19.878 -8.600 12.133 1.00 29.02 212 VAL A C 1
ATOM 1496 O O . VAL A 1 209 ? -20.878 -9.309 12.248 1.00 29.59 212 VAL A O 1
ATOM 1500 N N . CYS A 1 210 ? -18.678 -8.974 12.578 1.00 27.62 213 CYS A N 1
ATOM 1501 C CA . CYS A 1 210 ? -18.505 -10.210 13.351 1.00 28.11 213 CYS A CA 1
ATOM 1502 C C . CYS A 1 210 ? -18.689 -9.942 14.849 1.00 29.41 213 CYS A C 1
ATOM 1503 O O . CYS A 1 210 ? -17.823 -10.275 15.657 1.00 28.72 213 CYS A O 1
ATOM 1506 N N . HIS A 1 211 ? -19.827 -9.358 15.216 1.00 28.70 214 HIS A N 1
ATOM 1507 C CA . HIS A 1 211 ? -20.061 -8.932 16.594 1.00 35.16 214 HIS A CA 1
ATOM 1508 C C . HIS A 1 211 ? -20.175 -10.109 17.579 1.00 34.55 214 HIS A C 1
ATOM 1509 O O . HIS A 1 211 ? -19.958 -9.942 18.779 1.00 36.42 214 HIS A O 1
ATOM 1516 N N . ASN A 1 212 ? -20.496 -11.301 17.081 1.00 32.62 215 ASN A N 1
ATOM 1517 C CA . ASN A 1 212 ? -20.467 -12.489 17.928 1.00 30.54 215 ASN A CA 1
ATOM 1518 C C . ASN A 1 212 ? -19.266 -13.387 17.638 1.00 29.00 215 ASN A C 1
ATOM 1519 O O . ASN A 1 212 ? -19.286 -14.577 17.961 1.00 24.71 215 ASN A O 1
ATOM 1524 N N . GLY A 1 213 ? -18.231 -12.809 17.040 1.00 25.38 216 GLY A N 1
ATOM 1525 C CA . GLY A 1 213 ? -17.010 -13.543 16.757 1.00 25.78 216 GLY A CA 1
ATOM 1526 C C . GLY A 1 213 ? -17.106 -14.425 15.519 1.00 27.72 216 GLY A C 1
ATOM 1527 O O . GLY A 1 213 ? -18.080 -14.351 14.763 1.00 24.03 216 GLY A O 1
ATOM 1528 N N . ILE A 1 214 ? -16.060 -15.217 15.292 1.00 21.93 217 ILE A N 1
ATOM 1529 C CA . ILE A 1 214 ? -15.965 -16.096 14.124 1.00 21.34 217 ILE A CA 1
ATOM 1530 C C . ILE A 1 214 ? -15.804 -17.542 14.568 1.00 23.08 217 ILE A C 1
ATOM 1531 O O . ILE A 1 214 ? -14.861 -17.856 15.298 1.00 18.98 217 ILE A O 1
ATOM 1536 N N . ASP A 1 215 ? -16.714 -18.419 14.141 1.00 21.98 218 ASP A N 1
ATOM 1537 C CA . ASP A 1 215 ? -16.640 -19.843 14.499 1.00 21.00 218 ASP A CA 1
ATOM 1538 C C . ASP A 1 215 ? -15.919 -20.694 13.467 1.00 18.09 218 ASP A C 1
ATOM 1539 O O . ASP A 1 215 ? -15.294 -21.694 13.807 1.00 18.58 218 ASP A O 1
ATOM 1544 N N . ILE A 1 216 ? -16.043 -20.319 12.200 1.00 19.21 219 ILE A N 1
ATOM 1545 C CA . ILE A 1 216 ? -15.322 -20.999 11.133 1.00 18.19 219 ILE A CA 1
ATOM 1546 C C . ILE A 1 216 ? -14.661 -19.966 10.252 1.00 17.45 219 ILE A C 1
ATOM 1547 O O . ILE A 1 216 ? -15.318 -19.045 9.770 1.00 17.18 219 ILE A O 1
ATOM 1552 N N . TYR A 1 217 ? -13.351 -20.083 10.059 1.00 15.85 220 TYR A N 1
ATOM 1553 C CA . TYR A 1 217 ? -12.681 -19.256 9.072 1.00 16.53 220 TYR A CA 1
ATOM 1554 C C . TYR A 1 217 ? -12.111 -20.170 8.014 1.00 19.32 220 TYR A C 1
ATOM 1555 O O . TYR A 1 217 ? -11.227 -20.960 8.309 1.00 17.01 220 TYR A O 1
ATOM 1564 N N . PHE A 1 218 ? -12.653 -20.095 6.800 1.00 16.59 221 PHE A N 1
ATOM 1565 C CA . PHE A 1 218 ? -12.176 -20.954 5.720 1.00 20.36 221 PHE A CA 1
ATOM 1566 C C . PHE A 1 218 ? -11.028 -20.221 5.056 1.00 18.86 221 PHE A C 1
ATOM 1567 O O . PHE A 1 218 ? -11.248 -19.202 4.399 1.00 18.22 221 PHE A O 1
ATOM 1575 N N . GLU A 1 219 ? -9.805 -20.733 5.217 1.00 16.26 222 GLU A N 1
ATOM 1576 C CA . GLU A 1 219 ? -8.611 -19.993 4.807 1.00 18.42 222 GLU A CA 1
ATOM 1577 C C . GLU A 1 219 ? -8.143 -20.295 3.376 1.00 20.98 222 GLU A C 1
ATOM 1578 O O . GLU A 1 219 ? -7.678 -21.395 3.096 1.00 21.75 222 GLU A O 1
ATOM 1584 N N . ASN A 1 220 ? -8.255 -19.289 2.504 1.00 21.91 223 ASN A N 1
ATOM 1585 C CA . ASN A 1 220 ? -7.824 -19.304 1.096 1.00 24.06 223 ASN A CA 1
ATOM 1586 C C . ASN A 1 220 ? -6.648 -18.381 0.789 1.00 24.05 223 ASN A C 1
ATOM 1587 O O . ASN A 1 220 ? -6.030 -18.462 -0.280 1.00 25.62 223 ASN A O 1
ATOM 1592 N N . VAL A 1 221 ? -6.401 -17.441 1.690 1.00 21.74 224 VAL A N 1
ATOM 1593 C CA . VAL A 1 221 ? -5.640 -16.245 1.335 1.00 19.93 224 VAL A CA 1
ATOM 1594 C C . VAL A 1 221 ? -4.441 -15.967 2.235 1.00 23.12 224 VAL A C 1
ATOM 1595 O O . VAL A 1 221 ? -3.368 -15.610 1.747 1.00 23.47 224 VAL A O 1
ATOM 1599 N N . GLY A 1 222 ? -4.626 -16.086 3.545 1.00 19.30 225 GLY A N 1
ATOM 1600 C CA . GLY A 1 222 ? -3.550 -15.760 4.484 1.00 19.84 225 GLY A CA 1
ATOM 1601 C C . GLY A 1 222 ? -3.259 -14.260 4.591 1.00 24.85 225 GLY A C 1
ATOM 1602 O O . GLY A 1 222 ? -4.144 -13.436 4.375 1.00 22.82 225 GLY A O 1
ATOM 1603 N N . GLY A 1 223 ? -2.019 -13.919 4.947 1.00 24.49 226 GLY A N 1
ATOM 1604 C CA . GLY A 1 223 ? -1.538 -12.541 4.963 1.00 25.12 226 GLY A CA 1
ATOM 1605 C C . GLY A 1 223 ? -2.346 -11.596 5.827 1.00 25.54 226 GLY A C 1
ATOM 1606 O O . GLY A 1 223 ? -2.798 -11.970 6.917 1.00 23.84 226 GLY A O 1
ATOM 1607 N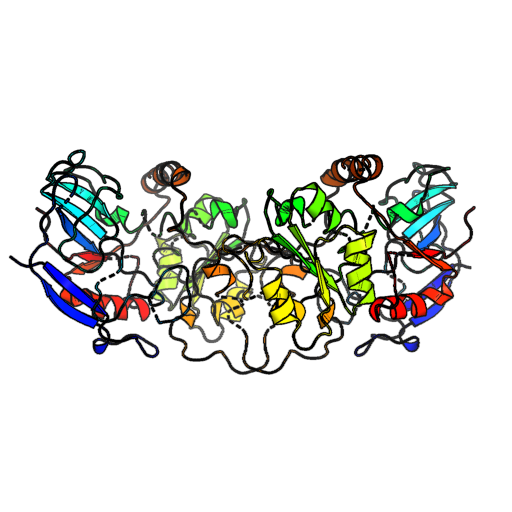 N . LYS A 1 224 ? -2.521 -10.370 5.342 1.00 28.13 227 LYS A N 1
ATOM 1608 C CA . LYS A 1 224 ? -3.235 -9.328 6.085 1.00 29.53 227 LYS A CA 1
ATOM 1609 C C . LYS A 1 224 ? -4.685 -9.705 6.389 1.00 25.89 227 LYS A C 1
ATOM 1610 O O . LYS A 1 224 ? -5.230 -9.285 7.403 1.00 23.53 227 LYS A O 1
ATOM 1616 N N . VAL A 1 225 ? -5.322 -10.469 5.508 1.00 25.76 228 VAL A N 1
ATOM 1617 C CA . VAL A 1 225 ? -6.690 -10.907 5.785 1.00 22.25 228 VAL A CA 1
ATOM 1618 C C . VAL A 1 225 ? -6.730 -11.786 7.035 1.00 21.67 228 VAL A C 1
ATOM 1619 O O . VAL A 1 225 ? -7.546 -11.559 7.930 1.00 22.48 228 VAL A O 1
ATOM 1623 N N . PHE A 1 226 ? -5.841 -12.771 7.121 1.00 20.60 229 PHE A N 1
ATOM 1624 C CA . PHE A 1 226 ? -5.847 -13.607 8.314 1.00 18.82 229 PHE A CA 1
ATOM 1625 C C . PHE A 1 226 ? -5.482 -12.802 9.570 1.00 19.21 229 PHE A C 1
ATOM 1626 O O . PHE A 1 226 ? -5.976 -13.090 10.650 1.00 20.83 229 PHE A O 1
ATOM 1634 N N . ASP A 1 227 ? -4.610 -11.807 9.426 1.00 20.66 230 ASP A N 1
ATOM 1635 C CA . ASP A 1 227 ? -4.258 -10.942 10.553 1.00 21.41 230 ASP A CA 1
ATOM 1636 C C . ASP A 1 227 ? -5.493 -10.221 11.115 1.00 21.60 230 ASP A C 1
ATOM 1637 O O . ASP A 1 227 ? -5.587 -9.999 12.326 1.00 21.74 230 ASP A O 1
ATOM 1642 N N . ALA A 1 228 ? -6.437 -9.851 10.242 1.00 19.54 231 ALA A N 1
ATOM 1643 C CA . ALA A 1 228 ? -7.657 -9.169 10.691 1.00 20.40 231 ALA A CA 1
ATOM 1644 C C . ALA A 1 228 ? -8.625 -10.160 11.328 1.00 23.10 231 ALA A C 1
ATOM 1645 O O . ALA A 1 228 ? -9.353 -9.830 12.271 1.00 21.18 231 ALA A O 1
ATOM 1647 N N . VAL A 1 229 ? -8.608 -11.386 10.815 1.00 19.56 232 VAL A N 1
ATOM 1648 C CA . VAL A 1 229 ? -9.474 -12.458 11.301 1.00 20.65 232 VAL A CA 1
ATOM 1649 C C . VAL A 1 229 ? -9.090 -12.978 12.688 1.00 20.36 232 VAL A C 1
ATOM 1650 O O . VAL A 1 229 ? -9.942 -13.193 13.556 1.00 21.12 232 VAL A O 1
ATOM 1662 N N . PRO A 1 231 ? -7.842 -12.106 15.641 1.00 21.99 234 PRO A N 1
ATOM 1663 C CA . PRO A 1 231 ? -8.355 -11.647 16.942 1.00 22.76 234 PRO A CA 1
ATOM 1664 C C . PRO A 1 231 ? -9.858 -11.855 17.151 1.00 25.35 234 PRO A C 1
ATOM 1665 O O . PRO A 1 231 ? -10.330 -11.755 18.280 1.00 25.56 234 PRO A O 1
ATOM 1669 N N . LEU A 1 232 ? -10.592 -12.156 16.082 1.00 22.95 235 LEU A N 1
ATOM 1670 C CA . LEU A 1 232 ? -12.040 -12.301 16.171 1.00 24.81 235 LEU A CA 1
ATOM 1671 C C . LEU A 1 232 ? -12.482 -13.740 16.367 1.00 23.50 235 LEU A C 1
ATOM 1672 O O . LEU A 1 232 ? -13.669 -14.011 16.526 1.00 22.05 235 LEU A O 1
ATOM 1677 N N . LEU A 1 233 ? -11.535 -14.675 16.312 1.00 22.17 236 LEU A N 1
ATOM 1678 C CA . LEU A 1 233 ? -11.889 -16.073 16.417 1.00 21.75 236 LEU A CA 1
ATOM 1679 C C . LEU A 1 233 ? -12.497 -16.404 17.772 1.00 24.07 236 LEU A C 1
ATOM 1680 O O . LEU A 1 233 ? -12.023 -15.944 18.812 1.00 25.65 236 LEU A O 1
ATOM 1685 N N . ASN A 1 234 ? -13.551 -17.204 17.748 1.00 19.65 237 ASN A N 1
ATOM 1686 C CA . ASN A 1 234 ? -14.180 -17.707 18.962 1.00 22.44 237 ASN A CA 1
ATOM 1687 C C . ASN A 1 234 ? -13.490 -18.938 19.538 1.00 22.05 237 ASN A C 1
ATOM 1688 O O . ASN A 1 234 ? -12.794 -19.662 18.839 1.00 23.16 237 ASN A O 1
ATOM 1693 N N . THR A 1 235 ? -13.731 -19.182 20.820 1.00 24.04 238 THR A N 1
ATOM 1694 C CA . THR A 1 235 ? -13.365 -20.449 21.434 1.00 25.67 238 THR A CA 1
ATOM 1695 C C . THR A 1 235 ? -14.003 -21.558 20.637 1.00 23.80 238 THR A C 1
ATOM 1696 O O . THR A 1 235 ? -15.168 -21.454 20.267 1.00 23.17 238 THR A O 1
ATOM 1700 N N . GLY A 1 236 ? -13.221 -22.585 20.318 1.00 20.48 239 GLY A N 1
ATOM 1701 C CA . GLY A 1 236 ? -13.717 -23.733 19.581 1.00 24.16 239 GLY A CA 1
ATOM 1702 C C . GLY A 1 236 ? -13.869 -23.485 18.094 1.00 22.79 239 GLY A C 1
ATOM 1703 O O . GLY A 1 236 ? -14.509 -24.272 17.407 1.00 23.38 239 GLY A O 1
ATOM 1704 N N . ALA A 1 237 ? -13.276 -22.407 17.585 1.00 21.76 240 ALA A N 1
ATOM 1705 C CA . ALA A 1 237 ? -13.348 -22.131 16.140 1.00 21.89 240 ALA A CA 1
ATOM 1706 C C . ALA A 1 237 ? -12.600 -23.187 15.335 1.00 23.94 240 ALA A C 1
ATOM 1707 O O . ALA A 1 237 ? -11.725 -23.884 15.863 1.00 20.01 240 ALA A O 1
ATOM 1709 N N . ARG A 1 238 ? -12.970 -23.303 14.057 1.00 20.15 241 ARG A N 1
ATOM 1710 C CA . ARG A 1 238 ? -12.346 -24.243 13.138 1.00 18.83 241 ARG A CA 1
ATOM 1711 C C . ARG A 1 238 ? -11.812 -23.508 11.909 1.00 18.73 241 ARG A C 1
ATOM 1712 O O . ARG A 1 238 ? -12.478 -22.617 11.362 1.00 18.73 241 ARG A O 1
ATOM 1720 N N . ILE A 1 239 ? -10.618 -23.888 11.468 1.00 16.31 242 ILE A N 1
ATOM 1721 C CA . ILE A 1 239 ? -10.010 -23.253 10.311 1.00 15.94 242 ILE A CA 1
ATOM 1722 C C . ILE A 1 239 ? -9.570 -24.296 9.304 1.00 20.23 242 ILE A C 1
ATOM 1723 O O . ILE A 1 239 ? -8.433 -24.802 9.369 1.00 18.55 242 ILE A O 1
ATOM 1728 N N . PRO A 1 240 ? -10.468 -24.621 8.360 1.00 17.13 243 PRO A N 1
ATOM 1729 C CA . PRO A 1 240 ? -10.056 -25.382 7.179 1.00 16.20 243 PRO A CA 1
ATOM 1730 C C . PRO A 1 240 ? -9.039 -24.555 6.426 1.00 20.44 243 PRO A C 1
ATOM 1731 O O . PRO A 1 240 ? -9.311 -23.408 6.087 1.00 21.17 243 PRO A O 1
ATOM 1735 N N . LEU A 1 241 ? -7.887 -25.144 6.147 1.00 17.83 244 LEU A N 1
ATOM 1736 C CA . LEU A 1 241 ? -6.783 -24.411 5.538 1.00 15.97 244 LEU A CA 1
ATOM 1737 C C . LEU A 1 241 ? -6.550 -24.938 4.128 1.00 18.21 244 LEU A C 1
ATOM 1738 O O . LEU A 1 241 ? -6.113 -26.059 3.918 1.00 17.26 244 LEU A O 1
ATOM 1743 N N . CYS A 1 242 ? -6.858 -24.105 3.153 1.00 21.88 245 CYS A N 1
ATOM 1744 C CA . CYS A 1 242 ? -6.988 -24.562 1.795 1.00 24.23 245 CYS A CA 1
ATOM 1745 C C . CYS A 1 242 ? -5.977 -23.915 0.839 1.00 23.58 245 CYS A C 1
ATOM 1746 O O . CYS A 1 242 ? -5.515 -24.535 -0.130 1.00 21.10 245 CYS A O 1
ATOM 1749 N N . GLY A 1 243 ? -5.602 -22.675 1.115 1.00 25.00 246 GLY A N 1
ATOM 1750 C CA . GLY A 1 243 ? -4.642 -21.982 0.265 1.00 23.24 246 GLY A CA 1
ATOM 1751 C C . GLY A 1 243 ? -4.138 -20.746 0.960 1.00 21.26 246 GLY A C 1
ATOM 1752 O O . GLY A 1 243 ? -4.718 -20.334 1.957 1.00 25.54 246 GLY A O 1
ATOM 1753 N N . LEU A 1 244 ? -3.073 -20.150 0.442 1.00 20.41 247 LEU A N 1
ATOM 1754 C CA . LEU A 1 244 ? -2.494 -18.954 1.045 1.00 21.23 247 LEU A CA 1
ATOM 1755 C C . LEU A 1 244 ? -2.084 -17.999 -0.067 1.00 25.45 247 LEU A C 1
ATOM 1756 O O . LEU A 1 244 ? -0.943 -17.538 -0.130 1.00 26.29 247 LEU A O 1
ATOM 1761 N N . ILE A 1 245 ? -3.040 -17.695 -0.940 1.00 25.54 248 ILE A N 1
ATOM 1762 C CA . ILE A 1 245 ? -2.759 -16.975 -2.187 1.00 27.53 248 ILE A CA 1
ATOM 1763 C C . ILE A 1 245 ? -1.972 -15.678 -1.980 1.00 26.66 248 ILE A C 1
ATOM 1764 O O . ILE A 1 245 ? -1.075 -15.382 -2.763 1.00 27.86 248 ILE A O 1
ATOM 1769 N N . SER A 1 246 ? -2.277 -14.932 -0.913 1.00 26.04 249 SER A N 1
ATOM 1770 C CA . SER A 1 246 ? -1.645 -13.622 -0.683 1.00 29.65 249 SER A CA 1
ATOM 1771 C C . SER A 1 246 ? -0.122 -13.700 -0.559 1.00 29.27 249 SER A C 1
ATOM 1772 O O . SER A 1 246 ? 0.572 -12.692 -0.685 1.00 29.43 249 SER A O 1
ATOM 1775 N N . GLN A 1 247 ? 0.409 -14.883 -0.295 1.00 25.85 250 GLN A N 1
ATOM 1776 C CA . GLN A 1 247 ? 1.846 -14.994 -0.137 1.00 29.40 250 GLN A CA 1
ATOM 1777 C C . GLN A 1 247 ? 2.546 -15.722 -1.285 1.00 31.30 250 GLN A C 1
ATOM 1778 O O . GLN A 1 247 ? 3.760 -15.897 -1.244 1.00 30.74 250 GLN A O 1
ATOM 1784 N N . TYR A 1 248 ? 1.805 -16.134 -2.311 1.00 31.11 251 TYR A N 1
ATOM 1785 C CA . TYR A 1 248 ? 2.418 -16.935 -3.385 1.00 31.81 251 TYR A CA 1
ATOM 1786 C C . TYR A 1 248 ? 3.412 -16.113 -4.198 1.00 35.02 251 TYR A C 1
ATOM 1787 O O . TYR A 1 248 ? 4.342 -16.671 -4.788 1.00 38.85 251 TYR A O 1
ATOM 1796 N N . ASN A 1 249 ? 3.256 -14.791 -4.176 1.00 31.86 252 ASN A N 1
ATOM 1797 C CA . ASN A 1 249 ? 4.161 -13.885 -4.910 1.00 34.19 252 ASN A CA 1
ATOM 1798 C C . ASN A 1 249 ? 5.312 -13.349 -4.074 1.00 36.02 252 ASN A C 1
ATOM 1799 O O . ASN A 1 249 ? 6.185 -12.659 -4.591 1.00 35.67 252 ASN A O 1
ATOM 1804 N N . ALA A 1 250 ? 5.314 -13.653 -2.781 1.00 35.65 253 ALA A N 1
ATOM 1805 C CA . ALA A 1 250 ? 6.325 -13.101 -1.880 1.00 32.93 253 ALA A CA 1
ATOM 1806 C C . ALA A 1 250 ? 7.719 -13.604 -2.228 1.00 32.75 253 ALA A C 1
ATOM 1807 O O . ALA A 1 250 ? 7.894 -14.773 -2.589 1.00 35.82 253 ALA A O 1
ATOM 1809 N N . THR A 1 251 ? 8.704 -12.716 -2.143 1.00 31.59 254 THR A N 1
ATOM 1810 C CA . THR A 1 251 ? 10.096 -13.101 -2.356 1.00 30.60 254 THR A CA 1
ATOM 1811 C C . THR A 1 251 ? 10.870 -13.142 -1.033 1.00 34.19 254 THR A C 1
ATOM 1812 O O . THR A 1 251 ? 11.999 -13.634 -0.978 1.00 35.16 254 THR A O 1
ATOM 1816 N N . SER A 1 252 ? 10.264 -12.606 0.023 1.00 31.10 255 SER A N 1
ATOM 1817 C CA . SER A 1 252 ? 10.826 -12.707 1.371 1.00 29.97 255 SER A CA 1
ATOM 1818 C C . SER A 1 252 ? 9.703 -12.704 2.422 1.00 31.69 255 SER A C 1
ATOM 1819 O O . SER A 1 252 ? 8.569 -12.363 2.115 1.00 29.69 255 SER A O 1
ATOM 1822 N N . LEU A 1 253 ? 10.027 -13.099 3.651 1.00 28.99 256 LEU A N 1
ATOM 1823 C CA . LEU A 1 253 ? 9.084 -13.047 4.779 1.00 26.86 256 LEU A CA 1
ATOM 1824 C C . LEU A 1 253 ? 8.938 -11.628 5.320 1.00 27.27 256 LEU A C 1
ATOM 1825 O O . LEU A 1 253 ? 9.862 -10.817 5.201 1.00 24.87 256 LEU A O 1
ATOM 1830 N N . PRO A 1 254 ? 7.784 -11.318 5.939 1.00 29.28 257 PRO A N 1
ATOM 1831 C CA . PRO A 1 254 ? 7.616 -9.991 6.545 1.00 30.22 257 PRO A CA 1
ATOM 1832 C C . PRO A 1 254 ? 8.690 -9.692 7.583 1.00 29.49 257 PRO A C 1
ATOM 1833 O O . PRO A 1 254 ? 9.164 -10.600 8.271 1.00 27.45 257 PRO A O 1
ATOM 1837 N N . GLU A 1 255 ? 9.085 -8.432 7.689 1.00 27.82 258 GLU A N 1
ATOM 1838 C CA . GLU A 1 255 ? 10.037 -8.015 8.708 1.00 35.79 258 GLU A CA 1
ATOM 1839 C C . GLU A 1 255 ? 9.349 -8.038 10.068 1.00 34.02 258 GLU A C 1
ATOM 1840 O O . GLU A 1 255 ? 8.219 -8.502 10.190 1.00 33.56 258 GLU A O 1
ATOM 1846 N N . GLY A 1 256 ? 10.026 -7.527 11.085 1.00 45.81 259 GLY A N 1
ATOM 1847 C CA . GLY A 1 256 ? 9.392 -7.324 12.375 1.00 30.68 259 GLY A CA 1
ATOM 1848 C C . GLY A 1 256 ? 9.535 -8.630 13.088 1.00 33.04 259 GLY A C 1
ATOM 1849 O O . GLY A 1 256 ? 9.902 -9.627 12.464 1.00 34.61 259 GLY A O 1
ATOM 1850 N N . PRO A 1 257 ? 9.241 -8.642 14.386 1.00 29.21 260 PRO A N 1
ATOM 1851 C CA . PRO A 1 257 ? 9.515 -9.843 15.173 1.00 27.39 260 PRO A CA 1
ATOM 1852 C C . PRO A 1 257 ? 8.678 -11.024 14.715 1.00 24.60 260 PRO A C 1
ATOM 1853 O O . PRO A 1 257 ? 7.694 -10.878 13.976 1.00 24.86 260 PRO A O 1
ATOM 1857 N N . ASP A 1 258 ? 9.116 -12.209 15.128 1.00 23.70 261 ASP A N 1
ATOM 1858 C CA . ASP A 1 258 ? 8.515 -13.459 14.690 1.00 19.84 261 ASP A CA 1
ATOM 1859 C C . ASP A 1 258 ? 7.217 -13.721 15.452 1.00 21.94 261 ASP A C 1
ATOM 1860 O O . ASP A 1 258 ? 7.216 -13.827 16.680 1.00 20.76 261 ASP A O 1
ATOM 1865 N N . ARG A 1 259 ? 6.108 -13.827 14.725 1.00 18.56 262 ARG A N 1
ATOM 1866 C CA . ARG A 1 259 ? 4.814 -14.021 15.348 1.00 21.21 262 ARG A CA 1
ATOM 1867 C C . ARG A 1 259 ? 4.338 -15.461 15.300 1.00 20.39 262 ARG A C 1
ATOM 1868 O O . ARG A 1 259 ? 3.196 -15.750 15.654 1.00 19.68 262 ARG A O 1
ATOM 1884 N N . SER A 1 261 ? 4.887 -17.980 17.137 1.00 21.87 264 SER A N 1
ATOM 1885 C CA . SER A 1 261 ? 4.435 -18.436 18.459 1.00 27.59 264 SER A CA 1
ATOM 1886 C C . SER A 1 261 ? 3.107 -17.806 18.898 1.00 25.03 264 SER A C 1
ATOM 1887 O O . SER A 1 261 ? 2.382 -18.370 19.720 1.00 24.16 264 SER A O 1
ATOM 1898 N N . LEU A 1 263 ? 0.519 -17.257 16.847 1.00 21.30 266 LEU A N 1
ATOM 1899 C CA . LEU A 1 263 ? -0.487 -18.110 16.232 1.00 22.21 266 LEU A CA 1
ATOM 1900 C C . LEU A 1 263 ? -0.706 -19.346 17.092 1.00 19.75 266 LEU A C 1
ATOM 1901 O O . LEU A 1 263 ? -1.831 -19.714 17.416 1.00 18.54 266 LEU A O 1
ATOM 1914 N N . ALA A 1 265 ? -0.059 -19.747 20.233 1.00 18.77 268 ALA A N 1
ATOM 1915 C CA . ALA A 1 265 ? -0.689 -19.348 21.502 1.00 20.79 268 ALA A CA 1
ATOM 1916 C C . ALA A 1 265 ? -2.194 -19.178 21.320 1.00 19.37 268 ALA A C 1
ATOM 1917 O O . ALA A 1 265 ? -2.981 -19.590 22.185 1.00 21.14 268 ALA A O 1
ATOM 1919 N N . GLN A 1 266 ? -2.592 -18.551 20.209 1.00 21.52 269 GLN A N 1
ATOM 1920 C CA . GLN A 1 266 ? -4.014 -18.329 19.943 1.00 20.08 269 GLN A CA 1
ATOM 1921 C C . GLN A 1 266 ? -4.753 -19.634 19.700 1.00 21.22 269 GLN A C 1
ATOM 1922 O O . GLN A 1 266 ? -5.864 -19.798 20.161 1.00 19.62 269 GLN A O 1
ATOM 1928 N N . LEU A 1 267 ? -4.150 -20.554 18.952 1.00 18.22 270 LEU A N 1
ATOM 1929 C CA . LEU A 1 267 ? -4.818 -21.827 18.728 1.00 18.50 270 LEU A CA 1
ATOM 1930 C C . LEU A 1 267 ? -5.039 -22.524 20.057 1.00 17.99 270 LEU A C 1
ATOM 1931 O O . LEU A 1 267 ? -6.026 -23.198 20.236 1.00 19.66 270 LEU A O 1
ATOM 1936 N N . LEU A 1 268 ? -4.109 -22.365 20.993 1.00 17.92 271 LEU A N 1
ATOM 1937 C CA . LEU A 1 268 ? -4.254 -23.036 22.282 1.00 19.60 271 LEU A CA 1
ATOM 1938 C C . LEU A 1 268 ? -5.324 -22.355 23.154 1.00 19.06 271 LEU A C 1
ATOM 1939 O O . LEU A 1 268 ? -6.270 -22.994 23.626 1.00 24.28 271 LEU A O 1
ATOM 1944 N N . ILE A 1 269 ? -5.173 -21.059 23.388 1.00 18.88 272 ILE A N 1
ATOM 1945 C CA . ILE A 1 269 ? -6.056 -20.405 24.350 1.00 26.22 272 ILE A CA 1
ATOM 1946 C C . ILE A 1 269 ? -7.496 -20.329 23.830 1.00 23.58 272 ILE A C 1
ATOM 1947 O O . ILE A 1 269 ? -8.427 -20.192 24.613 1.00 27.63 272 ILE A O 1
ATOM 1952 N N . LYS A 1 270 ? -7.689 -20.445 22.517 1.00 23.02 273 LYS A N 1
ATOM 1953 C CA . LYS A 1 270 ? -9.045 -20.461 21.985 1.00 22.14 273 LYS A CA 1
ATOM 1954 C C . LYS A 1 270 ? -9.490 -21.864 21.574 1.00 21.96 273 LYS A C 1
ATOM 1955 O O . LYS A 1 270 ? -10.600 -22.047 21.070 1.00 24.38 273 LYS A O 1
ATOM 1961 N N . ARG A 1 271 ? -8.638 -22.856 21.825 1.00 18.85 274 ARG A N 1
ATOM 1962 C CA . ARG A 1 271 ? -8.954 -24.255 21.496 1.00 17.12 274 ARG A CA 1
ATOM 1963 C C . ARG A 1 271 ? -9.419 -24.417 20.051 1.00 21.30 274 ARG A C 1
ATOM 1964 O O . ARG A 1 271 ? -10.480 -24.988 19.771 1.00 19.63 274 ARG A O 1
ATOM 1972 N N . ILE A 1 272 ? -8.597 -23.907 19.144 1.00 19.29 275 ILE A N 1
ATOM 1973 C CA . ILE A 1 272 ? -8.914 -23.895 17.728 1.00 19.72 275 ILE A CA 1
ATOM 1974 C C . ILE A 1 272 ? -8.298 -25.089 16.981 1.00 20.49 275 ILE A C 1
ATOM 1975 O O . ILE A 1 272 ? -7.171 -25.472 17.252 1.00 18.35 275 ILE A O 1
ATOM 1980 N N . LYS A 1 273 ? -9.037 -25.639 16.025 1.00 21.09 276 LYS A N 1
ATOM 1981 C CA . LYS A 1 273 ? -8.509 -26.636 15.091 1.00 18.77 276 LYS A CA 1
ATOM 1982 C C . LYS A 1 273 ? -8.128 -25.951 13.789 1.00 20.19 276 LYS A C 1
ATOM 1983 O O . LYS A 1 273 ? -8.991 -25.411 13.098 1.00 20.67 276 LYS A O 1
ATOM 1997 N N . GLN A 1 275 ? -6.428 -26.974 10.202 1.00 17.60 278 GLN A N 1
ATOM 1998 C CA . GLN A 1 275 ? -6.115 -28.214 9.483 1.00 17.79 278 GLN A CA 1
ATOM 1999 C C . GLN A 1 275 ? -5.973 -28.004 7.980 1.00 19.74 278 GLN A C 1
ATOM 2000 O O . GLN A 1 275 ? -6.938 -27.640 7.307 1.00 18.64 278 GLN A O 1
ATOM 2006 N N . GLY A 1 276 ? -4.772 -28.253 7.454 1.00 16.39 279 GLY A N 1
ATOM 2007 C CA . GLY A 1 276 ? -4.548 -28.162 6.020 1.00 18.02 279 GLY A CA 1
ATOM 2008 C C . GLY A 1 276 ? -5.122 -29.360 5.297 1.00 17.67 279 GLY A C 1
ATOM 2009 O O . GLY A 1 276 ? -5.249 -30.437 5.862 1.00 20.04 279 GLY A O 1
ATOM 2010 N N . PHE A 1 277 ? -5.501 -29.174 4.042 1.00 16.56 280 PHE A N 1
ATOM 2011 C CA . PHE A 1 277 ? -5.916 -30.306 3.243 1.00 19.99 280 PHE A CA 1
ATOM 2012 C C . PHE A 1 277 ? -5.626 -29.975 1.792 1.00 24.97 280 PHE A C 1
ATOM 2013 O O . PHE A 1 277 ? -5.586 -28.808 1.403 1.00 22.33 280 PHE A O 1
ATOM 2021 N N . ILE A 1 278 ? -5.367 -31.016 1.011 1.00 25.91 281 ILE A N 1
ATOM 2022 C CA . ILE A 1 278 ? -5.096 -30.862 -0.408 1.00 25.12 281 ILE A CA 1
ATOM 2023 C C . ILE A 1 278 ? -6.137 -31.714 -1.127 1.00 29.03 281 ILE A C 1
ATOM 2024 O O . ILE A 1 278 ? -6.259 -32.912 -0.864 1.00 28.49 281 ILE A O 1
ATOM 2029 N N . ILE A 1 279 ? -6.893 -31.090 -2.016 1.00 26.21 282 ILE A N 1
ATOM 2030 C CA . ILE A 1 279 ? -8.090 -31.705 -2.558 1.00 27.74 282 ILE A CA 1
ATOM 2031 C C . ILE A 1 279 ? -7.758 -32.763 -3.628 1.00 33.82 282 ILE A C 1
ATOM 2032 O O . ILE A 1 279 ? -8.632 -33.527 -4.042 1.00 34.51 282 ILE A O 1
ATOM 2037 N N . PHE A 1 280 ? -6.497 -32.805 -4.060 1.00 29.38 283 PHE A N 1
ATOM 2038 C CA . PHE A 1 280 ? -6.062 -33.797 -5.035 1.00 35.25 283 PHE A CA 1
ATOM 2039 C C . PHE A 1 280 ? -5.670 -35.115 -4.381 1.00 35.68 283 PHE A C 1
ATOM 2040 O O . PHE A 1 280 ? -5.324 -36.066 -5.077 1.00 40.65 283 PHE A O 1
ATOM 2048 N N . ASP A 1 281 ? -5.749 -35.189 -3.053 1.00 32.06 284 ASP A N 1
ATOM 2049 C CA . ASP A 1 281 ? -5.477 -36.442 -2.352 1.00 36.21 284 ASP A CA 1
ATOM 2050 C C . ASP A 1 281 ? -6.595 -37.450 -2.619 1.00 37.94 284 ASP A C 1
ATOM 2051 O O . ASP A 1 281 ? -7.556 -37.149 -3.326 1.00 36.90 284 ASP A O 1
ATOM 2056 N N . ASP A 1 282 ? -6.484 -38.637 -2.038 1.00 40.38 285 ASP A N 1
ATOM 2057 C CA . ASP A 1 282 ? -7.436 -39.707 -2.331 1.00 47.74 285 ASP A CA 1
ATOM 2058 C C . ASP A 1 282 ? -8.731 -39.590 -1.516 1.00 48.00 285 ASP A C 1
ATOM 2059 O O . ASP A 1 282 ? -8.858 -40.151 -0.424 1.00 50.17 285 ASP A O 1
ATOM 2064 N N . TYR A 1 283 ? -9.683 -38.840 -2.059 1.00 47.23 286 TYR A N 1
ATOM 2065 C CA . TYR A 1 283 ? -11.017 -38.723 -1.485 1.00 49.22 286 TYR A CA 1
ATOM 2066 C C . TYR A 1 283 ? -12.054 -39.356 -2.412 1.00 56.24 286 TYR A C 1
ATOM 2067 O O . TYR A 1 283 ? -13.179 -38.850 -2.527 1.00 51.68 286 TYR A O 1
ATOM 2076 N N . GLY A 1 284 ? -11.676 -40.440 -3.087 1.00 52.65 287 GLY A N 1
ATOM 2077 C CA . GLY A 1 284 ? -12.537 -41.046 -4.093 1.00 54.11 287 GLY A CA 1
ATOM 2078 C C . GLY A 1 284 ? -13.892 -41.450 -3.554 1.00 48.15 287 GLY A C 1
ATOM 2079 O O . GLY A 1 284 ? -14.916 -41.298 -4.223 1.00 53.67 287 GLY A O 1
ATOM 2080 N N . HIS A 1 285 ? -13.888 -41.953 -2.326 1.00 49.75 288 HIS A N 1
ATOM 2081 C CA . HIS A 1 285 ? -15.098 -42.350 -1.621 1.00 49.28 288 HIS A CA 1
ATOM 2082 C C . HIS A 1 285 ? -16.069 -41.192 -1.372 1.00 54.48 288 HIS A C 1
ATOM 2083 O O . HIS A 1 285 ? -17.199 -41.412 -0.928 1.00 56.17 288 HIS A O 1
ATOM 2090 N N . ARG A 1 286 ? -15.623 -39.961 -1.618 1.00 51.63 289 ARG A N 1
ATOM 2091 C CA . ARG A 1 286 ? -16.432 -38.789 -1.297 1.00 45.30 289 ARG A CA 1
ATOM 2092 C C . ARG A 1 286 ? -17.010 -38.074 -2.511 1.00 41.78 289 ARG A C 1
ATOM 2093 O O . ARG A 1 286 ? -17.932 -37.279 -2.362 1.00 44.62 289 ARG A O 1
ATOM 2101 N N . TYR A 1 287 ? -16.470 -38.347 -3.696 1.00 45.52 290 TYR A N 1
ATOM 2102 C CA . TYR A 1 287 ? -16.910 -37.677 -4.924 1.00 44.88 290 TYR A CA 1
ATOM 2103 C C . TYR A 1 287 ? -18.404 -37.836 -5.153 1.00 42.68 290 TYR A C 1
ATOM 2104 O O . TYR A 1 287 ? -19.089 -36.887 -5.535 1.00 40.07 290 TYR A O 1
ATOM 2113 N N . GLY A 1 288 ? -18.887 -39.056 -4.952 1.00 44.77 291 GLY A N 1
ATOM 2114 C CA . GLY A 1 288 ? -20.273 -39.389 -5.215 1.00 44.03 291 GLY A CA 1
ATOM 2115 C C . GLY A 1 288 ? -21.245 -38.631 -4.343 1.00 39.60 291 GLY A C 1
ATOM 2116 O O . GLY A 1 288 ? -22.230 -38.090 -4.841 1.00 38.52 291 GLY A O 1
ATOM 2117 N N . GLU A 1 289 ? -20.977 -38.603 -3.042 1.00 38.76 292 GLU A N 1
ATOM 2118 C CA . GLU A 1 289 ? -21.807 -37.858 -2.107 1.00 38.91 292 GLU A CA 1
ATOM 2119 C C . GLU A 1 289 ? -21.787 -36.373 -2.441 1.00 33.18 292 GLU A C 1
ATOM 2120 O O . GLU A 1 289 ? -22.818 -35.722 -2.412 1.00 29.44 292 GLU A O 1
ATOM 2126 N N . PHE A 1 290 ? -20.603 -35.844 -2.729 1.00 30.54 293 PHE A N 1
ATOM 2127 C CA . PHE A 1 290 ? -20.478 -34.458 -3.159 1.00 30.29 293 PHE A CA 1
ATOM 2128 C C . PHE A 1 290 ? -21.322 -34.181 -4.404 1.00 32.59 293 PHE A C 1
ATOM 2129 O O . PHE A 1 290 ? -22.116 -33.234 -4.434 1.00 26.55 293 PHE A O 1
ATOM 2137 N N . ALA A 1 291 ? -21.136 -35.004 -5.429 1.00 30.94 294 ALA A N 1
ATOM 2138 C CA . ALA A 1 291 ? -21.846 -34.835 -6.693 1.00 31.96 294 ALA A CA 1
ATOM 2139 C C . ALA A 1 291 ? -23.355 -34.868 -6.490 1.00 27.98 294 ALA A C 1
ATOM 2140 O O . ALA A 1 291 ? -24.075 -34.079 -7.097 1.00 31.78 294 ALA A O 1
ATOM 2142 N N . ALA A 1 292 ? -23.823 -35.752 -5.619 1.00 27.10 295 ALA A N 1
ATOM 2143 C CA . ALA A 1 292 ? -25.253 -35.878 -5.344 1.00 35.47 295 ALA A CA 1
ATOM 2144 C C . ALA A 1 292 ? -25.811 -34.652 -4.617 1.00 32.53 295 ALA A C 1
ATOM 2145 O O . ALA A 1 292 ? -26.858 -34.122 -5.000 1.00 28.45 295 ALA A O 1
ATOM 2147 N N . ASP A 1 293 ? -25.118 -34.210 -3.566 1.00 29.03 296 ASP A N 1
ATOM 2148 C CA . ASP A 1 293 ? -25.530 -33.023 -2.828 1.00 28.59 296 ASP A CA 1
ATOM 2149 C C . ASP A 1 293 ? -25.529 -31.796 -3.724 1.00 24.31 296 ASP A C 1
ATOM 2150 O O . ASP A 1 293 ? -26.483 -31.013 -3.709 1.00 25.81 296 ASP A O 1
ATOM 2163 N N . THR A 1 295 ? -25.574 -31.434 -7.020 1.00 24.68 298 THR A N 1
ATOM 2164 C CA . THR A 1 295 ? -26.618 -31.521 -8.035 1.00 28.59 298 THR A CA 1
ATOM 2165 C C . THR A 1 295 ? -27.962 -31.089 -7.461 1.00 23.88 298 THR A C 1
ATOM 2166 O O . THR A 1 295 ? -28.687 -30.307 -8.091 1.00 27.93 298 THR A O 1
ATOM 2170 N N . GLN A 1 296 ? -28.278 -31.589 -6.268 1.00 23.00 299 GLN A N 1
ATOM 2171 C CA . GLN A 1 296 ? -29.510 -31.225 -5.589 1.00 21.53 299 GLN A CA 1
ATOM 2172 C C . GLN A 1 296 ? -29.542 -29.742 -5.206 1.00 25.93 299 GLN A C 1
ATOM 2173 O O . GLN A 1 296 ? -30.528 -29.050 -5.462 1.00 21.95 299 GLN A O 1
ATOM 2179 N N . TRP A 1 297 ? -28.468 -29.250 -4.593 1.00 22.16 300 TRP A N 1
ATOM 2180 C CA . TRP A 1 297 ? -28.435 -27.855 -4.161 1.00 23.52 300 TRP A CA 1
ATOM 2181 C C . TRP A 1 297 ? -28.529 -26.866 -5.321 1.00 23.18 300 TRP A C 1
ATOM 2182 O O . TRP A 1 297 ? -29.187 -25.828 -5.192 1.00 23.88 300 TRP A O 1
ATOM 2193 N N . LEU A 1 298 ? -27.877 -27.161 -6.441 1.00 21.94 301 LEU A N 1
ATOM 2194 C CA . LEU A 1 298 ? -28.026 -26.343 -7.658 1.00 24.59 301 LEU A CA 1
ATOM 2195 C C . LEU A 1 298 ? -29.485 -26.290 -8.112 1.00 26.97 301 LEU A C 1
ATOM 2196 O O . LEU A 1 298 ? -30.033 -25.223 -8.417 1.00 23.92 301 LEU A O 1
ATOM 2201 N N . ALA A 1 299 ? -30.094 -27.474 -8.177 1.00 23.28 302 ALA A N 1
ATOM 2202 C CA . ALA A 1 299 ? -31.481 -27.616 -8.627 1.00 22.88 302 ALA A CA 1
ATOM 2203 C C . ALA A 1 299 ? -32.444 -26.897 -7.692 1.00 25.65 302 ALA A C 1
ATOM 2204 O O . ALA A 1 299 ? -33.459 -26.368 -8.130 1.00 25.87 302 ALA A O 1
ATOM 2206 N N . GLN A 1 300 ? -32.130 -26.898 -6.398 1.00 22.00 303 GLN A N 1
ATOM 2207 C CA . GLN A 1 300 ? -32.973 -26.231 -5.418 1.00 24.00 303 GLN A CA 1
ATOM 2208 C C . GLN A 1 300 ? -32.792 -24.711 -5.429 1.00 26.08 303 GLN A C 1
ATOM 2209 O O . GLN A 1 300 ? -33.495 -23.994 -4.716 1.00 27.34 303 GLN A O 1
ATOM 2215 N N . GLY A 1 301 ? -31.862 -24.221 -6.242 1.00 22.88 304 GLY A N 1
ATOM 2216 C CA . GLY A 1 301 ? -31.617 -22.795 -6.339 1.00 26.46 304 GLY A CA 1
ATOM 2217 C C . GLY A 1 301 ? -30.778 -22.250 -5.192 1.00 26.41 304 GLY A C 1
ATOM 2218 O O . GLY A 1 301 ? -30.766 -21.044 -4.951 1.00 25.25 304 GLY A O 1
ATOM 2219 N N . LYS A 1 302 ? -30.082 -23.131 -4.481 1.00 22.36 305 LYS A N 1
ATOM 2220 C CA . LYS A 1 302 ? -29.316 -22.700 -3.301 1.00 24.94 305 LYS A CA 1
ATOM 2221 C C . LYS A 1 302 ? -27.865 -22.402 -3.639 1.00 27.87 305 LYS A C 1
ATOM 2222 O O . LYS A 1 302 ? -27.096 -21.929 -2.794 1.00 27.49 305 LYS A O 1
ATOM 2228 N N . ILE A 1 303 ? -27.489 -22.674 -4.878 1.00 25.24 306 ILE A N 1
ATOM 2229 C CA . ILE A 1 303 ? -26.127 -22.437 -5.324 1.00 29.81 306 ILE A CA 1
ATOM 2230 C C . ILE A 1 303 ? -26.122 -21.645 -6.612 1.00 28.69 306 ILE A C 1
ATOM 2231 O O . ILE A 1 303 ? -26.709 -22.063 -7.605 1.00 28.91 306 ILE A O 1
ATOM 2236 N N . HIS A 1 304 ? -25.474 -20.483 -6.582 1.00 26.37 307 HIS A N 1
ATOM 2237 C CA . HIS A 1 304 ? -25.275 -19.691 -7.779 1.00 26.99 307 HIS A CA 1
ATOM 2238 C C . HIS A 1 304 ? -23.821 -19.829 -8.207 1.00 30.04 307 HIS A C 1
ATOM 2239 O O . HIS A 1 304 ? -22.921 -19.451 -7.460 1.00 29.06 307 HIS A O 1
ATOM 2246 N N . TYR A 1 305 ? -23.601 -20.358 -9.404 1.00 28.84 308 TYR A N 1
ATOM 2247 C CA . TYR A 1 305 ? -22.251 -20.559 -9.929 1.00 31.55 308 TYR A CA 1
ATOM 2248 C C . TYR A 1 305 ? -21.935 -19.586 -11.051 1.00 34.15 308 TYR A C 1
ATOM 2249 O O . TYR A 1 305 ? -22.611 -19.560 -12.080 1.00 31.46 308 TYR A O 1
ATOM 2258 N N . ARG A 1 306 ? -20.909 -18.770 -10.848 1.00 32.24 309 ARG A N 1
ATOM 2259 C CA . ARG A 1 306 ? -20.494 -17.844 -11.889 1.00 32.25 309 ARG A CA 1
ATOM 2260 C C . ARG A 1 306 ? -19.235 -18.342 -12.586 1.00 36.90 309 ARG A C 1
ATOM 2261 O O . ARG A 1 306 ? -18.238 -18.669 -11.930 1.00 32.87 309 ARG A O 1
ATOM 2269 N N . GLU A 1 307 ? -19.296 -18.392 -13.912 1.00 31.98 310 GLU A N 1
ATOM 2270 C CA . GLU A 1 307 ? -18.165 -18.781 -14.745 1.00 37.06 310 GLU A CA 1
ATOM 2271 C C . GLU A 1 307 ? -17.601 -17.571 -15.494 1.00 41.36 310 GLU A C 1
ATOM 2272 O O . GLU A 1 307 ? -18.345 -16.683 -15.919 1.00 35.97 310 GLU A O 1
ATOM 2278 N N . HIS A 1 308 ? -16.280 -17.526 -15.615 1.00 37.03 311 HIS A N 1
ATOM 2279 C CA . HIS A 1 308 ? -15.599 -16.484 -16.381 1.00 37.08 311 HIS A CA 1
ATOM 2280 C C . HIS A 1 308 ? -14.838 -17.148 -17.522 1.00 44.12 311 HIS A C 1
ATOM 2281 O O . HIS A 1 308 ? -13.797 -17.765 -17.303 1.00 39.74 311 HIS A O 1
ATOM 2288 N N . LEU A 1 309 ? -15.372 -17.045 -18.736 1.00 42.70 312 LEU A N 1
ATOM 2289 C CA . LEU A 1 309 ? -14.839 -17.793 -19.868 1.00 39.63 312 LEU A CA 1
ATOM 2290 C C . LEU A 1 309 ? -14.005 -16.918 -20.803 1.00 48.08 312 LEU A C 1
ATOM 2291 O O . LEU A 1 309 ? -14.464 -15.878 -21.284 1.00 45.37 312 LEU A O 1
ATOM 2296 N N . VAL A 1 310 ? -12.764 -17.342 -21.035 1.00 42.04 313 VAL A N 1
ATOM 2297 C CA . VAL A 1 310 ? -11.861 -16.651 -21.945 1.00 41.13 313 VAL A CA 1
ATOM 2298 C C . VAL A 1 310 ? -11.593 -17.563 -23.143 1.00 38.73 313 VAL A C 1
ATOM 2299 O O . VAL A 1 310 ? -11.361 -18.762 -22.979 1.00 39.85 313 VAL A O 1
ATOM 2303 N N . GLN A 1 311 ? -11.636 -16.998 -24.346 1.00 43.14 314 GLN A N 1
ATOM 2304 C CA . GLN A 1 311 ? -11.429 -17.774 -25.569 1.00 42.89 314 GLN A CA 1
ATOM 2305 C C . GLN A 1 311 ? -9.959 -17.826 -25.963 1.00 38.22 314 GLN A C 1
ATOM 2306 O O . GLN A 1 311 ? -9.282 -16.804 -25.986 1.00 42.43 314 GLN A O 1
ATOM 2312 N N . GLY A 1 312 ? -9.468 -19.024 -26.255 1.00 42.51 315 GLY A N 1
ATOM 2313 C CA . GLY A 1 312 ? -8.140 -19.173 -26.821 1.00 45.49 315 GLY A CA 1
ATOM 2314 C C . GLY A 1 312 ? -7.045 -19.634 -25.879 1.00 43.46 315 GLY A C 1
ATOM 2315 O O . GLY A 1 312 ? -6.750 -18.963 -24.883 1.00 41.13 315 GLY A O 1
ATOM 2316 N N . LEU A 1 313 ? -6.431 -20.769 -26.204 1.00 41.00 316 LEU A N 1
ATOM 2317 C CA . LEU A 1 313 ? -5.304 -21.284 -25.427 1.00 43.48 316 LEU A CA 1
ATOM 2318 C C . LEU A 1 313 ? -4.161 -20.266 -25.334 1.00 45.99 316 LEU A C 1
ATOM 2319 O O . LEU A 1 313 ? -3.502 -20.152 -24.291 1.00 42.52 316 LEU A O 1
ATOM 2324 N N . GLU A 1 314 ? -3.941 -19.509 -26.409 1.00 41.73 317 GLU A N 1
ATOM 2325 C CA . GLU A 1 314 ? -2.832 -18.557 -26.438 1.00 43.92 317 GLU A CA 1
ATOM 2326 C C . GLU A 1 314 ? -3.063 -17.399 -25.482 1.00 44.69 317 GLU A C 1
ATOM 2327 O O . GLU A 1 314 ? -2.127 -16.678 -25.133 1.00 39.51 317 GLU A O 1
ATOM 2333 N N . ASN A 1 315 ? -4.304 -17.238 -25.032 1.00 41.49 318 ASN A N 1
ATOM 2334 C CA . ASN A 1 315 ? -4.618 -16.200 -24.064 1.00 43.12 318 ASN A CA 1
ATOM 2335 C C . ASN A 1 315 ? -4.568 -16.697 -22.617 1.00 38.35 318 ASN A C 1
ATOM 2336 O O . ASN A 1 315 ? -4.793 -15.921 -21.699 1.00 38.42 318 ASN A O 1
ATOM 2341 N N . ALA A 1 316 ? -4.280 -17.978 -22.416 1.00 40.97 319 ALA A N 1
ATOM 2342 C CA . ALA A 1 316 ? -4.213 -18.521 -21.059 1.00 36.45 319 ALA A CA 1
ATOM 2343 C C . ALA A 1 316 ? -3.211 -17.780 -20.154 1.00 38.57 319 ALA A C 1
ATOM 2344 O O . ALA A 1 316 ? -3.556 -17.460 -19.016 1.00 35.95 319 ALA A O 1
ATOM 2346 N N . PRO A 1 317 ? -1.982 -17.491 -20.643 1.00 39.85 320 PRO A N 1
ATOM 2347 C CA . PRO A 1 317 ? -1.051 -16.752 -19.772 1.00 38.49 320 PRO A CA 1
ATOM 2348 C C . PRO A 1 317 ? -1.591 -15.401 -19.287 1.00 36.56 320 PRO A C 1
ATOM 2349 O O . PRO A 1 317 ? -1.509 -15.121 -18.098 1.00 39.38 320 PRO A O 1
ATOM 2353 N N . ASP A 1 318 ? -2.096 -14.567 -20.188 1.00 36.37 321 ASP A N 1
ATOM 2354 C CA . ASP A 1 318 ? -2.628 -13.263 -19.792 1.00 39.45 321 ASP A CA 1
ATOM 2355 C C . ASP A 1 318 ? -3.873 -13.398 -18.909 1.00 36.69 321 ASP A C 1
ATOM 2356 O O . ASP A 1 318 ? -4.060 -12.633 -17.968 1.00 39.01 321 ASP A O 1
ATOM 2361 N N . ALA A 1 319 ? -4.742 -14.341 -19.260 1.00 39.26 322 ALA A N 1
ATOM 2362 C CA . ALA A 1 319 ? -5.918 -14.651 -18.450 1.00 41.22 322 ALA A CA 1
ATOM 2363 C C . ALA A 1 319 ? -5.508 -15.055 -17.034 1.00 39.16 322 ALA A C 1
ATOM 2364 O O . ALA A 1 319 ? -6.095 -14.598 -16.047 1.00 35.70 322 ALA A O 1
ATOM 2366 N N . PHE A 1 320 ? -4.504 -15.925 -16.949 1.00 34.69 323 PHE A N 1
ATOM 2367 C CA . PHE A 1 320 ? -3.985 -16.379 -15.665 1.00 34.12 323 PHE A CA 1
ATOM 2368 C C . PHE A 1 320 ? -3.369 -15.231 -14.860 1.00 36.87 323 PHE A C 1
ATOM 2369 O O . PHE A 1 320 ? -3.545 -15.136 -13.637 1.00 34.63 323 PHE A O 1
ATOM 2377 N N . ILE A 1 321 ? -2.625 -14.371 -15.543 1.00 37.66 324 ILE A N 1
ATOM 2378 C CA . ILE A 1 321 ? -2.093 -13.176 -14.904 1.00 40.32 324 ILE A CA 1
ATOM 2379 C C . ILE A 1 321 ? -3.249 -12.280 -14.448 1.00 38.72 324 ILE A C 1
ATOM 2380 O O . ILE A 1 321 ? -3.207 -11.715 -13.356 1.00 37.90 324 ILE A O 1
ATOM 2385 N N . GLY A 1 322 ? -4.281 -12.167 -15.283 1.00 42.58 325 GLY A N 1
ATOM 2386 C CA . GLY A 1 322 ? -5.473 -11.398 -14.943 1.00 41.07 325 GLY A CA 1
ATOM 2387 C C . GLY A 1 322 ? -6.191 -11.938 -13.713 1.00 41.24 325 GLY A C 1
ATOM 2388 O O . GLY A 1 322 ? -6.673 -11.175 -12.867 1.00 38.44 325 GLY A O 1
ATOM 2389 N N . LEU A 1 323 ? -6.248 -13.264 -13.619 1.00 37.53 326 LEU A N 1
ATOM 2390 C CA . LEU A 1 323 ? -6.827 -13.957 -12.467 1.00 35.03 326 LEU A CA 1
ATOM 2391 C C . LEU A 1 323 ? -6.129 -13.570 -11.183 1.00 41.12 326 LEU A C 1
ATOM 2392 O O . LEU A 1 323 ? -6.783 -13.263 -10.183 1.00 41.88 326 LEU A O 1
ATOM 2397 N N . LEU A 1 324 ? -4.800 -13.557 -11.212 1.00 36.87 327 LEU A N 1
ATOM 2398 C CA . LEU A 1 324 ? -4.033 -13.291 -10.002 1.00 37.55 327 LEU A CA 1
ATOM 2399 C C . LEU A 1 324 ? -4.148 -11.820 -9.608 1.00 37.86 327 LEU A C 1
ATOM 2400 O O . LEU A 1 324 ? -3.994 -11.467 -8.435 1.00 37.76 327 LEU A O 1
ATOM 2405 N N . GLU A 1 325 ? -4.435 -10.968 -10.588 1.00 38.20 328 GLU A N 1
ATOM 2406 C CA . GLU A 1 325 ? -4.658 -9.544 -10.329 1.00 44.12 328 GLU A CA 1
ATOM 2407 C C . GLU A 1 325 ? -6.087 -9.246 -9.848 1.00 47.27 328 GLU A C 1
ATOM 2408 O O . GLU A 1 325 ? -6.402 -8.113 -9.484 1.00 43.75 328 GLU A O 1
ATOM 2414 N N . GLY A 1 326 ? -6.942 -10.268 -9.833 1.00 43.73 329 GLY A N 1
ATOM 2415 C CA . GLY A 1 326 ? -8.314 -10.109 -9.383 1.00 39.17 329 GLY A CA 1
ATOM 2416 C C . GLY A 1 326 ? -9.208 -9.494 -10.437 1.00 47.14 329 GLY A C 1
ATOM 2417 O O . GLY A 1 326 ? -10.244 -8.901 -10.123 1.00 44.51 329 GLY A O 1
ATOM 2418 N N . LYS A 1 327 ? -8.809 -9.613 -11.699 1.00 44.70 330 LYS A N 1
ATOM 2419 C CA . LYS A 1 327 ? -9.628 -9.076 -12.777 1.00 47.32 330 LYS A CA 1
ATOM 2420 C C . LYS A 1 327 ? -10.587 -10.148 -13.286 1.00 46.87 330 LYS A C 1
ATOM 2421 O O . LYS A 1 327 ? -11.246 -9.977 -14.306 1.00 50.23 330 LYS A O 1
ATOM 2427 N N . ASN A 1 328 ? -10.687 -11.236 -12.533 1.00 42.82 331 ASN A N 1
ATOM 2428 C CA . ASN A 1 328 ? -11.658 -12.287 -12.805 1.00 47.42 331 ASN A CA 1
ATOM 2429 C C . ASN A 1 328 ? -12.945 -12.019 -12.042 1.00 47.56 331 ASN A C 1
ATOM 2430 O O . ASN A 1 328 ? -12.922 -11.420 -10.968 1.00 47.89 331 ASN A O 1
ATOM 2435 N N . PHE A 1 329 ? -14.064 -12.478 -12.580 1.00 45.37 332 PHE A N 1
ATOM 2436 C CA . PHE A 1 329 ? -15.280 -12.503 -11.789 1.00 46.76 332 PHE A CA 1
ATOM 2437 C C . PHE A 1 329 ? -15.832 -13.917 -11.828 1.00 39.97 332 PHE A C 1
ATOM 2438 O O . PHE A 1 329 ? -16.387 -14.352 -12.837 1.00 37.98 332 PHE A O 1
ATOM 2446 N N . GLY A 1 330 ? -15.648 -14.648 -10.735 1.00 35.36 333 GLY A N 1
ATOM 2447 C CA . GLY A 1 330 ? -16.064 -16.039 -10.721 1.00 36.40 333 GLY A CA 1
ATOM 2448 C C . GLY A 1 330 ? -14.928 -16.970 -11.106 1.00 41.38 333 GLY A C 1
ATOM 2449 O O . GLY A 1 330 ? -13.760 -16.569 -11.088 1.00 41.95 333 GLY A O 1
ATOM 2450 N N . LYS A 1 331 ? -15.279 -18.215 -11.429 1.00 36.50 334 LYS A N 1
ATOM 2451 C CA . LYS A 1 331 ? -14.315 -19.254 -11.783 1.00 33.34 334 LYS A CA 1
ATOM 2452 C C . LYS A 1 331 ? -13.793 -19.061 -13.204 1.00 36.12 334 LYS A C 1
ATOM 2453 O O . LYS A 1 331 ? -14.567 -19.005 -14.160 1.00 33.38 334 LYS A O 1
ATOM 2467 N N . VAL A 1 333 ? -12.076 -20.016 -16.694 1.00 32.43 336 VAL A N 1
ATOM 2468 C CA . VAL A 1 333 ? -11.930 -21.147 -17.606 1.00 32.31 336 VAL A CA 1
ATOM 2469 C C . VAL A 1 333 ? -11.514 -20.632 -18.987 1.00 35.68 336 VAL A C 1
ATOM 2470 O O . VAL A 1 333 ? -11.986 -19.590 -19.434 1.00 39.09 336 VAL A O 1
ATOM 2474 N N . VAL A 1 334 ? -10.616 -21.353 -19.650 1.00 34.94 337 VAL A N 1
ATOM 2475 C CA . VAL A 1 334 ? -10.193 -20.985 -20.994 1.00 33.22 337 VAL A CA 1
ATOM 2476 C C . VAL A 1 334 ? -10.739 -22.018 -21.960 1.00 34.89 337 VAL A C 1
ATOM 2477 O O . VAL A 1 334 ? -10.526 -23.211 -21.755 1.00 34.53 337 VAL A O 1
ATOM 2481 N N . GLN A 1 335 ? -11.463 -21.590 -22.994 1.00 39.97 338 GLN A N 1
ATOM 2482 C CA . GLN A 1 335 ? -11.849 -22.548 -24.025 1.00 39.19 338 GLN A CA 1
ATOM 2483 C C . GLN A 1 335 ? -10.683 -22.655 -24.987 1.00 38.21 338 GLN A C 1
ATOM 2484 O O . GLN A 1 335 ? -10.290 -21.670 -25.605 1.00 39.74 338 GLN A O 1
ATOM 2490 N N . THR A 1 336 ? -10.096 -23.842 -25.061 1.00 43.84 339 THR A N 1
ATOM 2491 C CA . THR A 1 336 ? -8.898 -24.048 -25.857 1.00 41.82 339 THR A CA 1
ATOM 2492 C C . THR A 1 336 ? -9.231 -24.401 -27.304 1.00 51.85 339 THR A C 1
ATOM 2493 O O . THR A 1 336 ? -8.481 -24.062 -28.224 1.00 50.31 339 THR A O 1
ATOM 2497 N N . ASN A 1 337 ? -10.360 -25.079 -27.494 1.00 50.01 340 ASN A N 1
ATOM 2498 C CA . ASN A 1 337 ? -10.764 -25.567 -28.812 1.00 52.94 340 ASN A CA 1
ATOM 2499 C C . ASN A 1 337 ? -12.270 -25.577 -28.995 1.00 57.50 340 ASN A C 1
ATOM 2500 O O . ASN A 1 337 ? -13.029 -25.594 -28.020 1.00 52.75 340 ASN A O 1
ATOM 2505 N N . GLN A 1 338 ? -12.698 -25.585 -30.255 1.00 58.87 341 GLN A N 1
ATOM 2506 C CA . GLN A 1 338 ? -14.077 -25.912 -30.580 1.00 57.65 341 GLN A CA 1
ATOM 2507 C C . GLN A 1 338 ? -14.276 -27.400 -30.380 1.00 54.14 341 GLN A C 1
ATOM 2508 O O . GLN A 1 338 ? -13.414 -28.201 -30.748 1.00 56.01 341 GLN A O 1
ATOM 2514 N N . PRO A 1 339 ? -15.403 -27.779 -29.774 1.00 51.14 342 PRO A N 1
ATOM 2515 C CA . PRO A 1 339 ? -15.640 -29.207 -29.552 1.00 56.97 342 PRO A CA 1
ATOM 2516 C C . PRO A 1 339 ? -15.907 -29.947 -30.865 1.00 61.41 342 PRO A C 1
ATOM 2517 O O . PRO A 1 339 ? -16.278 -29.333 -31.867 1.00 55.18 342 PRO A O 1
ATOM 2521 N N . ARG A 1 340 ? -15.695 -31.257 -30.854 1.00 62.81 343 ARG A N 1
ATOM 2522 C CA . ARG A 1 340 ? -16.005 -32.091 -32.005 1.00 62.80 343 ARG A CA 1
ATOM 2523 C C . ARG A 1 340 ? -17.437 -32.611 -31.913 1.00 68.01 343 ARG A C 1
ATOM 2524 O O . ARG A 1 340 ? -18.052 -32.587 -30.842 1.00 68.17 343 ARG A O 1
ATOM 2533 N N . THR B 1 2 ? -6.284 -21.772 61.729 1.00 82.26 5 THR B N 1
ATOM 2534 C CA . THR B 1 2 ? -6.243 -20.721 60.716 1.00 81.88 5 THR B CA 1
ATOM 2535 C C . THR B 1 2 ? -6.075 -21.297 59.306 1.00 79.48 5 THR B C 1
ATOM 2536 O O . THR B 1 2 ? -5.423 -22.326 59.113 1.00 78.86 5 THR B O 1
ATOM 2540 N N . ASN B 1 3 ? -6.684 -20.632 58.328 1.00 77.72 6 ASN B N 1
ATOM 2541 C CA . ASN B 1 3 ? -6.478 -20.955 56.916 1.00 73.00 6 ASN B CA 1
ATOM 2542 C C . ASN B 1 3 ? -5.273 -20.228 56.338 1.00 70.35 6 ASN B C 1
ATOM 2543 O O . ASN B 1 3 ? -5.351 -19.041 56.035 1.00 72.66 6 ASN B O 1
ATOM 2548 N N . ARG B 1 4 ? -4.156 -20.931 56.189 1.00 66.53 7 ARG B N 1
ATOM 2549 C CA . ARG B 1 4 ? -3.005 -20.328 55.531 1.00 71.25 7 ARG B CA 1
ATOM 2550 C C . ARG B 1 4 ? -3.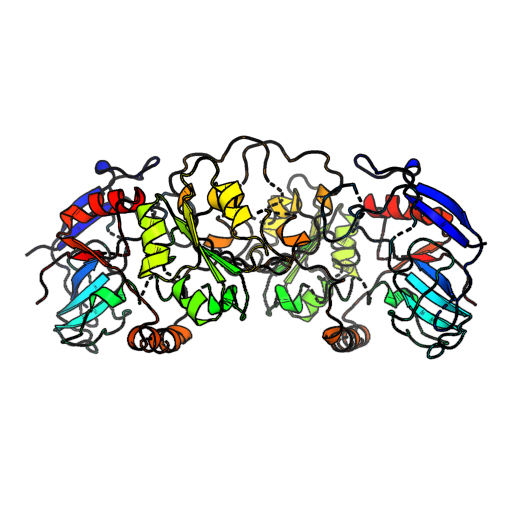257 -20.252 54.026 1.00 70.36 7 ARG B C 1
ATOM 2551 O O . ARG B 1 4 ? -3.984 -21.074 53.464 1.00 67.10 7 ARG B O 1
ATOM 2559 N N . GLN B 1 5 ? -2.656 -19.258 53.382 1.00 69.39 8 GLN B N 1
ATOM 2560 C CA . GLN B 1 5 ? -2.807 -19.068 51.945 1.00 69.27 8 GLN B CA 1
ATOM 2561 C C . GLN B 1 5 ? -1.494 -18.634 51.314 1.00 68.30 8 GLN B C 1
ATOM 2562 O O . GLN B 1 5 ? -0.782 -17.791 51.862 1.00 67.52 8 GLN B O 1
ATOM 2568 N N . ILE B 1 6 ? -1.170 -19.222 50.167 1.00 61.44 9 ILE B N 1
ATOM 2569 C CA . ILE B 1 6 ? -0.096 -18.696 49.342 1.00 60.23 9 ILE B CA 1
ATOM 2570 C C . ILE B 1 6 ? -0.750 -17.823 48.279 1.00 60.98 9 ILE B C 1
ATOM 2571 O O . ILE B 1 6 ? -1.539 -18.313 47.467 1.00 55.65 9 ILE B O 1
ATOM 2576 N N . VAL B 1 7 ? -0.431 -16.531 48.295 1.00 60.24 10 VAL B N 1
ATOM 2577 C CA . VAL B 1 7 ? -1.035 -15.581 47.366 1.00 55.83 10 VAL B CA 1
ATOM 2578 C C . VAL B 1 7 ? -0.003 -15.060 46.382 1.00 53.68 10 VAL B C 1
ATOM 2579 O O . VAL B 1 7 ? 1.204 -15.112 46.638 1.00 51.11 10 VAL B O 1
ATOM 2583 N N . LEU B 1 8 ? -0.487 -14.557 45.252 1.00 54.22 11 LEU B N 1
ATOM 2584 C CA . LEU B 1 8 ? 0.390 -13.951 44.264 1.00 55.91 11 LEU B CA 1
ATOM 2585 C C . LEU B 1 8 ? 0.771 -12.551 44.738 1.00 52.23 11 LEU B C 1
ATOM 2586 O O . LEU B 1 8 ? -0.062 -11.646 44.737 1.00 54.01 11 LEU B O 1
ATOM 2591 N N . ALA B 1 9 ? 2.023 -12.379 45.151 1.00 53.00 12 ALA B N 1
ATOM 2592 C CA . ALA B 1 9 ? 2.469 -11.093 45.687 1.00 55.21 12 ALA B CA 1
ATOM 2593 C C . ALA B 1 9 ? 2.771 -10.126 44.550 1.00 54.89 12 ALA B C 1
ATOM 2594 O O . ALA B 1 9 ? 2.383 -8.960 44.596 1.00 54.08 12 ALA B O 1
ATOM 2596 N N . SER B 1 10 ? 3.479 -10.617 43.539 1.00 50.80 13 SER B N 1
ATOM 2597 C CA . SER B 1 10 ? 3.772 -9.831 42.345 1.00 50.95 13 SER B CA 1
ATOM 2598 C C . SER B 1 10 ? 3.911 -10.760 41.145 1.00 49.37 13 SER B C 1
ATOM 2599 O O . SER B 1 10 ? 4.260 -11.928 41.310 1.00 46.40 13 SER B O 1
ATOM 2602 N N . ARG B 1 11 ? 3.664 -10.249 39.941 1.00 45.00 14 ARG B N 1
ATOM 2603 C CA . ARG B 1 11 ? 3.824 -11.067 38.742 1.00 45.27 14 ARG B CA 1
ATOM 2604 C C . ARG B 1 11 ? 5.302 -11.260 38.426 1.00 46.12 14 ARG B C 1
ATOM 2605 O O . ARG B 1 11 ? 6.080 -10.309 38.458 1.00 48.75 14 ARG B O 1
ATOM 2613 N N . PRO B 1 12 ? 5.698 -12.504 38.139 1.00 45.08 15 PRO B N 1
ATOM 2614 C CA . PRO B 1 12 ? 7.088 -12.815 37.790 1.00 47.75 15 PRO B CA 1
ATOM 2615 C C . PRO B 1 12 ? 7.565 -12.077 36.547 1.00 46.87 15 PRO B C 1
ATOM 2616 O O . PRO B 1 12 ? 6.789 -11.820 35.621 1.00 44.66 15 PRO B O 1
ATOM 2620 N N . VAL B 1 13 ? 8.845 -11.737 36.540 1.00 46.21 16 VAL B N 1
ATOM 2621 C CA . VAL B 1 13 ? 9.499 -11.232 35.346 1.00 49.70 16 VAL B CA 1
ATOM 2622 C C . VAL B 1 13 ? 10.570 -12.232 34.945 1.00 48.27 16 VAL B C 1
ATOM 2623 O O . VAL B 1 13 ? 11.565 -12.410 35.654 1.00 51.79 16 VAL B O 1
ATOM 2627 N N . GLY B 1 14 ? 10.346 -12.911 33.826 1.00 48.19 17 GLY B N 1
ATOM 2628 C CA . GLY B 1 14 ? 11.150 -14.063 33.483 1.00 44.37 17 GLY B CA 1
ATOM 2629 C C . GLY B 1 14 ? 10.783 -15.173 34.445 1.00 47.80 17 GLY B C 1
ATOM 2630 O O . GLY B 1 14 ? 9.610 -15.334 34.790 1.00 47.88 17 GLY B O 1
ATOM 2631 N N . ALA B 1 15 ? 11.783 -15.925 34.897 1.00 45.91 18 ALA B N 1
ATOM 2632 C CA . ALA B 1 15 ? 11.565 -17.012 35.843 1.00 47.81 18 ALA B CA 1
ATOM 2633 C C . ALA B 1 15 ? 11.059 -16.503 37.188 1.00 46.92 18 ALA B C 1
ATOM 2634 O O . ALA B 1 15 ? 11.551 -15.496 37.699 1.00 49.82 18 ALA B O 1
ATOM 2636 N N . PRO B 1 16 ? 10.068 -17.201 37.763 1.00 48.48 19 PRO B N 1
ATOM 2637 C CA . PRO B 1 16 ? 9.528 -16.839 39.077 1.00 45.98 19 PRO B CA 1
ATOM 2638 C C . PRO B 1 16 ? 10.579 -16.944 40.162 1.00 51.32 19 PRO B C 1
ATOM 2639 O O . PRO B 1 16 ? 11.474 -17.784 40.061 1.00 51.21 19 PRO B O 1
ATOM 2643 N N . THR B 1 17 ? 10.471 -16.089 41.175 1.00 52.28 20 THR B N 1
ATOM 2644 C CA . THR B 1 17 ? 11.320 -16.165 42.358 1.00 53.87 20 THR B CA 1
ATOM 2645 C C . THR B 1 17 ? 10.426 -16.289 43.574 1.00 53.99 20 THR B C 1
ATOM 2646 O O . THR B 1 17 ? 9.206 -16.193 43.459 1.00 51.43 20 THR B O 1
ATOM 2650 N N . ALA B 1 18 ? 11.037 -16.511 44.733 1.00 59.35 21 ALA B N 1
ATOM 2651 C CA . ALA B 1 18 ? 10.302 -16.620 45.989 1.00 57.37 21 ALA B CA 1
ATOM 2652 C C . ALA B 1 18 ? 9.506 -15.353 46.298 1.00 55.82 21 ALA B C 1
ATOM 2653 O O . ALA B 1 18 ? 8.425 -15.425 46.884 1.00 54.55 21 ALA B O 1
ATOM 2655 N N . ASP B 1 19 ? 10.040 -14.200 45.894 1.00 58.73 22 ASP B N 1
ATOM 2656 C CA . ASP B 1 19 ? 9.420 -12.905 46.190 1.00 61.12 22 ASP B CA 1
ATOM 2657 C C . ASP B 1 19 ? 8.063 -12.739 45.514 1.00 58.90 22 ASP B C 1
ATOM 2658 O O . ASP B 1 19 ? 7.261 -11.893 45.915 1.00 53.88 22 ASP B O 1
ATOM 2663 N N . ASN B 1 20 ? 7.814 -13.538 44.478 1.00 55.82 23 ASN B N 1
ATOM 2664 C CA . ASN B 1 20 ? 6.556 -13.465 43.747 1.00 50.52 23 ASN B CA 1
ATOM 2665 C C . ASN B 1 20 ? 5.420 -14.102 44.539 1.00 48.39 23 ASN B C 1
ATOM 2666 O O . ASN B 1 20 ? 4.251 -13.977 44.180 1.00 49.71 23 ASN B O 1
ATOM 2671 N N . PHE B 1 21 ? 5.780 -14.764 45.633 1.00 48.45 24 PHE B N 1
ATOM 2672 C CA . PHE B 1 21 ? 4.833 -15.491 46.462 1.00 51.57 24 PHE B CA 1
ATOM 2673 C C . PHE B 1 21 ? 4.905 -14.962 47.884 1.00 55.10 24 PHE B C 1
ATOM 2674 O O . PHE B 1 21 ? 5.986 -14.607 48.363 1.00 51.46 24 PHE B O 1
ATOM 2682 N N . ALA B 1 22 ? 3.753 -14.866 48.536 1.00 54.63 25 ALA B N 1
ATOM 2683 C CA . ALA B 1 22 ? 3.699 -14.498 49.943 1.00 57.53 25 ALA B CA 1
ATOM 2684 C C . ALA B 1 22 ? 2.796 -15.458 50.710 1.00 60.54 25 ALA B C 1
ATOM 2685 O O . ALA B 1 22 ? 1.759 -15.881 50.204 1.00 60.16 25 ALA B O 1
ATOM 2687 N N . LEU B 1 23 ? 3.188 -15.793 51.935 1.00 66.35 26 LEU B N 1
ATOM 2688 C CA . LEU B 1 23 ? 2.358 -16.622 52.803 1.00 69.48 26 LEU B CA 1
ATOM 2689 C C . LEU B 1 23 ? 1.505 -15.751 53.726 1.00 68.38 26 LEU B C 1
ATOM 2690 O O . LEU B 1 23 ? 2.030 -14.882 54.420 1.00 71.02 26 LEU B O 1
ATOM 2695 N N . THR B 1 24 ? 0.193 -15.979 53.724 1.00 67.99 27 THR B N 1
ATOM 2696 C CA . THR B 1 24 ? -0.724 -15.186 54.538 1.00 69.34 27 THR B CA 1
ATOM 2697 C C . THR B 1 24 ? -1.702 -16.085 55.288 1.00 72.87 27 THR B C 1
ATOM 2698 O O . THR B 1 24 ? -1.811 -17.276 54.998 1.00 73.33 27 THR B O 1
ATOM 2702 N N . GLN B 1 25 ? -2.415 -15.513 56.252 1.00 73.79 28 GLN B N 1
ATOM 2703 C CA . GLN B 1 25 ? -3.399 -16.275 57.016 1.00 77.14 28 GLN B CA 1
ATOM 2704 C C . GLN B 1 25 ? -4.778 -15.629 56.965 1.00 77.33 28 GLN B C 1
ATOM 2705 O O . GLN B 1 25 ? -4.910 -14.428 56.729 1.00 78.25 28 GLN B O 1
ATOM 2711 N N . SER B 1 26 ? -5.805 -16.442 57.175 1.00 76.59 29 SER B N 1
ATOM 2712 C CA . SER B 1 26 ? -7.180 -15.963 57.188 1.00 78.26 29 SER B CA 1
ATOM 2713 C C . SER B 1 26 ? -8.027 -16.871 58.068 1.00 80.24 29 SER B C 1
ATOM 2714 O O . SER B 1 26 ? -7.718 -18.052 58.226 1.00 81.20 29 SER B O 1
ATOM 2717 N N . ASP B 1 27 ? -9.083 -16.321 58.656 1.00 81.33 30 ASP B N 1
ATOM 2718 C CA . ASP B 1 27 ? -9.971 -17.129 59.478 1.00 84.08 30 ASP B CA 1
ATOM 2719 C C . ASP B 1 27 ? -10.606 -18.214 58.622 1.00 83.33 30 ASP B C 1
ATOM 2720 O O . ASP B 1 27 ? -10.991 -17.965 57.478 1.00 82.48 30 ASP B O 1
ATOM 2722 N N . ILE B 1 28 ? -10.704 -19.419 59.177 1.00 83.73 31 ILE B N 1
ATOM 2723 C CA . ILE B 1 28 ? -11.309 -20.540 58.469 1.00 82.49 31 ILE B CA 1
ATOM 2724 C C . ILE B 1 28 ? -12.761 -20.210 58.139 1.00 84.69 31 ILE B C 1
ATOM 2725 O O . ILE B 1 28 ? -13.564 -19.962 59.039 1.00 88.05 31 ILE B O 1
ATOM 2730 N N . PRO B 1 29 ? -13.098 -20.204 56.841 1.00 84.64 32 PRO B N 1
ATOM 2731 C CA . PRO B 1 29 ? -14.444 -19.837 56.385 1.00 84.55 32 PRO B CA 1
ATOM 2732 C C . PRO B 1 29 ? -15.512 -20.779 56.924 1.00 83.64 32 PRO B C 1
ATOM 2733 O O . PRO B 1 29 ? -15.209 -21.911 57.305 1.00 81.68 32 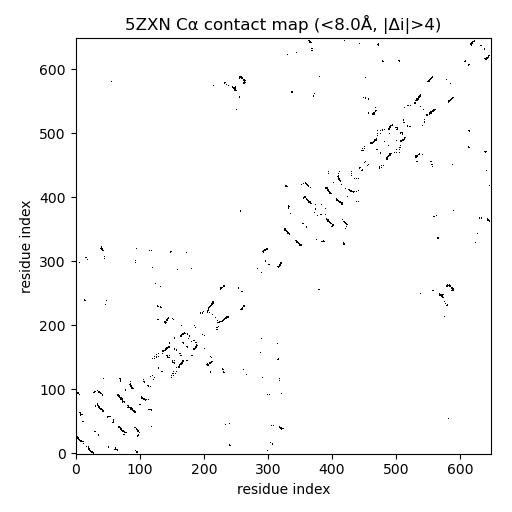PRO B O 1
ATOM 2737 N N . THR B 1 30 ? -16.751 -20.304 56.961 1.00 82.45 33 THR B N 1
ATOM 2738 C CA . THR B 1 30 ? -17.842 -21.084 57.521 1.00 85.19 33 THR B CA 1
ATOM 2739 C C . THR B 1 30 ? -18.841 -21.470 56.435 1.00 85.70 33 THR B C 1
ATOM 2740 O O . THR B 1 30 ? -19.385 -20.606 55.740 1.00 80.86 33 THR B O 1
ATOM 2744 N N . PRO B 1 31 ? -19.082 -22.781 56.290 1.00 86.37 34 PRO B N 1
ATOM 2745 C CA . PRO B 1 31 ? -20.023 -23.303 55.293 1.00 87.23 34 PRO B CA 1
ATOM 2746 C C . PRO B 1 31 ? -21.441 -22.838 55.593 1.00 89.46 34 PRO B C 1
ATOM 2747 O O . PRO B 1 31 ? -21.943 -23.075 56.693 1.00 92.31 34 PRO B O 1
ATOM 2751 N N . ALA B 1 32 ? -22.071 -22.173 54.630 1.00 88.77 35 ALA B N 1
ATOM 2752 C CA . ALA B 1 32 ? -23.370 -21.550 54.857 1.00 89.60 35 ALA B CA 1
ATOM 2753 C C . ALA B 1 32 ? -24.520 -22.284 54.161 1.00 90.18 35 ALA B C 1
ATOM 2754 O O . ALA B 1 32 ? -25.024 -21.820 53.138 1.00 87.57 35 ALA B O 1
ATOM 2756 N N . GLN B 1 33 ? -24.911 -23.429 54.723 1.00 91.03 36 GLN B N 1
ATOM 2757 C CA . GLN B 1 33 ? -26.117 -24.174 54.326 1.00 92.29 36 GLN B CA 1
ATOM 2758 C C . GLN B 1 33 ? -26.165 -24.550 52.846 1.00 93.38 36 GLN B C 1
ATOM 2759 O O . GLN B 1 33 ? -26.490 -23.722 51.991 1.00 91.59 36 GLN B O 1
ATOM 2761 N N . GLY B 1 34 ? -25.891 -25.819 52.555 1.00 94.83 37 GLY B N 1
ATOM 2762 C CA . GLY B 1 34 ? -25.779 -26.280 51.183 1.00 91.79 37 GLY B CA 1
ATOM 2763 C C . GLY B 1 34 ? -24.337 -26.204 50.714 1.00 89.69 37 GLY B C 1
ATOM 2764 O O . GLY B 1 34 ? -24.022 -26.532 49.572 1.00 85.96 37 GLY B O 1
ATOM 2765 N N . GLU B 1 35 ? -23.462 -25.755 51.608 1.00 91.01 38 GLU B N 1
ATOM 2766 C CA . GLU B 1 35 ? -22.038 -25.651 51.320 1.00 88.15 38 GLU B CA 1
ATOM 2767 C C . GLU B 1 35 ? -21.246 -26.591 52.217 1.00 88.35 38 GLU B C 1
ATOM 2768 O O . GLU B 1 35 ? -21.814 -27.270 53.073 1.00 89.26 38 GLU B O 1
ATOM 2782 N N . LEU B 1 37 ? -16.976 -27.339 54.040 1.00 80.92 40 LEU B N 1
ATOM 2783 C CA . LEU B 1 37 ? -15.622 -26.877 54.305 1.00 80.31 40 LEU B CA 1
ATOM 2784 C C . LEU B 1 37 ? -14.598 -27.945 53.936 1.00 82.41 40 LEU B C 1
ATOM 2785 O O . LEU B 1 37 ? -14.539 -29.003 54.565 1.00 82.29 40 LEU B O 1
ATOM 2790 N N . LEU B 1 38 ? -13.801 -27.670 52.908 1.00 76.74 41 LEU B N 1
ATOM 2791 C CA . LEU B 1 38 ? -12.774 -28.608 52.476 1.00 72.53 41 LEU B CA 1
ATOM 2792 C C . LEU B 1 38 ? -11.431 -28.287 53.120 1.00 70.28 41 LEU B C 1
ATOM 2793 O O . LEU B 1 38 ? -11.028 -27.127 53.190 1.00 71.76 41 LEU B O 1
ATOM 2798 N N . ARG B 1 39 ? -10.749 -29.324 53.593 1.00 71.16 42 ARG B N 1
ATOM 2799 C CA . ARG B 1 39 ? -9.414 -29.181 54.163 1.00 70.19 42 ARG B CA 1
ATOM 2800 C C . ARG B 1 39 ? -8.417 -29.941 53.300 1.00 67.07 42 ARG B C 1
ATOM 2801 O O . ARG B 1 39 ? -8.523 -31.157 53.132 1.00 65.41 42 ARG B O 1
ATOM 2809 N N . SER B 1 40 ? -7.444 -29.220 52.761 1.00 65.25 43 SER B N 1
ATOM 2810 C CA . SER B 1 40 ? -6.533 -29.798 51.787 1.00 65.81 43 SER B CA 1
ATOM 2811 C C . SER B 1 40 ? -5.537 -30.749 52.431 1.00 64.94 43 SER B C 1
ATOM 2812 O O . SER B 1 40 ? -5.109 -30.548 53.571 1.00 64.39 43 SER B O 1
ATOM 2815 N N . VAL B 1 41 ? -5.189 -31.797 51.692 1.00 60.50 44 VAL B N 1
ATOM 2816 C CA . VAL B 1 41 ? -4.121 -32.699 52.092 1.00 60.33 44 VAL B CA 1
ATOM 2817 C C . VAL B 1 41 ? -2.999 -32.632 51.067 1.00 60.53 44 VAL B C 1
ATOM 2818 O O . VAL B 1 41 ? -1.818 -32.604 51.423 1.00 59.62 44 VAL B O 1
ATOM 2822 N N . TYR B 1 42 ? -3.388 -32.609 49.791 1.00 56.83 45 TYR B N 1
ATOM 2823 C CA . TYR B 1 42 ? -2.436 -32.555 48.685 1.00 58.13 45 TYR B CA 1
ATOM 2824 C C . TYR B 1 42 ? -2.728 -31.406 47.706 1.00 50.75 45 TYR B C 1
ATOM 2825 O O . TYR B 1 42 ? -3.882 -31.102 47.401 1.00 48.87 45 TYR B O 1
ATOM 2834 N N . LEU B 1 43 ? -1.666 -30.779 47.217 1.00 52.96 46 LEU B N 1
ATOM 2835 C CA . LEU B 1 43 ? -1.783 -29.710 46.226 1.00 50.23 46 LEU B CA 1
ATOM 2836 C C . LEU B 1 43 ? -0.957 -30.048 44.999 1.00 44.16 46 LEU B C 1
ATOM 2837 O O . LEU B 1 43 ? 0.220 -30.381 45.114 1.00 41.44 46 LEU B O 1
ATOM 2842 N N . SER B 1 44 ? -1.564 -29.963 43.823 1.00 44.57 47 SER B N 1
ATOM 2843 C CA . SER B 1 44 ? -0.819 -30.221 42.596 1.00 42.67 47 SER B CA 1
ATOM 2844 C C . SER B 1 44 ? -0.000 -28.998 42.178 1.00 40.01 47 SER B C 1
ATOM 2845 O O . SER B 1 44 ? -0.494 -27.876 42.231 1.00 39.40 47 SER B O 1
ATOM 2848 N N . LEU B 1 45 ? 1.251 -29.212 41.780 1.00 38.46 48 LEU B N 1
ATOM 2849 C CA . LEU B 1 45 ? 2.026 -28.150 41.137 1.00 42.05 48 LEU B CA 1
ATOM 2850 C C . LEU B 1 45 ? 2.288 -28.529 39.685 1.00 38.88 48 LEU B C 1
ATOM 2851 O O . LEU B 1 45 ? 2.815 -29.612 39.408 1.00 35.07 48 LEU B O 1
ATOM 2856 N N . ASP B 1 46 ? 1.927 -27.634 38.765 1.00 35.55 49 ASP B N 1
ATOM 2857 C CA . ASP B 1 46 ? 1.977 -27.927 37.332 1.00 33.83 49 ASP B CA 1
ATOM 2858 C C . ASP B 1 46 ? 2.510 -26.743 36.534 1.00 33.25 49 ASP B C 1
ATOM 2859 O O . ASP B 1 46 ? 2.238 -25.597 36.885 1.00 34.00 49 ASP B O 1
ATOM 2864 N N . PRO B 1 47 ? 3.240 -27.019 35.441 1.00 32.05 50 PRO B N 1
ATOM 2865 C CA . PRO B 1 47 ? 3.850 -25.962 34.630 1.00 32.14 50 PRO B CA 1
ATOM 2866 C C . PRO B 1 47 ? 2.864 -24.884 34.159 1.00 31.42 50 PRO B C 1
ATOM 2867 O O . PRO B 1 47 ? 3.277 -23.726 34.057 1.00 35.75 50 PRO B O 1
ATOM 2871 N N . TYR B 1 48 ? 1.604 -25.239 33.906 1.00 29.56 51 TYR B N 1
ATOM 2872 C CA . TYR B 1 48 ? 0.635 -24.262 33.389 1.00 32.37 51 TYR B CA 1
ATOM 2873 C C . TYR B 1 48 ? 0.390 -23.114 34.369 1.00 33.90 51 TYR B C 1
ATOM 2874 O O . TYR B 1 48 ? -0.091 -22.050 33.972 1.00 28.89 51 TYR B O 1
ATOM 2891 N N . ARG B 1 50 ? 2.542 -21.287 35.663 1.00 32.90 53 ARG B N 1
ATOM 2892 C CA . ARG B 1 50 ? 3.416 -20.191 35.269 1.00 36.04 53 ARG B CA 1
ATOM 2893 C C . ARG B 1 50 ? 2.636 -19.163 34.452 1.00 38.88 53 ARG B C 1
ATOM 2894 O O . ARG B 1 50 ? 2.776 -17.957 34.655 1.00 36.67 53 ARG B O 1
ATOM 2902 N N . GLY B 1 51 ? 1.804 -19.649 33.539 1.00 33.87 54 GLY B N 1
ATOM 2903 C CA . GLY B 1 51 ? 0.972 -18.781 32.730 1.00 34.33 54 GLY B CA 1
ATOM 2904 C C . GLY B 1 51 ? -0.098 -18.062 33.529 1.00 38.09 54 GLY B C 1
ATOM 2905 O O . GLY B 1 51 ? -0.437 -16.908 33.244 1.00 33.95 54 GLY B O 1
ATOM 2906 N N . ARG B 1 52 ? -0.633 -18.737 34.543 1.00 31.15 55 ARG B N 1
ATOM 2907 C CA . ARG B 1 52 ? -1.712 -18.171 35.341 1.00 38.59 55 ARG B CA 1
ATOM 2908 C C . ARG B 1 52 ? -1.196 -17.000 36.179 1.00 38.77 55 ARG B C 1
ATOM 2909 O O . ARG B 1 52 ? -1.973 -16.164 36.635 1.00 40.38 55 ARG B O 1
ATOM 2925 N N . SER B 1 54 ? 1.021 -14.833 34.959 1.00 40.54 57 SER B N 1
ATOM 2926 C CA . SER B 1 54 ? 1.367 -13.750 34.057 1.00 41.64 57 SER B CA 1
ATOM 2927 C C . SER B 1 54 ? 0.135 -12.949 33.667 1.00 42.68 57 SER B C 1
ATOM 2928 O O . SER B 1 54 ? -1.000 -13.407 33.824 1.00 37.17 57 SER B O 1
ATOM 2931 N N . ASP B 1 55 ? 0.383 -11.752 33.145 1.00 44.56 58 ASP B N 1
ATOM 2932 C CA . ASP B 1 55 ? -0.660 -10.811 32.746 1.00 49.25 58 ASP B CA 1
ATOM 2933 C C . ASP B 1 55 ? -1.292 -11.170 31.410 1.00 48.41 58 ASP B C 1
ATOM 2934 O O . ASP B 1 55 ? -2.313 -10.601 31.028 1.00 51.12 58 ASP B O 1
ATOM 2939 N N . ALA B 1 56 ? -0.652 -12.098 30.705 1.00 46.79 59 ALA B N 1
ATOM 2940 C CA . ALA B 1 56 ? -1.046 -12.521 29.361 1.00 47.93 59 ALA B CA 1
ATOM 2941 C C . ALA B 1 56 ? -2.517 -12.888 29.221 1.00 48.64 59 ALA B C 1
ATOM 2942 O O . ALA B 1 56 ? -3.133 -13.422 30.150 1.00 45.49 59 ALA B O 1
ATOM 2944 N N . LYS B 1 57 ? -3.069 -12.596 28.047 1.00 42.01 60 LYS B N 1
ATOM 2945 C CA . LYS B 1 57 ? -4.425 -12.998 27.711 1.00 46.57 60 LYS B CA 1
ATOM 2946 C C . LYS B 1 57 ? -4.393 -14.511 27.566 1.00 43.19 60 LYS B C 1
ATOM 2947 O O . LYS B 1 57 ? -3.479 -15.052 26.950 1.00 43.53 60 LYS B O 1
ATOM 2953 N N . SER B 1 58 ? -5.371 -15.203 28.129 1.00 38.41 61 SER B N 1
ATOM 2954 C CA . SER B 1 58 ? -5.330 -16.654 28.136 1.00 37.10 61 SER B CA 1
ATOM 2955 C C . SER B 1 58 ? -6.736 -17.207 28.219 1.00 36.92 61 SER B C 1
ATOM 2956 O O . SER B 1 58 ? -7.689 -16.500 27.944 1.00 36.42 61 SER B O 1
ATOM 2959 N N . TYR B 1 59 ? -6.865 -18.480 28.568 1.00 34.72 62 TYR B N 1
ATOM 2960 C CA . TYR B 1 59 ? -8.188 -19.101 28.650 1.00 33.55 62 TYR B CA 1
ATOM 2961 C C . TYR B 1 59 ? -8.872 -18.707 29.963 1.00 36.06 62 TYR B C 1
ATOM 2962 O O . TYR B 1 59 ? -10.089 -18.836 30.118 1.00 36.77 62 TYR B O 1
ATOM 2971 N N . ALA B 1 60 ? -8.085 -18.182 30.894 1.00 36.49 63 ALA B N 1
ATOM 2972 C CA . ALA B 1 60 ? -8.605 -17.819 32.202 1.00 39.99 63 ALA B CA 1
ATOM 2973 C C . ALA B 1 60 ? -8.043 -16.480 32.651 1.00 43.79 63 ALA B C 1
ATOM 2974 O O . ALA B 1 60 ? -6.948 -16.084 32.243 1.00 41.19 63 ALA B O 1
ATOM 2976 N N . GLU B 1 61 ? -8.799 -15.794 33.502 1.00 45.06 64 GLU B N 1
ATOM 2977 C CA . GLU B 1 61 ? -8.338 -14.552 34.100 1.00 48.11 64 GLU B CA 1
ATOM 2978 C C . GLU B 1 61 ? -7.051 -14.822 34.845 1.00 45.03 64 GLU B C 1
ATOM 2979 O O . GLU B 1 61 ? -6.945 -15.814 35.561 1.00 44.04 64 GLU B O 1
ATOM 2985 N N . PRO B 1 62 ? -6.059 -13.944 34.664 1.00 45.59 65 PRO B N 1
ATOM 2986 C CA . PRO B 1 62 ? -4.811 -14.058 35.418 1.00 44.86 65 PRO B CA 1
ATOM 2987 C C . PRO B 1 62 ? -5.094 -14.057 36.915 1.00 47.19 65 PRO B C 1
ATOM 2988 O O . PRO B 1 62 ? -6.080 -13.448 37.343 1.00 45.39 65 PRO B O 1
ATOM 2992 N N . VAL B 1 63 ? -4.270 -14.749 37.695 1.00 42.82 66 VAL B N 1
ATOM 2993 C CA . VAL B 1 63 ? -4.420 -14.707 39.142 1.00 47.05 66 VAL B CA 1
ATOM 2994 C C . VAL B 1 63 ? -4.195 -13.273 39.625 1.00 48.97 66 VAL B C 1
ATOM 2995 O O . VAL B 1 63 ? -3.167 -12.659 39.321 1.00 44.48 66 VAL B O 1
ATOM 2999 N N . GLY B 1 64 ? -5.170 -12.736 40.351 1.00 51.08 67 GLY B N 1
ATOM 3000 C CA . GLY B 1 64 ? -5.078 -11.377 40.854 1.00 50.06 67 GLY B CA 1
ATOM 3001 C C . GLY B 1 64 ? -3.966 -11.194 41.867 1.00 52.30 67 GLY B C 1
ATOM 3002 O O . GLY B 1 64 ? -3.562 -12.147 42.536 1.00 51.01 67 GLY B O 1
ATOM 3003 N N . ILE B 1 65 ? -3.460 -9.967 41.970 1.00 51.93 68 ILE B N 1
ATOM 3004 C CA . ILE B 1 65 ? -2.462 -9.633 42.978 1.00 53.93 68 ILE B CA 1
ATOM 3005 C C . ILE B 1 65 ? -3.096 -9.797 44.360 1.00 51.55 68 ILE B C 1
ATOM 3006 O O . ILE B 1 65 ? -4.239 -9.392 44.567 1.00 51.24 68 ILE B O 1
ATOM 3011 N N . ASP B 1 66 ? -2.356 -10.412 45.281 1.00 57.10 69 ASP B N 1
ATOM 3012 C CA . ASP B 1 66 ? -2.848 -10.731 46.630 1.00 57.64 69 ASP B CA 1
ATOM 3013 C C . ASP B 1 66 ? -4.037 -11.696 46.632 1.00 58.39 69 ASP B C 1
ATOM 3014 O O . ASP B 1 66 ? -4.739 -11.808 47.635 1.00 62.09 69 ASP B O 1
ATOM 3019 N N . GLU B 1 67 ? -4.280 -12.370 45.509 1.00 59.19 70 GLU B N 1
ATOM 3020 C CA . GLU B 1 67 ? -5.262 -13.453 45.477 1.00 55.81 70 GLU B CA 1
ATOM 3021 C C . GLU B 1 67 ? -4.562 -14.803 45.619 1.00 53.29 70 GLU B C 1
ATOM 3022 O O . GLU B 1 67 ? -3.373 -14.931 45.313 1.00 47.64 70 GLU B O 1
ATOM 3028 N N . VAL B 1 68 ? -5.305 -15.803 46.087 1.00 51.40 71 VAL B N 1
ATOM 3029 C CA . VAL B 1 68 ? -4.751 -17.131 46.325 1.00 53.44 71 VAL B CA 1
ATOM 3030 C C . VAL B 1 68 ? -4.373 -17.820 45.007 1.00 45.96 71 VAL B C 1
ATOM 3031 O O . VAL B 1 68 ? -5.156 -17.831 44.063 1.00 43.28 71 VAL B O 1
ATOM 3043 N N . VAL B 1 70 ? -3.849 -20.597 42.224 1.00 41.03 73 VAL B N 1
ATOM 3044 C CA . VAL B 1 70 ? -4.833 -21.588 41.794 1.00 38.05 73 VAL B CA 1
ATOM 3045 C C . VAL B 1 70 ? -4.218 -22.976 41.624 1.00 35.57 73 VAL B C 1
ATOM 3046 O O . VAL B 1 70 ? -3.007 -23.115 41.496 1.00 33.94 73 VAL B O 1
ATOM 3050 N N . GLY B 1 71 ? -5.058 -24.002 41.612 1.00 35.80 74 GLY B N 1
ATOM 3051 C CA . GLY B 1 71 ? -4.565 -25.346 41.376 1.00 42.80 74 GLY B CA 1
ATOM 3052 C C . GLY B 1 71 ? -5.473 -26.464 41.837 1.00 43.34 74 GLY B C 1
ATOM 3053 O O . GLY B 1 71 ? -6.351 -26.265 42.680 1.00 43.93 74 GLY B O 1
ATOM 3054 N N . GLY B 1 72 ? -5.247 -27.651 41.279 1.00 41.97 75 GLY B N 1
ATOM 3055 C CA . GLY B 1 72 ? -6.005 -28.830 41.644 1.00 43.91 75 GLY B CA 1
ATOM 3056 C C . GLY B 1 72 ? -5.568 -29.323 43.008 1.00 42.53 75 GLY B C 1
ATOM 3057 O O . GLY B 1 72 ? -4.392 -29.246 43.364 1.00 37.27 75 GLY B O 1
ATOM 3058 N N . THR B 1 73 ? -6.523 -29.814 43.787 1.00 46.89 76 THR B N 1
ATOM 3059 C CA . THR B 1 73 ? -6.229 -30.256 45.145 1.00 46.02 76 THR B CA 1
ATOM 3060 C C . THR B 1 73 ? -6.956 -31.536 45.511 1.00 50.52 76 THR B C 1
ATOM 3061 O O . THR B 1 73 ? -8.055 -31.799 45.021 1.00 49.50 76 THR B O 1
ATOM 3065 N N . VAL B 1 74 ? -6.343 -32.312 46.396 1.00 48.47 77 VAL B N 1
ATOM 3066 C CA . VAL B 1 74 ? -7.033 -33.421 47.039 1.00 55.65 77 VAL B CA 1
ATOM 3067 C C . VAL B 1 74 ? -7.290 -33.041 48.500 1.00 59.41 77 VAL B C 1
ATOM 3068 O O . VAL B 1 74 ? -6.354 -32.813 49.274 1.00 52.55 77 VAL B O 1
ATOM 3072 N N . CYS B 1 75 ? -8.570 -32.938 48.847 1.00 61.37 78 CYS B N 1
ATOM 3073 C CA . CYS B 1 75 ? -8.993 -32.513 50.177 1.00 67.08 78 CYS B CA 1
ATOM 3074 C C . CYS B 1 75 ? -9.887 -33.572 50.811 1.00 71.60 78 CYS B C 1
ATOM 3075 O O . CYS B 1 75 ? -10.356 -34.487 50.131 1.00 71.15 78 CYS B O 1
ATOM 3078 N N . GLN B 1 76 ? -10.136 -33.447 52.110 1.00 73.50 79 GLN B N 1
ATOM 3079 C CA . GLN B 1 76 ? -11.232 -34.186 52.725 1.00 76.32 79 GLN B CA 1
ATOM 3080 C C . GLN B 1 76 ? -12.219 -33.195 53.320 1.00 76.73 79 GLN B C 1
ATOM 3081 O O . GLN B 1 76 ? -11.860 -32.052 53.604 1.00 75.51 79 GLN B O 1
ATOM 3087 N N . VAL B 1 77 ? -13.469 -33.621 53.474 1.00 79.57 80 VAL B N 1
ATOM 3088 C CA . VAL B 1 77 ? -14.508 -32.734 53.985 1.00 81.27 80 VAL B CA 1
ATOM 3089 C C . VAL B 1 77 ? -14.412 -32.566 55.501 1.00 80.35 80 VAL B C 1
ATOM 3090 O O . VAL B 1 77 ? -14.769 -33.464 56.264 1.00 82.48 80 VAL B O 1
ATOM 3094 N N . GLU B 1 78 ? -13.911 -31.407 55.921 1.00 80.75 81 GLU B N 1
ATOM 3095 C CA . GLU B 1 78 ? -13.788 -31.060 57.334 1.00 80.23 81 GLU B CA 1
ATOM 3096 C C . GLU B 1 78 ? -15.153 -30.943 57.993 1.00 82.39 81 GLU B C 1
ATOM 3097 O O . GLU B 1 78 ? -15.348 -31.380 59.127 1.00 85.88 81 GLU B O 1
ATOM 3103 N N . ALA B 1 79 ? -16.094 -30.339 57.275 1.00 82.37 82 ALA B N 1
ATOM 3104 C CA . ALA B 1 79 ? -17.443 -30.140 57.785 1.00 83.13 82 ALA B CA 1
ATOM 3105 C C . ALA B 1 79 ? -18.401 -29.880 56.631 1.00 84.04 82 ALA B C 1
ATOM 3106 O O . ALA B 1 79 ? -18.105 -29.092 55.735 1.00 83.57 82 ALA B O 1
ATOM 3108 N N . SER B 1 80 ? -19.552 -30.542 56.661 1.00 86.23 83 SER B N 1
ATOM 3109 C CA . SER B 1 80 ? -20.493 -30.482 55.549 1.00 86.95 83 SER B CA 1
ATOM 3110 C C . SER B 1 80 ? -21.924 -30.203 55.983 1.00 92.23 83 SER B C 1
ATOM 3111 O O . SER B 1 80 ? -22.447 -30.838 56.899 1.00 97.76 83 SER B O 1
ATOM 3114 N N . ASN B 1 81 ? -22.545 -29.230 55.331 1.00 89.43 84 ASN B N 1
ATOM 3115 C CA . ASN B 1 81 ? -23.977 -29.008 55.465 1.00 90.21 84 ASN B CA 1
ATOM 3116 C C . ASN B 1 81 ? -24.654 -29.073 54.101 1.00 89.21 84 ASN B C 1
ATOM 3117 O O . ASN B 1 81 ? -25.676 -28.424 53.881 1.00 90.24 84 ASN B O 1
ATOM 3122 N N . HIS B 1 82 ? -24.076 -29.846 53.184 1.00 89.83 85 HIS B N 1
ATOM 3123 C CA . HIS B 1 82 ? -24.521 -29.820 51.788 1.00 92.74 85 HIS B CA 1
ATOM 3124 C C . HIS B 1 82 ? -25.918 -30.439 51.541 1.00 95.73 85 HIS B C 1
ATOM 3125 O O . HIS B 1 82 ? -26.776 -29.747 50.985 1.00 95.21 85 HIS B O 1
ATOM 3127 N N . ALA B 1 83 ? -26.191 -31.694 51.920 1.00 94.38 86 ALA B N 1
ATOM 3128 C CA . ALA B 1 83 ? -25.260 -32.634 52.538 1.00 93.04 86 ALA B CA 1
ATOM 3129 C C . ALA B 1 83 ? -25.257 -33.953 51.772 1.00 94.45 86 ALA B C 1
ATOM 3130 O O . ALA B 1 83 ? -25.562 -35.009 52.330 1.00 95.90 86 ALA B O 1
ATOM 3132 N N . GLU B 1 84 ? -24.911 -33.888 50.490 1.00 91.27 87 GLU B N 1
ATOM 3133 C CA . GLU B 1 84 ? -24.697 -35.093 49.700 1.00 88.40 87 GLU B CA 1
ATOM 3134 C C . GLU B 1 84 ? -23.266 -35.564 49.930 1.00 88.92 87 GLU B C 1
ATOM 3135 O O . GLU B 1 84 ? -22.841 -36.605 49.428 1.00 86.95 87 GLU B O 1
ATOM 3137 N N . PHE B 1 85 ? -22.533 -34.775 50.709 1.00 88.94 88 PHE B N 1
ATOM 3138 C CA . PHE B 1 85 ? -21.164 -35.090 51.082 1.00 89.77 88 PHE B CA 1
ATOM 3139 C C . PHE B 1 85 ? -21.086 -35.302 52.591 1.00 86.96 88 PHE B C 1
ATOM 3140 O O . PHE B 1 85 ? -21.542 -34.463 53.365 1.00 85.70 88 PHE B O 1
ATOM 3148 N N . GLU B 1 86 ? -20.532 -36.434 53.007 1.00 87.65 89 GLU B N 1
ATOM 3149 C CA . GLU B 1 86 ? -20.343 -36.699 54.426 1.00 86.73 89 GLU B CA 1
ATOM 3150 C C . GLU B 1 86 ? -18.951 -36.246 54.858 1.00 86.25 89 GLU B C 1
ATOM 3151 O O . GLU B 1 86 ? -18.036 -36.175 54.037 1.00 85.01 89 GLU B O 1
ATOM 3153 N N . VAL B 1 87 ? -18.796 -35.937 56.142 1.00 84.36 90 VAL B N 1
ATOM 3154 C CA . VAL B 1 87 ? -17.504 -35.518 56.675 1.00 81.52 90 VAL B CA 1
ATOM 3155 C C . VAL B 1 87 ? -16.507 -36.664 56.587 1.00 83.02 90 VAL B C 1
ATOM 3156 O O . VAL B 1 87 ? -16.871 -37.824 56.770 1.00 88.53 90 VAL B O 1
ATOM 3158 N N . GLY B 1 88 ? -15.252 -36.339 56.294 1.00 81.08 91 GLY B N 1
ATOM 3159 C CA . GLY B 1 88 ? -14.212 -37.343 56.166 1.00 80.31 91 GLY B CA 1
ATOM 3160 C C . GLY B 1 88 ? -14.062 -37.867 54.749 1.00 78.67 91 GLY B C 1
ATOM 3161 O O . GLY B 1 88 ? -13.098 -38.568 54.438 1.00 76.75 91 GLY B O 1
ATOM 3162 N N . GLU B 1 89 ? -15.021 -37.527 53.891 1.00 79.32 92 GLU B N 1
ATOM 3163 C CA . GLU B 1 89 ? -14.978 -37.914 52.483 1.00 80.89 92 GLU B CA 1
ATOM 3164 C C . GLU B 1 89 ? -13.840 -37.209 51.756 1.00 80.65 92 GLU B C 1
ATOM 3165 O O . GLU B 1 89 ? -13.694 -35.990 51.855 1.00 79.01 92 GLU B O 1
ATOM 3171 N N . TRP B 1 90 ? -13.038 -37.979 51.027 1.00 79.31 93 TRP B N 1
ATOM 3172 C CA . TRP B 1 90 ? -11.969 -37.408 50.218 1.00 75.33 93 TRP B CA 1
ATOM 3173 C C . TRP B 1 90 ? -12.542 -36.905 48.898 1.00 75.38 93 TRP B C 1
ATOM 3174 O O . TRP B 1 90 ? -13.459 -37.511 48.337 1.00 73.96 93 TRP B O 1
ATOM 3185 N N . VAL B 1 91 ? -12.001 -35.794 48.405 1.00 73.82 94 VAL B N 1
ATOM 3186 C CA . VAL B 1 91 ? -12.494 -35.189 47.171 1.00 69.48 94 VAL B CA 1
ATOM 3187 C C . VAL B 1 91 ? -11.371 -34.621 46.305 1.00 63.94 94 VAL B C 1
ATOM 3188 O O . VAL B 1 91 ? -10.343 -34.160 46.806 1.00 59.30 94 VAL B O 1
ATOM 3192 N N . LEU B 1 92 ? -11.580 -34.683 44.995 1.00 65.11 95 LEU B N 1
ATOM 3193 C CA . LEU B 1 92 ? -10.758 -33.946 44.046 1.00 55.76 95 LEU B CA 1
ATOM 3194 C C . LEU B 1 92 ? -11.397 -32.587 43.804 1.00 53.20 95 LEU B C 1
ATOM 3195 O O . LEU B 1 92 ? -12.540 -32.506 43.358 1.00 52.94 95 LEU B O 1
ATOM 3200 N N . ALA B 1 93 ? -10.678 -31.517 44.125 1.00 49.89 96 ALA B N 1
ATOM 3201 C CA . ALA B 1 93 ? -11.222 -30.180 43.915 1.00 55.82 96 ALA B CA 1
ATOM 3202 C C . ALA B 1 93 ? -10.204 -29.254 43.259 1.00 52.55 96 ALA B C 1
ATOM 3203 O O . ALA B 1 93 ? -9.084 -29.663 42.939 1.00 48.68 96 ALA B O 1
ATOM 3205 N N . TYR B 1 94 ? -10.601 -27.998 43.091 1.00 54.43 97 TYR B N 1
ATOM 3206 C CA . TYR B 1 94 ? -9.733 -26.975 42.518 1.00 50.81 97 TYR B CA 1
ATOM 3207 C C . TYR B 1 94 ? -9.698 -25.762 43.452 1.00 55.18 97 TYR B C 1
ATOM 3208 O O . TYR B 1 94 ? -10.195 -24.682 43.105 1.00 52.45 97 TYR B O 1
ATOM 3217 N N . THR B 1 95 ? -9.126 -25.948 44.641 1.00 48.63 98 THR B N 1
ATOM 3218 C CA . THR B 1 95 ? -9.209 -24.932 45.690 1.00 50.81 98 THR B CA 1
ATOM 3219 C C . THR B 1 95 ? -7.897 -24.173 45.925 1.00 51.25 98 THR B C 1
ATOM 3220 O O . THR B 1 95 ? -7.826 -23.291 46.781 1.00 52.20 98 THR B O 1
ATOM 3224 N N . GLY B 1 96 ? -6.861 -24.498 45.160 1.00 50.83 99 GLY B N 1
ATOM 3225 C CA . GLY B 1 96 ? -5.629 -23.727 45.199 1.00 47.97 99 GLY B CA 1
ATOM 3226 C C . GLY B 1 96 ? -4.691 -23.961 46.376 1.00 51.22 99 GLY B C 1
ATOM 3227 O O . GLY B 1 96 ? -4.813 -24.945 47.103 1.00 46.08 99 GLY B O 1
ATOM 3228 N N . TRP B 1 97 ? -3.746 -23.039 46.554 1.00 47.60 100 TRP B N 1
ATOM 3229 C CA . TRP B 1 97 ? -2.656 -23.199 47.513 1.00 49.84 100 TRP B CA 1
ATOM 3230 C C . TRP B 1 97 ? -3.040 -22.723 48.913 1.00 59.93 100 TRP B C 1
ATOM 3231 O O . TRP B 1 97 ? -2.401 -21.817 49.456 1.00 58.44 100 TRP B O 1
ATOM 3242 N N . GLN B 1 98 ? -4.070 -23.326 49.500 1.00 61.59 101 GLN B N 1
ATOM 3243 C CA . GLN B 1 98 ? -4.495 -22.947 50.847 1.00 63.50 101 GLN B CA 1
ATOM 3244 C C . GLN B 1 98 ? -4.932 -24.164 51.659 1.00 64.61 101 GLN B C 1
ATOM 3245 O O . GLN B 1 98 ? -5.144 -25.241 51.101 1.00 62.12 101 GLN B O 1
ATOM 3251 N N . ASP B 1 99 ? -5.069 -23.985 52.973 1.00 63.70 102 ASP B N 1
ATOM 3252 C CA . ASP B 1 99 ? -5.543 -25.050 53.861 1.00 62.75 102 ASP B CA 1
ATOM 3253 C C . ASP B 1 99 ? -7.037 -25.343 53.703 1.00 63.32 102 ASP B C 1
ATOM 3254 O O . ASP B 1 99 ? -7.438 -26.505 53.655 1.00 64.98 102 ASP B O 1
ATOM 3259 N N . TYR B 1 100 ? -7.852 -24.294 53.606 1.00 59.31 103 TYR B N 1
ATOM 3260 C CA . TYR B 1 100 ? -9.309 -24.441 53.672 1.00 63.32 103 TYR B CA 1
ATOM 3261 C C . TYR B 1 100 ? -10.006 -23.666 52.568 1.00 60.45 103 TYR B C 1
ATOM 3262 O O . TYR B 1 100 ? -9.475 -22.673 52.080 1.00 61.52 103 TYR B O 1
ATOM 3271 N N . ALA B 1 101 ? -11.196 -24.118 52.178 1.00 62.56 104 ALA B N 1
ATOM 3272 C CA . ALA B 1 101 ? -12.018 -23.394 51.209 1.00 66.85 104 ALA B CA 1
ATOM 3273 C C . ALA B 1 101 ? -13.450 -23.915 51.199 1.00 69.76 104 ALA B C 1
ATOM 3274 O O . ALA B 1 101 ? -13.699 -25.077 51.519 1.00 71.94 104 ALA B O 1
ATOM 3276 N N . LEU B 1 102 ? -14.386 -23.048 50.828 1.00 70.65 105 LEU B N 1
ATOM 3277 C CA . LEU B 1 102 ? -15.791 -23.429 50.752 1.00 76.45 105 LEU B CA 1
ATOM 3278 C C . LEU B 1 102 ? -16.126 -23.983 49.373 1.00 75.70 105 LEU B C 1
ATOM 3279 O O . LEU B 1 102 ? -15.460 -23.663 48.390 1.00 74.97 105 LEU B O 1
ATOM 3284 N N . SER B 1 103 ? -17.168 -24.807 49.309 1.00 78.98 106 SER B N 1
ATOM 3285 C CA . SER B 1 103 ? -17.555 -25.466 48.066 1.00 79.33 106 SER B CA 1
ATOM 3286 C C . SER B 1 103 ? -19.045 -25.790 48.021 1.00 81.05 106 SER B C 1
ATOM 3287 O O . SER B 1 103 ? -19.607 -26.304 48.989 1.00 83.65 106 SER B O 1
ATOM 3290 N N . ASP B 1 104 ? -19.680 -25.476 46.895 1.00 79.11 107 ASP B N 1
ATOM 3291 C CA . ASP B 1 104 ? -21.091 -25.785 46.700 1.00 78.64 107 ASP B CA 1
ATOM 3292 C C . ASP B 1 104 ? -21.275 -27.081 45.911 1.00 80.09 107 ASP B C 1
ATOM 3293 O O . ASP B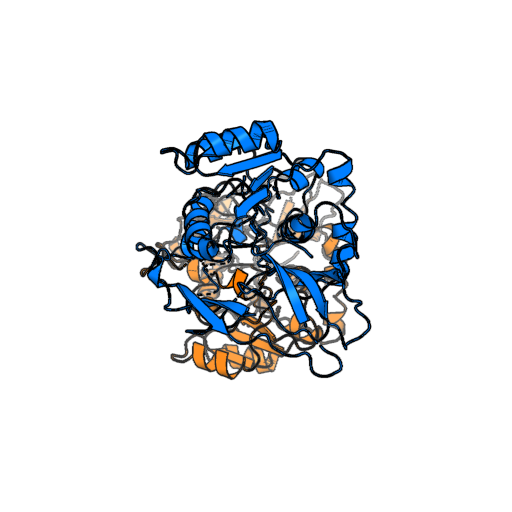 1 104 ? -22.319 -27.297 45.294 1.00 80.76 107 ASP B O 1
ATOM 3295 N N . GLY B 1 105 ? -20.256 -27.935 45.928 1.00 77.12 108 GLY B N 1
ATOM 3296 C CA . GLY B 1 105 ? -20.296 -29.189 45.195 1.00 78.00 108 GLY B CA 1
ATOM 3297 C C . GLY B 1 105 ? -20.076 -29.037 43.698 1.00 80.12 108 GLY B C 1
ATOM 3298 O O . GLY B 1 105 ? -20.931 -28.507 42.985 1.00 81.25 108 GLY B O 1
ATOM 3299 N N . GLU B 1 106 ? -18.931 -29.517 43.223 1.00 80.35 109 GLU B N 1
ATOM 3300 C CA . GLU B 1 106 ? -18.574 -29.453 41.804 1.00 75.34 109 GLU B CA 1
ATOM 3301 C C . GLU B 1 106 ? -17.416 -30.406 41.517 1.00 74.74 109 GLU B C 1
ATOM 3302 O O . GLU B 1 106 ? -17.081 -30.671 40.361 1.00 68.94 109 GLU B O 1
ATOM 3304 N N . GLY B 1 107 ? -16.803 -30.903 42.588 1.00 73.21 110 GLY B N 1
ATOM 3305 C CA . GLY B 1 107 ? -15.710 -31.852 42.501 1.00 67.81 110 GLY B CA 1
ATOM 3306 C C . GLY B 1 107 ? -16.206 -33.265 42.274 1.00 66.96 110 GLY B C 1
ATOM 3307 O O . GLY B 1 107 ? -17.307 -33.476 41.767 1.00 66.44 110 GLY B O 1
ATOM 3308 N N . LEU B 1 108 ? -15.379 -34.241 42.630 1.00 63.25 111 LEU B N 1
ATOM 3309 C CA . LEU B 1 108 ? -15.800 -35.632 42.571 1.00 69.49 111 LEU B CA 1
ATOM 3310 C C . LEU B 1 108 ? -15.227 -36.470 43.713 1.00 70.89 111 LEU B C 1
ATOM 3311 O O . LEU B 1 108 ? -14.046 -36.363 44.048 1.00 67.60 111 LEU B O 1
ATOM 3316 N N . ILE B 1 109 ? -16.093 -37.277 44.326 1.00 76.27 112 ILE B N 1
ATOM 3317 C CA . ILE B 1 109 ? -15.712 -38.108 45.463 1.00 75.20 112 ILE B CA 1
ATOM 3318 C C . ILE B 1 109 ? -14.726 -39.179 45.021 1.00 72.69 112 ILE B C 1
ATOM 3319 O O . ILE B 1 109 ? -14.983 -39.921 44.075 1.00 72.40 112 ILE B O 1
ATOM 3321 N N . LYS B 1 110 ? -13.608 -39.272 45.731 1.00 75.80 113 LYS B N 1
ATOM 3322 C CA . LYS B 1 110 ? -12.477 -40.067 45.268 1.00 83.09 113 LYS B CA 1
ATOM 3323 C C . LYS B 1 110 ? -11.543 -40.420 46.416 1.00 86.41 113 LYS B C 1
ATOM 3324 O O . LYS B 1 110 ? -10.760 -39.577 46.857 1.00 84.28 113 LYS B O 1
ATOM 3326 N N . LEU B 1 111 ? -11.619 -41.658 46.901 1.00 89.25 114 LEU B N 1
ATOM 3327 C CA . LEU B 1 111 ? -12.535 -42.666 46.373 1.00 87.10 114 LEU B CA 1
ATOM 3328 C C . LEU B 1 111 ? -13.527 -43.078 47.450 1.00 90.06 114 LEU B C 1
ATOM 3329 O O . LEU B 1 111 ? -14.013 -44.211 47.468 1.00 93.81 114 LEU B O 1
ATOM 3331 N N . GLY B 1 112 ? -13.812 -42.148 48.355 1.00 86.59 115 GLY B N 1
ATOM 3332 C CA . GLY B 1 112 ? -14.631 -42.428 49.518 1.00 85.29 115 GLY B CA 1
ATOM 3333 C C . GLY B 1 112 ? -13.892 -42.062 50.788 1.00 83.66 115 GLY B C 1
ATOM 3334 O O . GLY B 1 112 ? -13.046 -41.168 50.777 1.00 82.90 115 GLY B O 1
ATOM 3335 N N . LYS B 1 113 ? -14.186 -42.768 51.875 1.00 82.25 116 LYS B N 1
ATOM 3336 C CA . LYS B 1 113 ? -13.630 -42.419 53.177 1.00 78.91 116 LYS B CA 1
ATOM 3337 C C . LYS B 1 113 ? -12.230 -42.995 53.368 1.00 76.52 116 LYS B C 1
ATOM 3338 O O . LYS B 1 113 ? -11.430 -42.454 54.129 1.00 74.51 116 LYS B O 1
ATOM 3340 N N . GLN B 1 114 ? -11.937 -44.088 52.671 1.00 79.25 117 GLN B N 1
ATOM 3341 C CA . GLN B 1 114 ? -10.641 -44.752 52.803 1.00 80.02 117 GLN B CA 1
ATOM 3342 C C . GLN B 1 114 ? -10.103 -45.214 51.451 1.00 83.43 117 GLN B C 1
ATOM 3343 O O . GLN B 1 114 ? -10.078 -46.414 51.168 1.00 83.98 117 GLN B O 1
ATOM 3345 N N . PRO B 1 115 ? -9.675 -44.259 50.608 1.00 83.74 118 PRO B N 1
ATOM 3346 C CA . PRO B 1 115 ? -9.170 -44.548 49.262 1.00 81.32 118 PRO B CA 1
ATOM 3347 C C . PRO B 1 115 ? -7.700 -44.958 49.249 1.00 76.06 118 PRO B C 1
ATOM 3348 O O . PRO B 1 115 ? -6.957 -44.627 50.172 1.00 74.16 118 PRO B O 1
ATOM 3352 N N . SER B 1 116 ? -7.286 -45.661 48.201 1.00 80.33 119 SER B N 1
ATOM 3353 C CA . SER B 1 116 ? -5.882 -46.027 48.039 1.00 82.69 119 SER B CA 1
ATOM 3354 C C . SER B 1 116 ? -5.174 -45.038 47.115 1.00 78.63 119 SER B C 1
ATOM 3355 O O . SER B 1 116 ? -5.676 -44.729 46.032 1.00 75.56 119 SER B O 1
ATOM 3358 N N . HIS B 1 117 ? -4.002 -44.568 47.542 1.00 75.79 120 HIS B N 1
ATOM 3359 C CA . HIS B 1 117 ? -3.246 -43.549 46.809 1.00 72.60 120 HIS B CA 1
ATOM 3360 C C . HIS B 1 117 ? -4.117 -42.362 46.381 1.00 66.74 120 HIS B C 1
ATOM 3361 O O . HIS B 1 117 ? -4.286 -42.128 45.188 1.00 62.44 120 HIS B O 1
ATOM 3368 N N . PRO B 1 118 ? -4.666 -41.606 47.348 1.00 65.86 121 PRO B N 1
ATOM 3369 C CA . PRO B 1 118 ? -5.590 -40.525 46.980 1.00 64.33 121 PRO B CA 1
ATOM 3370 C C . PRO B 1 118 ? -4.899 -39.395 46.207 1.00 56.20 121 PRO B C 1
ATOM 3371 O O . PRO B 1 118 ? -5.547 -38.721 45.409 1.00 49.29 121 PRO B O 1
ATOM 3375 N N . SER B 1 119 ? -3.600 -39.216 46.437 1.00 50.34 122 SER B N 1
ATOM 3376 C CA . SER B 1 119 ? -2.813 -38.214 45.736 1.00 52.44 122 SER B CA 1
ATOM 3377 C C . SER B 1 119 ? -2.691 -38.512 44.235 1.00 52.87 122 SER B C 1
ATOM 3378 O O . SER B 1 119 ? -2.331 -37.630 43.447 1.00 45.21 122 SER B O 1
ATOM 3381 N N . TYR B 1 120 ? -2.956 -39.762 43.857 1.00 50.65 123 TYR B N 1
ATOM 3382 C CA . TYR B 1 120 ? -2.948 -40.189 42.455 1.00 48.55 123 TYR B CA 1
ATOM 3383 C C . TYR B 1 120 ? -4.019 -39.502 41.604 1.00 44.70 123 TYR B C 1
ATOM 3384 O O . TYR B 1 120 ? -3.915 -39.464 40.377 1.00 42.87 123 TYR B O 1
ATOM 3393 N N . ALA B 1 121 ? -5.054 -38.985 42.259 1.00 40.85 124 ALA B N 1
ATOM 3394 C CA . ALA B 1 121 ? -6.145 -38.281 41.591 1.00 43.66 124 ALA B CA 1
ATOM 3395 C C . ALA B 1 121 ? -5.690 -36.920 41.033 1.00 39.83 124 ALA B C 1
ATOM 3396 O O . ALA B 1 121 ? -6.471 -36.197 40.408 1.00 36.27 124 ALA B O 1
ATOM 3398 N N . LEU B 1 122 ? -4.439 -36.574 41.319 1.00 39.53 125 LEU B N 1
ATOM 3399 C CA . LEU B 1 122 ? -3.790 -35.382 40.793 1.00 42.21 125 LEU B CA 1
ATOM 3400 C C . LEU B 1 122 ? -2.796 -35.769 39.708 1.00 41.51 125 LEU B C 1
ATOM 3401 O O . LEU B 1 122 ? -2.178 -34.910 39.096 1.00 37.32 125 LEU B O 1
ATOM 3406 N N . GLY B 1 123 ? -2.612 -37.069 39.495 1.00 38.66 126 GLY B N 1
ATOM 3407 C CA . GLY B 1 123 ? -1.595 -37.522 38.566 1.00 39.24 126 GLY B CA 1
ATOM 3408 C C . GLY B 1 123 ? -2.110 -38.472 37.508 1.00 40.30 126 GLY B C 1
ATOM 3409 O O . GLY B 1 123 ? -2.852 -38.067 36.605 1.00 34.03 126 GLY B O 1
ATOM 3410 N N . VAL B 1 124 ? -1.726 -39.741 37.625 1.00 39.75 127 VAL B N 1
ATOM 3411 C CA . VAL B 1 124 ? -2.087 -40.739 36.629 1.00 37.70 127 VAL B CA 1
ATOM 3412 C C . VAL B 1 124 ? -3.601 -40.834 36.462 1.00 33.49 127 VAL B C 1
ATOM 3413 O O . VAL B 1 124 ? -4.108 -41.091 35.370 1.00 34.34 127 VAL B O 1
ATOM 3425 N N . GLY B 1 126 ? -5.678 -38.349 37.298 1.00 35.71 129 GLY B N 1
ATOM 3426 C CA . GLY B 1 126 ? -6.216 -37.004 37.282 1.00 36.83 129 GLY B CA 1
ATOM 3427 C C . GLY B 1 126 ? -5.840 -36.200 36.046 1.00 34.34 129 GLY B C 1
ATOM 3428 O O . GLY B 1 126 ? -5.675 -36.752 34.944 1.00 28.43 129 GLY B O 1
ATOM 3437 N N . PRO B 1 128 ? -3.175 -34.649 34.645 1.00 30.32 131 PRO B N 1
ATOM 3438 C CA . PRO B 1 128 ? -2.132 -34.977 33.662 1.00 28.88 131 PRO B CA 1
ATOM 3439 C C . PRO B 1 128 ? -2.443 -36.217 32.827 1.00 27.89 131 PRO B C 1
ATOM 3440 O O . PRO B 1 128 ? -2.149 -36.230 31.629 1.00 28.51 131 PRO B O 1
ATOM 3444 N N . GLY B 1 129 ? -2.988 -37.253 33.455 1.00 28.71 132 GLY B N 1
ATOM 3445 C CA . GLY B 1 129 ? -3.366 -38.455 32.737 1.00 25.47 132 GLY B CA 1
ATOM 3446 C C . GLY B 1 129 ? -4.482 -38.186 31.749 1.00 25.84 132 GLY B C 1
ATOM 3447 O O . GLY B 1 129 ? -4.463 -38.656 30.617 1.00 24.16 132 GLY B O 1
ATOM 3448 N N . PHE B 1 130 ? -5.466 -37.414 32.189 1.00 24.59 133 PHE B N 1
ATOM 3449 C CA . PHE B 1 130 ? -6.618 -37.102 31.371 1.00 26.07 133 PHE B CA 1
ATOM 3450 C C . PHE B 1 130 ? -6.253 -36.184 30.191 1.00 25.85 133 PHE B C 1
ATOM 3451 O O . PHE B 1 130 ? -6.788 -36.318 29.086 1.00 22.75 133 PHE B O 1
ATOM 3459 N N . THR B 1 131 ? -5.334 -35.262 30.451 1.00 26.04 134 THR B N 1
ATOM 3460 C CA . THR B 1 131 ? -4.816 -34.376 29.417 1.00 23.57 134 THR B CA 1
ATOM 3461 C C . THR B 1 131 ? -4.165 -35.173 28.295 1.00 23.00 134 THR B C 1
ATOM 3462 O O . THR B 1 131 ? -4.489 -34.983 27.124 1.00 21.63 134 THR B O 1
ATOM 3466 N N . ALA B 1 132 ? -3.260 -36.078 28.678 1.00 20.95 135 ALA B N 1
ATOM 3467 C CA . ALA B 1 132 ? -2.587 -36.970 27.756 1.00 23.80 135 ALA B CA 1
ATOM 3468 C C . ALA B 1 132 ? -3.603 -37.795 26.986 1.00 24.06 135 ALA B C 1
ATOM 3469 O O . ALA B 1 132 ? -3.528 -37.910 25.778 1.00 20.56 135 ALA B O 1
ATOM 3471 N N . TYR B 1 133 ? -4.548 -38.375 27.721 1.00 22.07 136 TYR B N 1
ATOM 3472 C CA . TYR B 1 133 ? -5.586 -39.224 27.162 1.00 22.59 136 TYR B CA 1
ATOM 3473 C C . TYR B 1 133 ? -6.412 -38.481 26.113 1.00 19.84 136 TYR B C 1
ATOM 3474 O O . TYR B 1 133 ? -6.537 -38.938 24.974 1.00 21.44 136 TYR B O 1
ATOM 3491 N N . GLY B 1 135 ? -5.893 -35.489 24.593 1.00 21.28 138 GLY B N 1
ATOM 3492 C CA . GLY B 1 135 ? -5.106 -34.915 23.516 1.00 20.74 138 GLY B CA 1
ATOM 3493 C C . GLY B 1 135 ? -4.625 -35.966 22.543 1.00 22.49 138 GLY B C 1
ATOM 3494 O O . GLY B 1 135 ? -4.788 -35.839 21.334 1.00 20.29 138 GLY B O 1
ATOM 3495 N N . LEU B 1 136 ? -4.026 -37.025 23.073 1.00 21.94 139 LEU B N 1
ATOM 3496 C CA . LEU B 1 136 ? -3.437 -38.027 22.218 1.00 23.91 139 LEU B CA 1
ATOM 3497 C C . LEU B 1 136 ? -4.489 -38.837 21.470 1.00 23.22 139 LEU B C 1
ATOM 3498 O O . LEU B 1 136 ? -4.404 -39.013 20.268 1.00 23.14 139 LEU B O 1
ATOM 3503 N N . LEU B 1 137 ? -5.496 -39.331 22.169 1.00 23.55 140 LEU B N 1
ATOM 3504 C CA . LEU B 1 137 ? -6.446 -40.213 21.510 1.00 26.82 140 LEU B CA 1
ATOM 3505 C C . LEU B 1 137 ? -7.452 -39.482 20.594 1.00 27.59 140 LEU B C 1
ATOM 3506 O O . LEU B 1 137 ? -7.745 -39.961 19.500 1.00 27.14 140 LEU B O 1
ATOM 3511 N N . ASP B 1 138 ? -7.978 -38.334 21.025 1.00 25.76 141 ASP B N 1
ATOM 3512 C CA . ASP B 1 138 ? -9.009 -37.635 20.231 1.00 21.41 141 ASP B CA 1
ATOM 3513 C C . ASP B 1 138 ? -8.421 -36.801 19.105 1.00 24.66 141 ASP B C 1
ATOM 3514 O O . ASP B 1 138 ? -8.995 -36.691 18.044 1.00 25.54 141 ASP B O 1
ATOM 3519 N N . ILE B 1 139 ? -7.278 -36.190 19.357 1.00 19.83 142 ILE B N 1
ATOM 3520 C CA . ILE B 1 139 ? -6.645 -35.342 18.367 1.00 20.55 142 ILE B CA 1
ATOM 3521 C C . ILE B 1 139 ? -5.509 -36.078 17.641 1.00 21.45 142 ILE B C 1
ATOM 3522 O O . ILE B 1 139 ? -5.412 -36.039 16.409 1.00 22.50 142 ILE B O 1
ATOM 3527 N N . GLY B 1 140 ? -4.634 -36.731 18.401 1.00 20.13 143 GLY B N 1
ATOM 3528 C CA . GLY B 1 140 ? -3.516 -37.440 17.806 1.00 20.94 143 GLY B CA 1
ATOM 3529 C C . GLY B 1 140 ? -3.978 -38.638 16.990 1.00 22.44 143 GLY B C 1
ATOM 3530 O O . GLY B 1 140 ? -3.411 -38.926 15.945 1.00 23.84 143 GLY B O 1
ATOM 3531 N N . GLN B 1 141 ? -4.996 -39.339 17.489 1.00 23.75 144 GLN B N 1
ATOM 3532 C CA . GLN B 1 141 ? -5.555 -40.535 16.817 1.00 25.09 144 GLN B CA 1
ATOM 3533 C C . GLN B 1 141 ? -4.445 -41.484 16.348 1.00 26.16 144 GLN B C 1
ATOM 3534 O O . GLN B 1 141 ? -4.264 -41.723 15.157 1.00 25.09 144 GLN B O 1
ATOM 3540 N N . PRO B 1 142 ? -3.685 -42.017 17.302 1.00 23.74 145 PRO B N 1
ATOM 3541 C CA . PRO B 1 142 ? -2.534 -42.862 16.968 1.00 24.66 145 PRO B CA 1
ATOM 3542 C C . PRO B 1 142 ? -2.941 -44.161 16.280 1.00 30.56 145 PRO B C 1
ATOM 3543 O O . PRO B 1 142 ? -3.926 -44.790 16.685 1.00 27.58 145 PRO B O 1
ATOM 3547 N N . LYS B 1 143 ? -2.208 -44.509 15.230 1.00 27.29 146 LYS B N 1
ATOM 3548 C CA . LYS B 1 143 ? -2.283 -45.816 14.576 1.00 31.98 146 LYS B CA 1
ATOM 3549 C C . LYS B 1 143 ? -0.973 -46.565 14.814 1.00 32.10 146 LYS B C 1
ATOM 3550 O O . LYS B 1 143 ? 0.092 -45.948 14.920 1.00 28.08 146 LYS B O 1
ATOM 3556 N N . GLU B 1 144 ? -1.036 -47.895 14.848 1.00 32.83 147 GLU B N 1
ATOM 3557 C CA . GLU B 1 144 ? 0.183 -48.706 14.868 1.00 33.10 147 GLU B CA 1
ATOM 3558 C C . GLU B 1 144 ? 1.203 -48.256 13.829 1.00 29.19 147 GLU B C 1
ATOM 3559 O O . GLU B 1 144 ? 0.885 -48.117 12.652 1.00 30.21 147 GLU B O 1
ATOM 3565 N N . GLY B 1 145 ? 2.425 -47.988 14.276 1.00 30.36 148 GLY B N 1
ATOM 3566 C CA . GLY B 1 145 ? 3.478 -47.575 13.368 1.00 32.82 148 GLY B CA 1
ATOM 3567 C C . GLY B 1 145 ? 3.678 -46.068 13.291 1.00 32.76 148 GLY B C 1
ATOM 3568 O O . GLY B 1 145 ? 4.650 -45.601 12.700 1.00 35.79 148 GLY B O 1
ATOM 3569 N N . ASP B 1 146 ? 2.755 -45.304 13.869 1.00 30.18 149 ASP B N 1
ATOM 3570 C CA . ASP B 1 146 ? 2.935 -43.854 13.948 1.00 28.57 149 ASP B CA 1
ATOM 3571 C C . ASP B 1 146 ? 4.157 -43.568 14.790 1.00 29.29 149 ASP B C 1
ATOM 3572 O O . ASP B 1 146 ? 4.378 -44.213 15.823 1.00 27.25 149 ASP B O 1
ATOM 3577 N N . THR B 1 147 ? 4.942 -42.587 14.368 1.00 23.13 150 THR B N 1
ATOM 3578 C CA . THR B 1 147 ? 5.986 -42.056 15.222 1.00 23.07 150 THR B CA 1
ATOM 3579 C C . THR B 1 147 ? 5.448 -40.870 16.023 1.00 24.22 150 THR B C 1
ATOM 3580 O O . THR B 1 147 ? 5.017 -39.860 15.463 1.00 20.76 150 THR B O 1
ATOM 3584 N N . LEU B 1 148 ? 5.478 -41.023 17.343 1.00 22.09 151 LEU B N 1
ATOM 3585 C CA . LEU B 1 148 ? 5.003 -40.021 18.282 1.00 22.23 151 LEU B CA 1
ATOM 3586 C C . LEU B 1 148 ? 6.173 -39.332 18.960 1.00 23.97 151 LEU B C 1
ATOM 3587 O O . LEU B 1 148 ? 7.073 -39.989 19.492 1.00 23.11 151 LEU B O 1
ATOM 3592 N N . VAL B 1 149 ? 6.166 -38.009 18.945 1.00 22.05 152 VAL B N 1
ATOM 3593 C CA . VAL B 1 149 ? 7.198 -37.243 19.628 1.00 22.14 152 VAL B CA 1
ATOM 3594 C C . VAL B 1 149 ? 6.531 -36.371 20.671 1.00 23.70 152 VAL B C 1
ATOM 3595 O O . VAL B 1 149 ? 5.496 -35.754 20.398 1.00 20.64 152 VAL B O 1
ATOM 3599 N N . VAL B 1 150 ? 7.107 -36.330 21.873 1.00 19.34 153 VAL B N 1
ATOM 3600 C CA . VAL B 1 150 ? 6.593 -35.472 22.909 1.00 17.24 153 VAL B CA 1
ATOM 3601 C C . VAL B 1 150 ? 7.752 -34.945 23.766 1.00 27.49 153 VAL B C 1
ATOM 3602 O O . VAL B 1 150 ? 8.637 -35.705 24.176 1.00 25.85 153 VAL B O 1
ATOM 3606 N N . ALA B 1 151 ? 7.761 -33.638 24.005 1.00 21.05 154 ALA B N 1
ATOM 3607 C CA . ALA B 1 151 ? 8.813 -33.021 24.814 1.00 31.08 154 ALA B CA 1
ATOM 3608 C C . ALA B 1 151 ? 8.384 -32.959 26.277 1.00 28.06 154 ALA B C 1
ATOM 3609 O O . ALA B 1 151 ? 7.231 -33.253 26.601 1.00 28.21 154 ALA B O 1
ATOM 3611 N N . ALA B 1 152 ? 9.309 -32.551 27.149 1.00 29.40 155 ALA B N 1
ATOM 3612 C CA . ALA B 1 152 ? 9.102 -32.635 28.591 1.00 31.94 155 ALA B CA 1
ATOM 3613 C C . ALA B 1 152 ? 8.709 -34.084 28.932 1.00 27.01 155 ALA B C 1
ATOM 3614 O O . ALA B 1 152 ? 7.738 -34.327 29.630 1.00 27.30 155 ALA B O 1
ATOM 3616 N N . ALA B 1 153 ? 9.487 -35.018 28.394 1.00 28.17 156 ALA B N 1
ATOM 3617 C CA . ALA B 1 153 ? 9.138 -36.435 28.367 1.00 30.25 156 ALA B CA 1
ATOM 3618 C C . ALA B 1 153 ? 9.005 -37.062 29.750 1.00 32.67 156 ALA B C 1
ATOM 3619 O O . ALA B 1 153 ? 8.259 -38.026 29.909 1.00 30.65 156 ALA B O 1
ATOM 3621 N N . THR B 1 154 ? 9.727 -36.541 30.745 1.00 31.34 157 THR B N 1
ATOM 3622 C CA . THR B 1 154 ? 9.656 -37.139 32.083 1.00 33.46 157 THR B CA 1
ATOM 3623 C C . THR B 1 154 ? 8.706 -36.356 32.956 1.00 32.82 157 THR B C 1
ATOM 3624 O O . THR B 1 154 ? 8.433 -36.747 34.079 1.00 39.73 157 THR B O 1
ATOM 3628 N N . GLY B 1 155 ? 8.163 -35.263 32.425 1.00 32.34 158 GLY B N 1
ATOM 3629 C CA . GLY B 1 155 ? 7.155 -34.517 33.148 1.00 28.77 158 GLY B CA 1
ATOM 3630 C C . GLY B 1 155 ? 5.868 -35.309 33.182 1.00 28.02 158 GLY B C 1
ATOM 3631 O O . GLY B 1 155 ? 5.754 -36.342 32.526 1.00 29.75 158 GLY B O 1
ATOM 3632 N N . ALA B 1 156 ? 4.897 -34.826 33.943 1.00 28.84 159 ALA B N 1
ATOM 3633 C CA . ALA B 1 156 ? 3.661 -35.574 34.192 1.00 33.29 159 ALA B CA 1
ATOM 3634 C C . ALA B 1 156 ? 2.850 -35.883 32.930 1.00 30.62 159 ALA B C 1
ATOM 3635 O O . ALA B 1 156 ? 2.504 -37.040 32.661 1.00 26.25 159 ALA B O 1
ATOM 3637 N N . VAL B 1 157 ? 2.510 -34.845 32.169 1.00 27.18 160 VAL B N 1
ATOM 3638 C CA . VAL B 1 157 ? 1.721 -35.039 30.950 1.00 24.73 160 VAL B CA 1
ATOM 3639 C C . VAL B 1 157 ? 2.510 -35.830 29.918 1.00 25.92 160 VAL B C 1
ATOM 3640 O O . VAL B 1 157 ? 2.001 -36.781 29.312 1.00 25.04 160 VAL B O 1
ATOM 3644 N N . GLY B 1 158 ? 3.760 -35.430 29.714 1.00 23.23 161 GLY B N 1
ATOM 3645 C CA . GLY B 1 158 ? 4.608 -36.058 28.726 1.00 25.85 161 GLY B CA 1
ATOM 3646 C C . GLY B 1 158 ? 4.819 -37.535 28.990 1.00 25.47 161 GLY B C 1
ATOM 3647 O O . GLY B 1 158 ? 4.845 -38.333 28.063 1.00 22.44 161 GLY B O 1
ATOM 3648 N N . SER B 1 159 ? 5.009 -37.893 30.254 1.00 26.94 162 SER B N 1
ATOM 3649 C CA . SER B 1 159 ? 5.207 -39.300 30.621 1.00 27.01 162 SER B CA 1
ATOM 3650 C C . SER B 1 159 ? 3.971 -40.122 30.280 1.00 22.22 162 SER B C 1
ATOM 3651 O O . SER B 1 159 ? 4.081 -41.263 29.823 1.00 23.61 162 SER B O 1
ATOM 3662 N N . VAL B 1 161 ? 1.639 -39.270 28.025 1.00 22.44 164 VAL B N 1
ATOM 3663 C CA . VAL B 1 161 ? 1.515 -39.295 26.563 1.00 17.26 164 VAL B CA 1
ATOM 3664 C C . VAL B 1 161 ? 2.366 -40.394 25.926 1.00 19.56 164 VAL B C 1
ATOM 3665 O O . VAL B 1 161 ? 1.900 -41.136 25.058 1.00 18.81 164 VAL B O 1
ATOM 3669 N N . GLY B 1 162 ? 3.630 -40.476 26.344 1.00 19.24 165 GLY B N 1
ATOM 3670 C CA . GLY B 1 162 ? 4.541 -41.459 25.785 1.00 21.75 165 GLY B CA 1
ATOM 3671 C C . GLY B 1 162 ? 4.076 -42.889 26.048 1.00 19.87 165 GLY B C 1
ATOM 3672 O O . GLY B 1 162 ? 4.135 -43.731 25.172 1.00 20.96 165 GLY B O 1
ATOM 3673 N N . GLN B 1 163 ? 3.590 -43.140 27.263 1.00 21.84 166 GLN B N 1
ATOM 3674 C CA . GLN B 1 163 ? 3.177 -44.486 27.665 1.00 23.38 166 GLN B CA 1
ATOM 3675 C C . GLN B 1 163 ? 1.840 -44.897 27.051 1.00 22.98 166 GLN B C 1
ATOM 3676 O O . GLN B 1 163 ? 1.659 -46.056 26.663 1.00 19.01 166 GLN B O 1
ATOM 3682 N N . ILE B 1 164 ? 0.905 -43.954 26.947 1.00 20.84 167 ILE B N 1
ATOM 3683 C CA . ILE B 1 164 ? -0.331 -44.259 26.228 1.00 20.85 167 ILE B CA 1
ATOM 3684 C C . ILE B 1 164 ? 0.010 -44.475 24.757 1.00 21.22 167 ILE B C 1
ATOM 3685 O O . ILE B 1 164 ? -0.508 -45.392 24.122 1.00 21.92 167 ILE B O 1
ATOM 3690 N N . GLY B 1 165 ? 0.914 -43.654 24.221 1.00 21.94 168 GLY B N 1
ATOM 3691 C CA . GLY B 1 165 ? 1.352 -43.822 22.842 1.00 19.03 168 GLY B CA 1
ATOM 3692 C C . GLY B 1 165 ? 1.917 -45.216 22.579 1.00 24.19 168 GLY B C 1
ATOM 3693 O O . GLY B 1 165 ? 1.560 -45.861 21.595 1.00 23.54 168 GLY B O 1
ATOM 3694 N N . LYS B 1 166 ? 2.779 -45.685 23.472 1.00 22.28 169 LYS B N 1
ATOM 3695 C CA . LYS B 1 166 ? 3.395 -47.005 23.329 1.00 26.94 169 LYS B CA 1
ATOM 3696 C C . LYS B 1 166 ? 2.345 -48.124 23.308 1.00 24.54 169 LYS B C 1
ATOM 3697 O O . LYS B 1 166 ? 2.367 -49.002 22.442 1.00 25.73 169 LYS B O 1
ATOM 3703 N N . LEU B 1 167 ? 1.382 -48.066 24.213 1.00 22.95 170 LEU B N 1
ATOM 3704 C CA . LEU B 1 167 ? 0.392 -49.141 24.258 1.00 26.90 170 LEU B CA 1
ATOM 3705 C C . LEU B 1 167 ? -0.598 -49.068 23.081 1.00 27.75 170 LEU B C 1
ATOM 3706 O O . LEU B 1 167 ? -1.311 -50.032 22.817 1.00 26.42 170 LEU B O 1
ATOM 3711 N N . LYS B 1 168 ? -0.633 -47.933 22.377 1.00 23.58 171 LYS B N 1
ATOM 3712 C CA . LYS B 1 168 ? -1.445 -47.811 21.169 1.00 27.33 171 LYS B CA 1
ATOM 3713 C C . LYS B 1 168 ? -0.647 -48.157 19.910 1.00 28.39 171 LYS B C 1
ATOM 3714 O O . LYS B 1 168 ? -1.162 -48.069 18.793 1.00 31.66 171 LYS B O 1
ATOM 3720 N N . GLY B 1 169 ? 0.606 -48.571 20.083 1.00 31.47 172 GLY B N 1
ATOM 3721 C CA . GLY B 1 169 ? 1.378 -49.089 18.967 1.00 30.85 172 GLY B CA 1
ATOM 3722 C C . GLY B 1 169 ? 2.326 -48.103 18.307 1.00 31.78 172 GLY B C 1
ATOM 3723 O O . GLY B 1 169 ? 2.843 -48.382 17.220 1.00 29.83 172 GLY B O 1
ATOM 3724 N N . CYS B 1 170 ? 2.554 -46.958 18.951 1.00 28.38 173 CYS B N 1
ATOM 3725 C CA . CYS B 1 170 ? 3.458 -45.933 18.403 1.00 28.95 173 CYS B CA 1
ATOM 3726 C C . CYS B 1 170 ? 4.913 -46.238 18.692 1.00 29.21 173 CYS B C 1
ATOM 3727 O O . CYS B 1 170 ? 5.237 -46.816 19.727 1.00 25.76 173 CYS B O 1
ATOM 3730 N N . ARG B 1 171 ? 5.784 -45.812 17.788 1.00 23.27 174 ARG B N 1
ATOM 3731 C CA . ARG B 1 171 ? 7.194 -45.639 18.114 1.00 27.60 174 ARG B CA 1
ATOM 3732 C C . ARG B 1 171 ? 7.284 -44.300 18.824 1.00 28.92 174 ARG B C 1
ATOM 3733 O O . ARG B 1 171 ? 6.827 -43.277 18.303 1.00 27.73 174 ARG B O 1
ATOM 3741 N N . VAL B 1 172 ? 7.837 -44.310 20.029 1.00 24.65 175 VAL B N 1
ATOM 3742 C CA . VAL B 1 172 ? 7.745 -43.155 20.900 1.00 24.03 175 VAL B CA 1
ATOM 3743 C C . VAL B 1 172 ? 9.101 -42.565 21.157 1.00 31.20 175 VAL B C 1
ATOM 3744 O O . VAL B 1 172 ? 10.006 -43.209 21.704 1.00 27.43 175 VAL B O 1
ATOM 3748 N N . ILE B 1 173 ? 9.224 -41.319 20.727 1.00 23.61 176 ILE B N 1
ATOM 3749 C CA . ILE B 1 173 ? 10.451 -40.570 20.879 1.00 27.52 176 ILE B CA 1
ATOM 3750 C C . ILE B 1 173 ? 10.226 -39.414 21.817 1.00 27.10 176 ILE B C 1
ATOM 3751 O O . ILE B 1 173 ? 9.392 -38.522 21.575 1.00 25.35 176 ILE B O 1
ATOM 3756 N N . GLY B 1 174 ? 10.957 -39.434 22.922 1.00 25.46 177 GLY B N 1
ATOM 3757 C CA . GLY B 1 174 ? 10.856 -38.347 23.866 1.00 23.64 177 GLY B CA 1
ATOM 3758 C C . GLY B 1 174 ? 11.892 -37.262 23.601 1.00 26.67 177 GLY B C 1
ATOM 3759 O O . GLY B 1 174 ? 12.895 -37.463 22.908 1.00 27.01 177 GLY B O 1
ATOM 3760 N N . ILE B 1 175 ? 11.609 -36.090 24.138 1.00 25.91 178 ILE B N 1
ATOM 3761 C CA . ILE B 1 175 ? 12.556 -34.988 24.172 1.00 29.55 178 ILE B CA 1
ATOM 3762 C C . ILE B 1 175 ? 12.576 -34.478 25.595 1.00 31.00 178 ILE B C 1
ATOM 3763 O O . ILE B 1 175 ? 11.517 -34.253 26.194 1.00 29.08 178 ILE B O 1
ATOM 3768 N N . ALA B 1 176 ? 13.774 -34.309 26.146 1.00 32.07 179 ALA B N 1
ATOM 3769 C CA . ALA B 1 176 ? 13.913 -33.827 27.510 1.00 34.92 179 ALA B CA 1
ATOM 3770 C C . ALA B 1 176 ? 15.260 -33.115 27.668 1.00 35.72 179 ALA B C 1
ATOM 3771 O O . ALA B 1 176 ? 16.114 -33.203 26.791 1.00 37.83 179 ALA B O 1
ATOM 3773 N N . GLY B 1 177 ? 15.435 -32.406 28.779 1.00 35.12 180 GLY B N 1
ATOM 3774 C CA . GLY B 1 177 ? 16.670 -31.673 29.029 1.00 43.62 180 GLY B CA 1
ATOM 3775 C C . GLY B 1 177 ? 17.735 -32.426 29.815 1.00 46.13 180 GLY B C 1
ATOM 3776 O O . GLY B 1 177 ? 17.560 -32.703 31.001 1.00 41.88 180 GLY B O 1
ATOM 3777 N N . GLY B 1 178 ? 18.843 -32.757 29.156 1.00 48.22 181 GLY B N 1
ATOM 3778 C CA . GLY B 1 178 ? 19.950 -33.422 29.829 1.00 50.04 181 GLY B CA 1
ATOM 3779 C C . GLY B 1 178 ? 19.919 -34.931 29.690 1.00 52.49 181 GLY B C 1
ATOM 3780 O O . GLY B 1 178 ? 18.853 -35.525 29.519 1.00 49.26 181 GLY B O 1
ATOM 3781 N N . GLU B 1 179 ? 21.085 -35.562 29.787 1.00 54.95 182 GLU B N 1
ATOM 3782 C CA . GLU B 1 179 ? 21.186 -36.992 29.523 1.00 58.74 182 GLU B CA 1
ATOM 3783 C C . GLU B 1 179 ? 20.469 -37.853 30.569 1.00 55.18 182 GLU B C 1
ATOM 3784 O O . GLU B 1 179 ? 19.973 -38.926 30.224 1.00 52.83 182 GLU B O 1
ATOM 3790 N N . GLU B 1 180 ? 20.402 -37.413 31.828 1.00 50.85 183 GLU B N 1
ATOM 3791 C CA . GLU B 1 180 ? 19.785 -38.272 32.844 1.00 58.08 183 GLU B CA 1
ATOM 3792 C C . GLU B 1 180 ? 18.299 -38.490 32.602 1.00 50.62 183 GLU B C 1
ATOM 3793 O O . GLU B 1 180 ? 17.828 -39.625 32.631 1.00 51.46 183 GLU B O 1
ATOM 3799 N N . LYS B 1 181 ? 17.567 -37.410 32.351 1.00 50.48 184 LYS B N 1
ATOM 3800 C CA . LYS B 1 181 ? 16.141 -37.520 32.062 1.00 46.43 184 LYS B CA 1
ATOM 3801 C C . LYS B 1 181 ? 15.907 -38.357 30.818 1.00 44.13 184 LYS B C 1
ATOM 3802 O O . LYS B 1 181 ? 15.006 -39.191 30.783 1.00 45.02 184 LYS B O 1
ATOM 3808 N N . CYS B 1 182 ? 16.734 -38.152 29.800 1.00 42.45 185 CYS B N 1
ATOM 3809 C CA . CYS B 1 182 ? 16.627 -38.961 28.599 1.00 42.66 185 CYS B CA 1
ATOM 3810 C C . CYS B 1 182 ? 16.841 -40.451 28.909 1.00 46.33 185 CYS B C 1
ATOM 3811 O O . CYS B 1 182 ? 16.109 -41.298 28.402 1.00 41.00 185 CYS B O 1
ATOM 3814 N N . GLN B 1 183 ? 17.836 -40.780 29.731 1.00 44.55 186 GLN B N 1
ATOM 3815 C CA . GLN B 1 183 ? 18.065 -42.183 30.083 1.00 48.70 186 GLN B CA 1
ATOM 3816 C C . GLN B 1 183 ? 16.916 -42.770 30.925 1.00 42.70 186 GLN B C 1
ATOM 3817 O O . GLN B 1 183 ? 16.506 -43.908 30.712 1.00 44.29 186 GLN B O 1
ATOM 3823 N N . PHE B 1 184 ? 16.403 -41.988 31.870 1.00 41.26 187 PHE B N 1
ATOM 3824 C CA . PHE B 1 184 ? 15.254 -42.387 32.688 1.00 40.43 187 PHE B CA 1
ATOM 3825 C C . PHE B 1 184 ? 13.986 -42.598 31.869 1.00 46.23 187 PHE B C 1
ATOM 3826 O O . PHE B 1 184 ? 13.171 -43.472 32.180 1.00 41.01 187 PHE B O 1
ATOM 3834 N N . ALA B 1 185 ? 13.783 -41.742 30.871 1.00 41.29 188 ALA B N 1
ATOM 3835 C CA . ALA B 1 185 ? 12.626 -41.861 29.992 1.00 41.87 188 ALA B CA 1
ATOM 3836 C C . ALA B 1 185 ? 12.641 -43.189 29.269 1.00 35.66 188 ALA B C 1
ATOM 3837 O O . ALA B 1 185 ? 11.606 -43.839 29.126 1.00 36.24 188 ALA B O 1
ATOM 3839 N N . LYS B 1 186 ? 13.830 -43.589 28.822 1.00 34.92 189 LYS B N 1
ATOM 3840 C CA . LYS B 1 186 ? 14.008 -44.827 28.086 1.00 37.84 189 LYS B CA 1
ATOM 3841 C C . LYS B 1 186 ? 13.958 -46.052 29.014 1.00 37.51 189 LYS B C 1
ATOM 3842 O O . LYS B 1 186 ? 13.378 -47.070 28.670 1.00 37.97 189 LYS B O 1
ATOM 3848 N N . ASP B 1 187 ? 14.609 -45.948 30.167 1.00 42.40 190 ASP B N 1
ATOM 3849 C CA . ASP B 1 187 ? 14.752 -47.081 31.091 1.00 47.26 190 ASP B CA 1
ATOM 3850 C C . ASP B 1 187 ? 13.517 -47.375 31.942 1.00 43.14 190 ASP B C 1
ATOM 3851 O O . ASP B 1 187 ? 13.216 -48.531 32.233 1.00 47.81 190 ASP B O 1
ATOM 3856 N N . THR B 1 188 ? 12.822 -46.327 32.361 1.00 40.45 191 THR B N 1
ATOM 3857 C CA . THR B 1 188 ? 11.724 -46.465 33.308 1.00 43.05 191 THR B CA 1
ATOM 3858 C C . THR B 1 188 ? 10.351 -46.162 32.698 1.00 41.89 191 THR B C 1
ATOM 3859 O O . THR B 1 188 ? 9.349 -46.770 33.085 1.00 39.02 191 THR B O 1
ATOM 3863 N N . LEU B 1 189 ? 10.292 -45.212 31.766 1.00 41.87 192 LEU B N 1
ATOM 3864 C CA . LEU B 1 189 ? 9.007 -44.822 31.168 1.00 37.79 192 LEU B CA 1
ATOM 3865 C C . LEU B 1 189 ? 8.672 -45.535 29.851 1.00 36.26 192 LEU B C 1
ATOM 3866 O O . LEU B 1 189 ? 7.570 -45.377 29.313 1.00 39.06 192 LEU B O 1
ATOM 3871 N N . GLY B 1 190 ? 9.605 -46.322 29.334 1.00 32.46 193 GLY B N 1
ATOM 3872 C CA . GLY B 1 190 ? 9.357 -47.106 28.133 1.00 34.20 193 GLY B CA 1
ATOM 3873 C C . GLY B 1 190 ? 9.468 -46.367 26.796 1.00 29.90 193 GLY B C 1
ATOM 3874 O O . GLY B 1 190 ? 9.069 -46.902 25.762 1.00 32.07 193 GLY B O 1
ATOM 3875 N N . PHE B 1 191 ? 10.013 -45.151 26.807 1.00 31.99 194 PHE B N 1
ATOM 3876 C CA . PHE B 1 191 ? 10.289 -44.421 25.563 1.00 32.46 194 PHE B CA 1
ATOM 3877 C C . PHE B 1 191 ? 11.301 -45.205 24.718 1.00 34.05 194 PHE B C 1
ATOM 3878 O O . PHE B 1 191 ? 12.267 -45.751 25.249 1.00 34.49 194 PHE B O 1
ATOM 3886 N N . ASP B 1 192 ? 11.073 -45.291 23.416 1.00 29.78 195 ASP B N 1
ATOM 3887 C CA . ASP B 1 192 ? 12.022 -45.973 22.533 1.00 32.55 195 ASP B CA 1
ATOM 3888 C C . ASP B 1 192 ? 13.323 -45.184 22.432 1.00 38.46 195 ASP B C 1
ATOM 3889 O O . ASP B 1 192 ? 14.421 -45.746 22.431 1.00 32.50 195 ASP B O 1
ATOM 3894 N N . GLU B 1 193 ? 13.192 -43.869 22.331 1.00 35.87 196 GLU B N 1
ATOM 3895 C CA . GLU B 1 193 ? 14.347 -42.991 22.301 1.00 35.29 196 GLU B CA 1
ATOM 3896 C C . GLU B 1 193 ? 14.025 -41.765 23.116 1.00 32.94 196 GLU B C 1
ATOM 3897 O O . GLU B 1 193 ? 12.858 -41.450 23.349 1.00 31.11 196 GLU B O 1
ATOM 3903 N N . CYS B 1 194 ? 15.055 -41.054 23.544 1.00 31.17 197 CYS B N 1
ATOM 3904 C CA . CYS B 1 194 ? 14.822 -39.760 24.157 1.00 33.13 197 CYS B CA 1
ATOM 3905 C C . CYS B 1 194 ? 16.005 -38.851 23.855 1.00 37.16 197 CYS B C 1
ATOM 3906 O O . CYS B 1 194 ? 17.159 -39.191 24.132 1.00 33.40 197 CYS B O 1
ATOM 3909 N N . ILE B 1 195 ? 15.706 -37.710 23.250 1.00 39.19 198 ILE B N 1
ATOM 3910 C CA . ILE B 1 195 ? 16.735 -36.811 22.747 1.00 36.66 198 ILE B CA 1
ATOM 3911 C C . ILE B 1 195 ? 16.926 -35.624 23.691 1.00 36.53 198 ILE B C 1
ATOM 3912 O O . ILE B 1 195 ? 15.964 -35.015 24.152 1.00 35.69 198 ILE B O 1
ATOM 3917 N N . ASP B 1 196 ? 18.185 -35.295 23.952 1.00 38.55 199 ASP B N 1
ATOM 3918 C CA . ASP B 1 196 ? 18.575 -34.197 24.832 1.00 39.69 199 ASP B CA 1
ATOM 3919 C C . ASP B 1 196 ? 18.469 -32.841 24.130 1.00 37.25 199 ASP B C 1
ATOM 3920 O O . ASP B 1 196 ? 19.267 -32.552 23.235 1.00 37.38 199 ASP B O 1
ATOM 3925 N N . HIS B 1 197 ? 17.543 -31.982 24.553 1.00 36.39 200 HIS B N 1
ATOM 3926 C CA . HIS B 1 197 ? 17.346 -30.721 23.826 1.00 37.12 200 HIS B CA 1
ATOM 3927 C C . HIS B 1 197 ? 18.428 -29.676 24.139 1.00 43.21 200 HIS B C 1
ATOM 3928 O O . HIS B 1 197 ? 18.450 -28.604 23.534 1.00 42.92 200 HIS B O 1
ATOM 3935 N N . LYS B 1 198 ? 19.310 -29.979 25.087 1.00 41.84 201 LYS B N 1
ATOM 3936 C CA . LYS B 1 198 ? 20.435 -29.092 25.392 1.00 45.94 201 LYS B CA 1
ATOM 3937 C C . LYS B 1 198 ? 21.632 -29.328 24.465 1.00 45.95 201 LYS B C 1
ATOM 3938 O O . LYS B 1 198 ? 22.539 -28.501 24.387 1.00 42.30 201 LYS B O 1
ATOM 3944 N N . ALA B 1 199 ? 21.638 -30.467 23.778 1.00 43.55 202 ALA B N 1
ATOM 3945 C CA . ALA B 1 199 ? 22.710 -30.783 22.839 1.00 46.34 202 ALA B CA 1
ATOM 3946 C C . ALA B 1 199 ? 22.760 -29.783 21.681 1.00 49.11 202 ALA B C 1
ATOM 3947 O O . ALA B 1 199 ? 21.721 -29.336 21.167 1.00 40.68 202 ALA B O 1
ATOM 3949 N N . ALA B 1 200 ? 23.978 -29.426 21.287 1.00 43.83 203 ALA B N 1
ATOM 3950 C CA . ALA B 1 200 ? 24.193 -28.505 20.185 1.00 42.73 203 ALA B CA 1
ATOM 3951 C C . ALA B 1 200 ? 23.644 -29.080 18.888 1.00 45.72 203 ALA B C 1
ATOM 3952 O O . ALA B 1 200 ? 23.262 -28.329 17.982 1.00 47.74 203 ALA B O 1
ATOM 3954 N N . ASP B 1 201 ? 23.640 -30.406 18.775 1.00 38.68 204 ASP B N 1
ATOM 3955 C CA . ASP B 1 201 ? 23.119 -31.031 17.565 1.00 43.11 204 ASP B CA 1
ATOM 3956 C C . ASP B 1 201 ? 21.801 -31.762 17.859 1.00 40.72 204 ASP B C 1
ATOM 3957 O O . ASP B 1 201 ? 21.485 -32.777 17.236 1.00 39.82 204 ASP B O 1
ATOM 3962 N N . PHE B 1 202 ? 21.065 -31.233 18.834 1.00 33.19 205 PHE B N 1
ATOM 3963 C CA . PHE B 1 202 ? 19.696 -31.670 19.144 1.00 40.67 205 PHE B CA 1
ATOM 3964 C C . PHE B 1 202 ? 18.858 -31.954 17.894 1.00 34.31 205 PHE B C 1
ATOM 3965 O O . PHE B 1 202 ? 18.302 -33.050 17.731 1.00 33.04 205 PHE B O 1
ATOM 3973 N N . ALA B 1 203 ? 18.776 -30.964 17.009 1.00 27.64 206 ALA B N 1
ATOM 3974 C CA . ALA B 1 203 ? 17.910 -31.076 15.839 1.00 33.33 206 ALA B CA 1
ATOM 3975 C C . ALA B 1 203 ? 18.328 -32.225 14.919 1.00 35.77 206 ALA B C 1
ATOM 3976 O O . ALA B 1 203 ? 17.486 -32.952 14.403 1.00 31.54 206 ALA B O 1
ATOM 3978 N N . GLU B 1 204 ? 19.632 -32.395 14.708 1.00 35.02 207 GLU B N 1
ATOM 3979 C CA . GLU B 1 204 ? 20.111 -33.496 13.869 1.00 35.52 207 GLU B CA 1
ATOM 3980 C C . GLU B 1 204 ? 19.941 -34.867 14.562 1.00 32.80 207 GLU B C 1
ATOM 3981 O O . GLU B 1 204 ? 19.671 -35.880 13.909 1.00 33.60 207 GLU B O 1
ATOM 3987 N N . GLN B 1 205 ? 20.133 -34.897 15.874 1.00 27.92 208 GLN B N 1
ATOM 3988 C CA . GLN B 1 205 ? 19.885 -36.106 16.664 1.00 39.82 208 GLN B CA 1
ATOM 3989 C C . GLN B 1 205 ? 18.416 -36.549 16.557 1.00 35.82 208 GLN B C 1
ATOM 3990 O O . GLN B 1 205 ? 18.117 -37.734 16.358 1.00 32.75 208 GLN B O 1
ATOM 3996 N N . LEU B 1 206 ? 17.509 -35.583 16.680 1.00 35.32 209 LEU B N 1
ATOM 3997 C CA . LEU B 1 206 ? 16.079 -35.846 16.525 1.00 29.69 209 LEU B CA 1
ATOM 3998 C C . LEU B 1 206 ? 15.784 -36.365 15.128 1.00 31.74 209 LEU B C 1
ATOM 3999 O O . LEU B 1 206 ? 15.070 -37.343 14.963 1.00 32.99 209 LEU B O 1
ATOM 4004 N N . ALA B 1 207 ? 16.338 -35.696 14.119 1.00 32.48 210 ALA B N 1
ATOM 4005 C CA . ALA B 1 207 ? 16.155 -36.112 12.729 1.00 34.55 210 ALA B CA 1
ATOM 4006 C C . ALA B 1 207 ? 16.691 -37.525 12.516 1.00 31.29 210 ALA B C 1
ATOM 4007 O O . ALA B 1 207 ? 16.087 -38.325 11.804 1.00 33.97 210 ALA B O 1
ATOM 4009 N N . LYS B 1 208 ? 17.808 -37.836 13.164 1.00 37.22 211 LYS B N 1
ATOM 4010 C CA . LYS B 1 208 ? 18.437 -39.151 13.012 1.00 36.52 211 LYS B CA 1
ATOM 4011 C C . LYS B 1 208 ? 17.525 -40.271 13.502 1.00 35.28 211 LYS B C 1
ATOM 4012 O O . LYS B 1 208 ? 17.324 -41.267 12.805 1.00 37.29 211 LYS B O 1
ATOM 4018 N N . VAL B 1 209 ? 16.969 -40.101 14.699 1.00 33.68 212 VAL B N 1
ATOM 4019 C CA . VAL B 1 209 ? 16.082 -41.112 15.266 1.00 37.80 212 VAL B CA 1
ATOM 4020 C C . VAL B 1 209 ? 14.669 -41.048 14.671 1.00 38.38 212 VAL B C 1
ATOM 4021 O O . VAL B 1 209 ? 13.946 -42.042 14.692 1.00 37.48 212 VAL B O 1
ATOM 4025 N N . CYS B 1 210 ? 14.266 -39.881 14.165 1.00 36.12 213 CYS B N 1
ATOM 4026 C CA . CYS B 1 210 ? 13.011 -39.773 13.418 1.00 34.77 213 CYS B CA 1
ATOM 4027 C C . CYS B 1 210 ? 13.238 -39.988 11.925 1.00 39.74 213 CYS B C 1
ATOM 4028 O O . CYS B 1 210 ? 12.848 -39.149 11.109 1.00 35.44 213 CYS B O 1
ATOM 4031 N N . HIS B 1 211 ? 13.850 -41.113 11.569 1.00 43.05 214 HIS B N 1
ATOM 4032 C CA . HIS B 1 211 ? 14.226 -41.377 10.185 1.00 39.50 214 HIS B CA 1
ATOM 4033 C C . HIS B 1 211 ? 13.030 -41.588 9.258 1.00 42.22 214 HIS B C 1
ATOM 4034 O O . HIS B 1 211 ? 13.151 -41.419 8.047 1.00 44.92 214 HIS B O 1
ATOM 4041 N N . ASN B 1 212 ? 11.875 -41.952 9.806 1.00 38.60 215 ASN B N 1
ATOM 4042 C CA . ASN B 1 212 ? 10.677 -42.009 8.978 1.00 36.64 215 ASN B CA 1
ATOM 4043 C C . ASN B 1 212 ? 9.736 -40.841 9.276 1.00 33.53 215 ASN B C 1
ATOM 4044 O O . ASN B 1 212 ? 8.547 -40.903 8.974 1.00 33.67 215 ASN B O 1
ATOM 4049 N N . GLY B 1 213 ? 10.285 -39.782 9.865 1.00 33.50 216 GLY B N 1
ATOM 4050 C CA . GLY B 1 213 ? 9.520 -38.577 10.154 1.00 34.51 216 GLY B CA 1
ATOM 4051 C C . GLY B 1 213 ? 8.648 -38.665 11.396 1.00 33.54 216 GLY B C 1
ATOM 4052 O O . GLY B 1 213 ? 8.666 -39.675 12.098 1.00 29.36 216 GLY B O 1
ATOM 4053 N N . ILE B 1 214 ? 7.854 -37.619 11.637 1.00 26.05 217 ILE B N 1
ATOM 4054 C CA . ILE B 1 214 ? 7.015 -37.501 12.837 1.00 24.91 217 ILE B CA 1
ATOM 4055 C C . ILE B 1 214 ? 5.540 -37.461 12.447 1.00 27.83 217 ILE B C 1
ATOM 4056 O O . ILE B 1 214 ? 5.123 -36.592 11.671 1.00 22.57 217 ILE B O 1
ATOM 4061 N N . ASP B 1 215 ? 4.756 -38.403 12.964 1.00 18.93 218 ASP B N 1
ATOM 4062 C CA . ASP B 1 215 ? 3.337 -38.463 12.648 1.00 21.80 218 ASP B CA 1
ATOM 4063 C C . ASP B 1 215 ? 2.471 -37.756 13.684 1.00 22.24 218 ASP B C 1
ATOM 4064 O O . ASP B 1 215 ? 1.422 -37.214 13.359 1.00 21.15 218 ASP B O 1
ATOM 4069 N N . ILE B 1 216 ? 2.894 -37.795 14.938 1.00 18.68 219 ILE B N 1
ATOM 4070 C CA . ILE B 1 216 ? 2.186 -37.082 15.985 1.00 19.48 219 ILE B CA 1
ATOM 4071 C C . ILE B 1 216 ? 3.182 -36.347 16.826 1.00 20.65 219 ILE B C 1
ATOM 4072 O O . ILE B 1 216 ? 4.112 -36.954 17.345 1.00 20.59 219 ILE B O 1
ATOM 4077 N N . TYR B 1 217 ? 2.994 -35.039 16.962 1.00 16.78 220 TYR B N 1
ATOM 4078 C CA . TYR B 1 217 ? 3.779 -34.265 17.907 1.00 20.29 220 TYR B CA 1
ATOM 4079 C C . TYR B 1 217 ? 2.841 -33.676 18.951 1.00 21.13 220 TYR B C 1
ATOM 4080 O O . TYR B 1 217 ? 2.005 -32.818 18.641 1.00 18.56 220 TYR B O 1
ATOM 4089 N N . PHE B 1 218 ? 2.964 -34.156 20.183 1.00 19.28 221 PHE B N 1
ATOM 4090 C CA . PHE B 1 218 ? 2.126 -33.671 21.270 1.00 17.75 221 PHE B CA 1
ATOM 4091 C C . PHE B 1 218 ? 2.834 -32.452 21.853 1.00 22.07 221 PHE B C 1
ATOM 4092 O O . PHE B 1 218 ? 3.911 -32.577 22.452 1.00 19.17 221 PHE B O 1
ATOM 4100 N N . GLU B 1 219 ? 2.251 -31.269 21.657 1.00 20.78 222 GLU B N 1
ATOM 4101 C CA . GLU B 1 219 ? 2.949 -30.029 21.978 1.00 22.57 222 GLU B CA 1
ATOM 4102 C C . GLU B 1 219 ? 2.666 -29.500 23.380 1.00 23.55 222 GLU B C 1
ATOM 4103 O O . GLU B 1 219 ? 1.551 -29.088 23.676 1.00 22.41 222 GLU B O 1
ATOM 4109 N N . ASN B 1 220 ? 3.704 -29.516 24.218 1.00 21.50 223 ASN B N 1
ATOM 4110 C CA . ASN B 1 220 ? 3.697 -28.988 25.576 1.00 24.49 223 ASN B CA 1
ATOM 4111 C C . ASN B 1 220 ? 4.593 -27.775 25.748 1.00 25.47 223 ASN B C 1
ATOM 4112 O O . ASN B 1 220 ? 4.533 -27.096 26.766 1.00 26.09 223 ASN B O 1
ATOM 4117 N N . VAL B 1 221 ? 5.488 -27.560 24.791 1.00 22.46 224 VAL B N 1
ATOM 4118 C CA . VAL B 1 221 ? 6.649 -26.706 25.043 1.00 27.24 224 VAL B CA 1
ATOM 4119 C C . VAL B 1 221 ? 6.846 -25.555 24.041 1.00 26.05 224 VAL B C 1
ATOM 4120 O O . VAL B 1 221 ? 7.119 -24.431 24.457 1.00 28.55 224 VAL B O 1
ATOM 4124 N N . GLY B 1 222 ? 6.719 -25.833 22.745 1.00 24.19 225 GLY B N 1
ATOM 4125 C CA . GLY B 1 222 ? 6.931 -24.800 21.729 1.00 28.80 225 GLY B CA 1
ATOM 4126 C C . GLY B 1 222 ? 8.396 -24.427 21.604 1.00 28.44 225 GLY B C 1
ATOM 4127 O O . GLY B 1 222 ? 9.271 -25.253 21.873 1.00 30.64 225 GLY B O 1
ATOM 4128 N N . GLY B 1 223 ? 8.672 -23.192 21.197 1.00 31.24 226 GLY B N 1
ATOM 4129 C CA . GLY B 1 223 ? 10.041 -22.692 21.141 1.00 33.39 226 GLY B CA 1
ATOM 4130 C C . GLY B 1 223 ? 11.026 -23.481 20.302 1.00 26.67 226 GLY B C 1
ATOM 4131 O O . GLY B 1 223 ? 10.701 -23.968 19.216 1.00 26.18 226 GLY B O 1
ATOM 4132 N N . LYS B 1 224 ? 12.254 -23.610 20.799 1.00 31.36 227 LYS B N 1
ATOM 4133 C CA . LYS B 1 224 ? 13.314 -24.298 20.056 1.00 30.69 227 LYS B CA 1
ATOM 4134 C C . LYS B 1 224 ? 12.976 -25.749 19.730 1.00 27.91 227 LYS B C 1
ATOM 4135 O O . LYS B 1 224 ? 13.377 -26.277 18.683 1.00 26.12 227 LYS B O 1
ATOM 4141 N N . VAL B 1 225 ? 12.252 -26.411 20.628 1.00 28.05 228 VAL B N 1
ATOM 4142 C CA . VAL B 1 225 ? 11.877 -27.797 20.385 1.00 26.12 228 VAL B CA 1
ATOM 4143 C C . VAL B 1 225 ? 10.959 -27.906 19.172 1.00 22.20 228 VAL B C 1
ATOM 4144 O O . VAL B 1 225 ? 11.195 -28.723 18.293 1.00 23.76 228 VAL B O 1
ATOM 4148 N N . PHE B 1 226 ? 9.918 -27.075 19.112 1.00 26.09 229 PHE B N 1
ATOM 4149 C CA . PHE B 1 226 ? 9.029 -27.142 17.956 1.00 21.33 229 PHE B CA 1
ATOM 4150 C C . PHE B 1 226 ? 9.787 -26.761 16.685 1.00 21.73 229 PHE B C 1
ATOM 4151 O O . PHE B 1 226 ? 9.538 -27.327 15.624 1.00 23.34 229 PHE B O 1
ATOM 4159 N N . ASP B 1 227 ? 10.745 -25.838 16.791 1.00 25.78 230 ASP B N 1
ATOM 4160 C CA . ASP B 1 227 ? 11.571 -25.472 15.635 1.00 27.06 230 ASP B CA 1
ATOM 4161 C C . ASP B 1 227 ? 12.313 -26.693 15.044 1.00 28.59 230 ASP B C 1
ATOM 4162 O O . ASP B 1 227 ? 12.450 -26.819 13.827 1.00 25.00 230 ASP B O 1
ATOM 4167 N N . ALA B 1 228 ? 12.762 -27.610 15.900 1.00 27.61 231 ALA B N 1
ATOM 4168 C CA . ALA B 1 228 ? 13.442 -28.824 15.423 1.00 27.84 231 ALA B CA 1
ATOM 4169 C C . ALA B 1 228 ? 12.446 -29.854 14.883 1.00 23.92 231 ALA B C 1
ATOM 4170 O O . ALA B 1 228 ? 12.726 -30.589 13.937 1.00 24.24 231 ALA B O 1
ATOM 4172 N N . VAL B 1 229 ? 11.262 -29.881 15.479 1.00 24.41 232 VAL B N 1
ATOM 4173 C CA . VAL B 1 229 ? 10.218 -30.818 15.073 1.00 24.49 232 VAL B CA 1
ATOM 4174 C C . VAL B 1 229 ? 9.621 -30.477 13.704 1.00 20.97 232 VAL B C 1
ATOM 4175 O O . VAL B 1 229 ? 9.395 -31.356 12.886 1.00 22.35 232 VAL B O 1
ATOM 4187 N N . PRO B 1 231 ? 10.371 -29.335 10.662 1.00 24.41 234 PRO B N 1
ATOM 4188 C CA . PRO B 1 231 ? 10.823 -29.884 9.375 1.00 28.77 234 PRO B CA 1
ATOM 4189 C C . PRO B 1 231 ? 10.700 -31.403 9.258 1.00 27.04 234 PRO B C 1
ATOM 4190 O O . PRO B 1 231 ? 10.760 -31.940 8.158 1.00 26.74 234 PRO B O 1
ATOM 4194 N N . LEU B 1 232 ? 10.506 -32.079 10.385 1.00 29.05 235 LEU B N 1
ATOM 4195 C CA . LEU B 1 232 ? 10.453 -33.539 10.404 1.00 25.42 235 LEU B CA 1
ATOM 4196 C C . LEU B 1 232 ? 9.023 -34.091 10.309 1.00 27.04 235 LEU B C 1
ATOM 4197 O O . LEU B 1 232 ? 8.833 -35.305 10.188 1.00 25.68 235 LEU B O 1
ATOM 4202 N N . LEU B 1 233 ? 8.019 -33.203 10.329 1.00 23.60 236 LEU B N 1
ATOM 4203 C CA . LEU B 1 233 ? 6.613 -33.628 10.289 1.00 24.74 236 LEU B CA 1
ATOM 4204 C C . LEU B 1 233 ? 6.261 -34.315 8.983 1.00 27.41 236 LEU B C 1
ATOM 4205 O O . LEU B 1 233 ? 6.667 -33.867 7.920 1.00 27.18 236 LEU B O 1
ATOM 4210 N N . ASN B 1 234 ? 5.509 -35.411 9.067 1.00 23.94 237 ASN B N 1
ATOM 4211 C CA . ASN B 1 234 ? 5.027 -36.123 7.885 1.00 25.78 237 ASN B CA 1
ATOM 4212 C C . ASN B 1 234 ? 3.727 -35.541 7.351 1.00 26.44 237 ASN B C 1
ATOM 4213 O O . ASN B 1 234 ? 3.018 -34.844 8.078 1.00 24.74 237 ASN B O 1
ATOM 4218 N N . THR B 1 235 ? 3.421 -35.849 6.089 1.00 25.39 238 THR B N 1
ATOM 4219 C CA . THR B 1 235 ? 2.103 -35.600 5.519 1.00 28.03 238 THR B CA 1
ATOM 4220 C C . THR B 1 235 ? 1.076 -36.296 6.394 1.00 30.57 238 THR B C 1
ATOM 4221 O O . THR B 1 235 ? 1.277 -37.435 6.811 1.00 24.93 238 THR B O 1
ATOM 4225 N N . GLY B 1 236 ? -0.005 -35.597 6.712 1.00 24.57 239 GLY B N 1
ATOM 4226 C CA . GLY B 1 236 ? -1.051 -36.162 7.546 1.00 22.55 239 GLY B CA 1
ATOM 4227 C C . GLY B 1 236 ? -0.712 -36.173 9.027 1.00 24.42 239 GLY B C 1
ATOM 4228 O O . GLY B 1 236 ? -1.407 -36.825 9.802 1.00 23.22 239 GLY B O 1
ATOM 4229 N N . ALA B 1 237 ? 0.320 -35.439 9.443 1.00 20.67 240 ALA B N 1
ATOM 4230 C CA . ALA B 1 237 ? 0.679 -35.403 10.864 1.00 19.21 240 ALA B CA 1
ATOM 4231 C C . ALA B 1 237 ? -0.397 -34.717 11.712 1.00 23.29 240 ALA B C 1
ATOM 4232 O O . ALA B 1 237 ? -1.206 -33.931 11.203 1.00 19.71 240 ALA B O 1
ATOM 4234 N N . ARG B 1 238 ? -0.415 -35.037 13.005 1.00 21.28 241 ARG B N 1
ATOM 4235 C CA . ARG B 1 238 ? -1.372 -34.430 13.936 1.00 17.35 241 ARG B CA 1
ATOM 4236 C C . ARG B 1 238 ? -0.631 -33.814 15.106 1.00 18.75 241 ARG B C 1
ATOM 4237 O O . ARG B 1 238 ? 0.334 -34.392 15.613 1.00 18.26 241 ARG B O 1
ATOM 4245 N N . ILE B 1 239 ? -1.076 -32.635 15.532 1.00 15.99 242 ILE B N 1
ATOM 4246 C CA . ILE B 1 239 ? -0.425 -31.906 16.604 1.00 18.74 242 ILE B CA 1
ATOM 4247 C C . ILE B 1 239 ? -1.434 -31.465 17.649 1.00 17.50 242 ILE B C 1
ATOM 4248 O O . ILE B 1 239 ? -2.039 -30.389 17.529 1.00 19.11 242 ILE B O 1
ATOM 4253 N N . PRO B 1 240 ? -1.641 -32.311 18.667 1.00 19.20 243 PRO B N 1
ATOM 4254 C CA . PRO B 1 240 ? -2.381 -31.889 19.854 1.00 20.10 243 PRO B CA 1
ATOM 4255 C C . PRO B 1 240 ? -1.600 -30.767 20.535 1.00 19.55 243 PRO B C 1
ATOM 4256 O O . PRO B 1 240 ? -0.411 -30.895 20.786 1.00 21.25 243 PRO B O 1
ATOM 4260 N N . LEU B 1 241 ? -2.267 -29.656 20.795 1.00 20.93 244 LEU B N 1
ATOM 4261 C CA . LEU B 1 241 ? -1.608 -28.483 21.329 1.00 19.60 244 LEU B CA 1
ATOM 4262 C C . LEU B 1 241 ? -2.134 -28.235 22.725 1.00 20.38 244 LEU B C 1
ATOM 4263 O O . LEU B 1 241 ? -3.283 -27.859 22.916 1.00 19.51 244 LEU B O 1
ATOM 4268 N N . CYS B 1 242 ? -1.268 -28.454 23.700 1.00 22.48 245 CYS B N 1
ATOM 4269 C CA . CYS B 1 242 ? -1.673 -28.566 25.083 1.00 22.90 245 CYS B CA 1
ATOM 4270 C C . CYS B 1 242 ? -1.034 -27.471 25.971 1.00 21.50 245 CYS B C 1
ATOM 4271 O O . CYS B 1 242 ? -1.617 -27.026 26.957 1.00 22.73 245 CYS B O 1
ATOM 4274 N N . GLY B 1 243 ? 0.164 -27.033 25.610 1.00 27.43 246 GLY B N 1
ATOM 4275 C CA . GLY B 1 243 ? 0.841 -25.983 26.355 1.00 23.91 246 GLY B CA 1
ATOM 4276 C C . GLY B 1 243 ? 2.016 -25.460 25.557 1.00 25.44 246 GLY B C 1
ATOM 4277 O O . GLY B 1 243 ? 2.378 -26.061 24.555 1.00 25.42 246 GLY B O 1
ATOM 4278 N N . LEU B 1 244 ? 2.593 -24.341 25.982 1.00 22.12 247 LEU B N 1
ATOM 4279 C CA . LEU B 1 244 ? 3.758 -23.779 25.300 1.00 26.70 247 LEU B CA 1
ATOM 4280 C C . LEU B 1 244 ? 4.731 -23.256 26.344 1.00 32.57 247 LEU B C 1
ATOM 4281 O O . LEU B 1 244 ? 5.113 -22.086 26.321 1.00 34.42 247 LEU B O 1
ATOM 4286 N N . ILE B 1 245 ? 5.122 -24.135 27.258 1.00 30.49 248 ILE B N 1
ATOM 4287 C CA . ILE B 1 245 ? 5.880 -23.736 28.439 1.00 36.53 248 ILE B CA 1
ATOM 4288 C C . ILE B 1 245 ? 7.120 -22.893 28.107 1.00 33.43 248 ILE B C 1
ATOM 4289 O O . ILE B 1 245 ? 7.395 -21.916 28.802 1.00 36.76 248 ILE B O 1
ATOM 4294 N N . SER B 1 246 ? 7.829 -23.229 27.031 1.00 35.21 249 SER B N 1
ATOM 4295 C CA . SER B 1 246 ? 9.093 -22.547 26.713 1.00 38.61 249 SER B CA 1
ATOM 4296 C C . SER B 1 246 ? 8.943 -21.043 26.536 1.00 41.26 249 SER B C 1
ATOM 4297 O O . SER B 1 246 ? 9.929 -20.314 26.609 1.00 43.36 249 SER B O 1
ATOM 4300 N N . GLN B 1 247 ? 7.725 -20.566 26.307 1.00 40.96 250 GLN B N 1
ATOM 4301 C CA . GLN B 1 247 ? 7.556 -19.136 26.108 1.00 43.59 250 GLN B CA 1
ATOM 4302 C C . GLN B 1 247 ? 6.903 -18.458 27.299 1.00 42.26 250 GLN B C 1
ATOM 4303 O O . GLN B 1 247 ? 6.700 -17.253 27.283 1.00 42.72 250 GLN B O 1
ATOM 4309 N N . TYR B 1 248 ? 6.630 -19.218 28.355 1.00 42.41 251 TYR B N 1
ATOM 4310 C CA . TYR B 1 248 ? 5.914 -18.665 29.504 1.00 43.74 251 TYR B CA 1
ATOM 4311 C C . TYR B 1 248 ? 6.737 -17.618 30.249 1.00 42.06 251 TYR B C 1
ATOM 4312 O O . TYR B 1 248 ? 6.173 -16.827 30.997 1.00 43.87 251 TYR B O 1
ATOM 4321 N N . ASN B 1 249 ? 8.058 -17.633 30.061 1.00 41.43 252 ASN B N 1
ATOM 4322 C CA . ASN B 1 249 ? 8.959 -16.652 30.681 1.00 40.92 252 ASN B CA 1
ATOM 4323 C C . ASN B 1 249 ? 9.321 -15.481 29.770 1.00 46.91 252 ASN B C 1
ATOM 4324 O O . ASN B 1 249 ? 9.996 -14.542 30.202 1.00 45.44 252 ASN B O 1
ATOM 4329 N N . ALA B 1 250 ? 8.908 -15.558 28.506 1.00 42.09 253 ALA B N 1
ATOM 4330 C CA . ALA B 1 250 ? 9.276 -14.556 27.506 1.00 41.60 253 ALA B CA 1
ATOM 4331 C C . ALA B 1 250 ? 8.637 -13.199 27.770 1.00 36.09 253 ALA B C 1
ATOM 4332 O O . ALA B 1 250 ? 7.467 -13.125 28.147 1.00 44.72 253 ALA B O 1
ATOM 4334 N N . THR B 1 251 ? 9.397 -12.126 27.572 1.00 37.61 254 THR B N 1
ATOM 4335 C CA . THR B 1 251 ? 8.840 -10.780 27.691 1.00 39.01 254 THR B CA 1
ATOM 4336 C C . THR B 1 251 ? 8.649 -10.118 26.327 1.00 42.53 254 THR B C 1
ATOM 4337 O O . THR B 1 251 ? 7.957 -9.106 26.209 1.00 44.68 254 THR B O 1
ATOM 4341 N N . SER B 1 252 ? 9.227 -10.707 25.288 1.00 32.87 255 SER B N 1
ATOM 4342 C CA . SER B 1 252 ? 9.007 -10.197 23.938 1.00 29.97 255 SER B CA 1
ATOM 4343 C C . SER B 1 252 ? 9.025 -11.328 22.912 1.00 30.49 255 SER B C 1
ATOM 4344 O O . SER B 1 252 ? 9.417 -12.449 23.225 1.00 31.01 255 SER B O 1
ATOM 4347 N N . LEU B 1 253 ? 8.588 -11.037 21.693 1.00 27.25 256 LEU B N 1
ATOM 4348 C CA . LEU B 1 253 ? 8.630 -12.045 20.628 1.00 26.75 256 LEU B CA 1
ATOM 4349 C C . LEU B 1 253 ? 10.056 -12.227 20.125 1.00 28.34 256 LEU B C 1
ATOM 4350 O O . LEU B 1 253 ? 10.851 -11.283 20.151 1.00 27.52 256 LEU B O 1
ATOM 4355 N N . PRO B 1 254 ? 10.379 -13.433 19.629 1.00 27.37 257 PRO B N 1
ATOM 4356 C CA . PRO B 1 254 ? 11.695 -13.672 19.038 1.00 32.37 257 PRO B CA 1
ATOM 4357 C C . PRO B 1 254 ? 11.981 -12.705 17.897 1.00 30.97 257 PRO B C 1
ATOM 4358 O O . PRO B 1 254 ? 11.060 -12.249 17.208 1.00 28.31 257 PRO B O 1
ATOM 4362 N N . GLU B 1 255 ? 13.250 -12.376 17.710 1.00 30.38 258 GLU B N 1
ATOM 4363 C CA . GLU B 1 255 ? 13.655 -11.535 16.591 1.00 33.46 258 GLU B CA 1
ATOM 4364 C C . GLU B 1 255 ? 13.543 -12.282 15.251 1.00 34.71 258 GLU B C 1
ATOM 4365 O O . GLU B 1 255 ? 13.091 -13.424 15.197 1.00 37.01 258 GLU B O 1
ATOM 4371 N N . GLY B 1 256 ? 13.996 -11.639 14.181 1.00 39.99 259 GLY B N 1
ATOM 4372 C CA . GLY B 1 256 ? 14.125 -12.293 12.887 1.00 28.53 259 GLY B CA 1
ATOM 4373 C C . GLY B 1 256 ? 12.796 -12.171 12.197 1.00 29.13 259 GLY B C 1
ATOM 4374 O O . GLY B 1 256 ? 11.797 -11.814 12.841 1.00 28.06 259 GLY B O 1
ATOM 4375 N N . PRO B 1 257 ? 12.762 -12.463 10.893 1.00 28.24 260 PRO B N 1
ATOM 4376 C CA . PRO B 1 257 ? 11.524 -12.237 10.147 1.00 28.22 260 PRO B CA 1
ATOM 4377 C C . PRO B 1 257 ? 10.361 -13.094 10.648 1.00 22.70 260 PRO B C 1
ATOM 4378 O O . PRO B 1 257 ? 10.521 -14.099 11.353 1.00 22.19 260 PRO B O 1
ATOM 4382 N N . ASP B 1 258 ? 9.168 -12.666 10.270 1.00 23.68 261 ASP B N 1
ATOM 4383 C CA . ASP B 1 258 ? 7.953 -13.280 10.770 1.00 22.88 261 ASP B CA 1
ATOM 4384 C C . ASP B 1 258 ? 7.739 -14.618 10.071 1.00 20.84 261 ASP B C 1
ATOM 4385 O O . ASP B 1 258 ? 7.589 -14.663 8.849 1.00 21.53 261 ASP B O 1
ATOM 4390 N N . ARG B 1 259 ? 7.720 -15.699 10.851 1.00 18.59 262 ARG B N 1
ATOM 4391 C CA . ARG B 1 259 ? 7.541 -17.035 10.295 1.00 20.35 262 ARG B CA 1
ATOM 4392 C C . ARG B 1 259 ? 6.127 -17.559 10.459 1.00 20.45 262 ARG B C 1
ATOM 4393 O O . ARG B 1 259 ? 5.897 -18.749 10.248 1.00 19.12 262 ARG B O 1
ATOM 4409 N N . SER B 1 261 ? 3.595 -17.195 8.514 1.00 17.42 264 SER B N 1
ATOM 4410 C CA . SER B 1 261 ? 3.170 -17.740 7.224 1.00 24.04 264 SER B CA 1
ATOM 4411 C C . SER B 1 261 ? 3.916 -19.024 6.851 1.00 20.39 264 SER B C 1
ATOM 4412 O O . SER B 1 261 ? 3.425 -19.825 6.053 1.00 20.43 264 SER B O 1
ATOM 4423 N N . LEU B 1 263 ? 4.738 -21.415 9.095 1.00 18.87 266 LEU B N 1
ATOM 4424 C CA . LEU B 1 263 ? 3.987 -22.450 9.805 1.00 18.11 266 LEU B CA 1
ATOM 4425 C C . LEU B 1 263 ? 2.726 -22.816 9.035 1.00 16.66 266 LEU B C 1
ATOM 4426 O O . LEU B 1 263 ? 2.428 -23.983 8.816 1.00 17.86 266 LEU B O 1
ATOM 4439 N N . ALA B 1 265 ? 2.045 -22.344 5.883 1.00 17.77 268 ALA B N 1
ATOM 4440 C CA . ALA B 1 265 ? 2.408 -23.036 4.647 1.00 20.25 268 ALA B CA 1
ATOM 4441 C C . ALA B 1 265 ? 2.710 -24.511 4.912 1.00 22.15 268 ALA B C 1
ATOM 4442 O O . ALA B 1 265 ? 2.289 -25.378 4.148 1.00 19.70 268 ALA B O 1
ATOM 4444 N N . GLN B 1 266 ? 3.436 -24.798 5.989 1.00 20.79 269 GLN B N 1
ATOM 4445 C CA . GLN B 1 266 ? 3.754 -26.201 6.326 1.00 21.04 269 GLN B CA 1
ATOM 4446 C C . GLN B 1 266 ? 2.492 -26.997 6.699 1.00 19.93 269 GLN B C 1
ATOM 4447 O O . GLN B 1 266 ? 2.331 -28.158 6.301 1.00 17.66 269 GLN B O 1
ATOM 4453 N N . LEU B 1 267 ? 1.594 -26.387 7.462 1.00 17.09 270 LEU B N 1
ATOM 4454 C CA . LEU B 1 267 ? 0.333 -27.081 7.803 1.00 19.52 270 LEU B CA 1
ATOM 4455 C C . LEU B 1 267 ? -0.472 -27.428 6.549 1.00 18.57 270 LEU B C 1
ATOM 4456 O O . LEU B 1 267 ? -1.175 -28.436 6.506 1.00 18.48 270 LEU B O 1
ATOM 4461 N N . LEU B 1 268 ? -0.388 -26.580 5.537 1.00 18.61 271 LEU B N 1
ATOM 4462 C CA . LEU B 1 268 ? -1.115 -26.820 4.279 1.00 19.10 271 LEU B CA 1
ATOM 4463 C C . LEU B 1 268 ? -0.456 -27.928 3.445 1.00 20.61 271 LEU B C 1
ATOM 4464 O O . LEU B 1 268 ? -1.078 -28.936 3.085 1.00 23.06 271 LEU B O 1
ATOM 4469 N N . ILE B 1 269 ? 0.819 -27.749 3.140 1.00 22.27 272 ILE B N 1
ATOM 4470 C CA . ILE B 1 269 ? 1.473 -28.659 2.214 1.00 24.06 272 ILE B CA 1
ATOM 4471 C C . ILE B 1 269 ? 1.636 -30.062 2.795 1.00 23.86 272 ILE B C 1
ATOM 4472 O O . ILE B 1 269 ? 1.779 -31.033 2.045 1.00 27.52 272 ILE B O 1
ATOM 4477 N N . LYS B 1 270 ? 1.584 -30.182 4.118 1.00 22.14 273 LYS B N 1
ATOM 4478 C CA . LYS B 1 270 ? 1.688 -31.499 4.740 1.00 20.20 273 LYS B CA 1
ATOM 4479 C C . LYS B 1 270 ? 0.346 -31.995 5.257 1.00 22.30 273 LYS B C 1
ATOM 4480 O O . LYS B 1 270 ? 0.267 -33.073 5.836 1.00 21.93 273 LYS B O 1
ATOM 4486 N N . ARG B 1 271 ? -0.709 -31.220 5.002 1.00 17.94 274 ARG B N 1
ATOM 4487 C CA . ARG B 1 271 ? -2.071 -31.573 5.411 1.00 19.30 274 ARG B CA 1
ATOM 4488 C C . ARG B 1 271 ? -2.114 -31.941 6.889 1.00 19.28 274 ARG B C 1
ATOM 4489 O O . ARG B 1 271 ? -2.641 -32.984 7.268 1.00 20.29 274 ARG B O 1
ATOM 4497 N N . ILE B 1 272 ? -1.565 -31.060 7.711 1.00 18.15 275 ILE B N 1
ATOM 4498 C CA . ILE B 1 272 ? -1.443 -31.292 9.157 1.00 17.70 275 ILE B CA 1
ATOM 4499 C C . ILE B 1 272 ? -2.619 -30.710 9.927 1.00 19.52 275 ILE B C 1
ATOM 4500 O O . ILE B 1 272 ? -3.132 -29.648 9.556 1.00 19.87 275 ILE B O 1
ATOM 4505 N N . LYS B 1 273 ? -3.062 -31.424 10.973 1.00 18.72 276 LYS B N 1
ATOM 4506 C CA . LYS B 1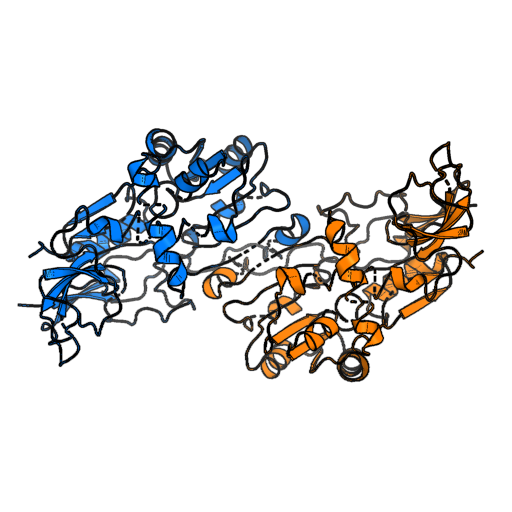 273 ? -4.033 -30.884 11.920 1.00 18.36 276 LYS B CA 1
ATOM 4507 C C . LYS B 1 273 ? -3.352 -30.434 13.217 1.00 22.58 276 LYS B C 1
ATOM 4508 O O . LYS B 1 273 ? -2.772 -31.245 13.942 1.00 22.50 276 LYS B O 1
ATOM 4522 N N . GLN B 1 275 ? -4.324 -28.545 16.745 1.00 14.86 278 GLN B N 1
ATOM 4523 C CA . GLN B 1 275 ? -5.566 -28.296 17.464 1.00 17.61 278 GLN B CA 1
ATOM 4524 C C . GLN B 1 275 ? -5.295 -28.092 18.949 1.00 17.67 278 GLN B C 1
ATOM 4525 O O . GLN B 1 275 ? -4.780 -28.993 19.636 1.00 17.78 278 GLN B O 1
ATOM 4531 N N . GLY B 1 276 ? -5.632 -26.896 19.429 1.00 17.96 279 GLY B N 1
ATOM 4532 C CA . GLY B 1 276 ? -5.490 -26.559 20.824 1.00 15.84 279 GLY B CA 1
ATOM 4533 C C . GLY B 1 276 ? -6.608 -27.186 21.617 1.00 20.30 279 GLY B C 1
ATOM 4534 O O . GLY B 1 276 ? -7.713 -27.385 21.109 1.00 17.28 279 GLY B O 1
ATOM 4535 N N . PHE B 1 277 ? -6.326 -27.499 22.875 1.00 18.24 280 PHE B N 1
ATOM 4536 C CA . PHE B 1 277 ? -7.384 -27.938 23.753 1.00 17.06 280 PHE B CA 1
ATOM 4537 C C . PHE B 1 277 ? -7.014 -27.563 25.179 1.00 20.76 280 PHE B C 1
ATOM 4538 O O . PHE B 1 277 ? -5.839 -27.462 25.531 1.00 23.42 280 PHE B O 1
ATOM 4546 N N . ILE B 1 278 ? -8.029 -27.318 25.990 1.00 23.47 281 ILE B N 1
ATOM 4547 C CA . ILE B 1 278 ? -7.807 -26.952 27.387 1.00 26.05 281 ILE B CA 1
ATOM 4548 C C . ILE B 1 278 ? -8.548 -27.973 28.216 1.00 31.29 281 ILE B C 1
ATOM 4549 O O . ILE B 1 278 ? -9.754 -28.178 28.042 1.00 30.23 281 ILE B O 1
ATOM 4554 N N . ILE B 1 279 ? -7.834 -28.627 29.116 1.00 30.59 282 ILE B N 1
ATOM 4555 C CA . ILE B 1 279 ? -8.388 -29.831 29.712 1.00 31.37 282 ILE B CA 1
ATOM 4556 C C . ILE B 1 279 ? -9.457 -29.502 30.756 1.00 35.89 282 ILE B C 1
ATOM 4557 O O . ILE B 1 279 ? -10.211 -30.380 31.174 1.00 37.00 282 ILE B O 1
ATOM 4562 N N . PHE B 1 280 ? -9.553 -28.231 31.143 1.00 34.01 283 PHE B N 1
ATOM 4563 C CA . PHE B 1 280 ? -10.563 -27.816 32.119 1.00 34.08 283 PHE B CA 1
ATOM 4564 C C . PHE B 1 280 ? -11.918 -27.504 31.468 1.00 39.86 283 PHE B C 1
ATOM 4565 O O . PHE B 1 280 ? -12.864 -27.114 32.147 1.00 37.98 283 PHE B O 1
ATOM 4573 N N . ASP B 1 281 ? -12.019 -27.672 30.154 1.00 36.44 284 ASP B N 1
ATOM 4574 C CA . ASP B 1 281 ? -13.312 -27.519 29.495 1.00 36.66 284 ASP B CA 1
ATOM 4575 C C . ASP B 1 281 ? -14.240 -28.676 29.842 1.00 42.87 284 ASP B C 1
ATOM 4576 O O . ASP B 1 281 ? -13.866 -29.581 30.587 1.00 40.62 284 ASP B O 1
ATOM 4581 N N . ASP B 1 282 ? -15.437 -28.655 29.263 1.00 41.82 285 ASP B N 1
ATOM 4582 C CA . ASP B 1 282 ? -16.491 -29.606 29.623 1.00 50.36 285 ASP B CA 1
ATOM 4583 C C . ASP B 1 282 ? -16.344 -30.974 28.937 1.00 45.79 285 ASP B C 1
ATOM 4584 O O . ASP B 1 282 ? -16.970 -31.252 27.908 1.00 44.06 285 ASP B O 1
ATOM 4589 N N . TYR B 1 283 ? -15.528 -31.830 29.548 1.00 45.40 286 TYR B N 1
ATOM 4590 C CA . TYR B 1 283 ? -15.348 -33.206 29.102 1.00 49.98 286 TYR B CA 1
ATOM 4591 C C . TYR B 1 283 ? -15.872 -34.195 30.133 1.00 54.13 286 TYR B C 1
ATOM 4592 O O . TYR B 1 283 ? -15.309 -35.281 30.288 1.00 50.86 286 TYR B O 1
ATOM 4601 N N . GLY B 1 284 ? -16.926 -33.812 30.850 1.00 54.58 287 GLY B N 1
ATOM 4602 C CA . GLY B 1 284 ? -17.466 -34.634 31.921 1.00 50.20 287 GLY B CA 1
ATOM 4603 C C . GLY B 1 284 ? -17.908 -35.998 31.431 1.00 45.41 287 GLY B C 1
ATOM 4604 O O . GLY B 1 284 ? -17.732 -37.004 32.118 1.00 51.21 287 GLY B O 1
ATOM 4605 N N . HIS B 1 285 ? -18.487 -36.019 30.236 1.00 41.73 288 HIS B N 1
ATOM 4606 C CA . HIS B 1 285 ? -18.934 -37.246 29.588 1.00 48.48 288 HIS B CA 1
ATOM 4607 C C . HIS B 1 285 ? -17.810 -38.252 29.288 1.00 52.86 288 HIS B C 1
ATOM 4608 O O . HIS B 1 285 ? -18.084 -39.395 28.922 1.00 55.19 288 HIS B O 1
ATOM 4615 N N . ARG B 1 286 ? -16.556 -37.822 29.434 1.00 51.06 289 ARG B N 1
ATOM 4616 C CA . ARG B 1 286 ? -15.395 -38.645 29.078 1.00 44.54 289 ARG B CA 1
ATOM 4617 C C . ARG B 1 286 ? -14.639 -39.175 30.295 1.00 41.08 289 ARG B C 1
ATOM 4618 O O . ARG B 1 286 ? -13.796 -40.063 30.161 1.00 43.25 289 ARG B O 1
ATOM 4626 N N . TYR B 1 287 ? -14.928 -38.620 31.469 1.00 40.35 290 TYR B N 1
ATOM 4627 C CA . TYR B 1 287 ? -14.244 -38.991 32.710 1.00 42.65 290 TYR B CA 1
ATOM 4628 C C . TYR B 1 287 ? -14.287 -40.488 33.009 1.00 43.61 290 TYR B C 1
ATOM 4629 O O . TYR B 1 287 ? -13.269 -41.081 33.359 1.00 40.55 290 TYR B O 1
ATOM 4638 N N . GLY B 1 288 ? -15.468 -41.084 32.868 1.00 45.16 291 GLY B N 1
ATOM 4639 C CA . GLY B 1 288 ? -15.680 -42.492 33.160 1.00 44.59 291 GLY B CA 1
ATOM 4640 C C . GLY B 1 288 ? -14.870 -43.404 32.258 1.00 40.35 291 GLY B C 1
ATOM 4641 O O . GLY B 1 288 ? -14.254 -44.351 32.733 1.00 39.90 291 GLY B O 1
ATOM 4642 N N . GLU B 1 289 ? -14.883 -43.125 30.955 1.00 42.60 292 GLU B N 1
ATOM 4643 C CA . GLU B 1 289 ? -14.094 -43.885 29.988 1.00 41.34 292 GLU B CA 1
ATOM 4644 C C . GLU B 1 289 ? -12.598 -43.787 30.273 1.00 34.55 292 GLU B C 1
ATOM 4645 O O . GLU B 1 289 ? -11.890 -44.791 30.214 1.00 32.25 292 GLU B O 1
ATOM 4651 N N . PHE B 1 290 ? -12.121 -42.580 30.556 1.00 31.33 293 PHE B N 1
ATOM 4652 C CA . PHE B 1 290 ? -10.729 -42.377 30.952 1.00 32.19 293 PHE B CA 1
ATOM 4653 C C . PHE B 1 290 ? -10.359 -43.182 32.204 1.00 30.27 293 PHE B C 1
ATOM 4654 O O . PHE B 1 290 ? -9.374 -43.902 32.202 1.00 28.43 293 PHE B O 1
ATOM 4662 N N . ALA B 1 291 ? -11.136 -43.037 33.276 1.00 31.98 294 ALA B N 1
ATOM 4663 C CA . ALA B 1 291 ? -10.860 -43.755 34.524 1.00 32.78 294 ALA B CA 1
ATOM 4664 C C . ALA B 1 291 ? -10.844 -45.274 34.303 1.00 30.87 294 ALA B C 1
ATOM 4665 O O . ALA B 1 291 ? -10.008 -45.994 34.860 1.00 30.18 294 ALA B O 1
ATOM 4667 N N . ALA B 1 292 ? -11.768 -45.742 33.479 1.00 29.30 295 ALA B N 1
ATOM 4668 C CA . ALA B 1 292 ? -11.873 -47.161 33.159 1.00 34.37 295 ALA B CA 1
ATOM 4669 C C . ALA B 1 292 ? -10.668 -47.648 32.352 1.00 32.22 295 ALA B C 1
ATOM 4670 O O . ALA B 1 292 ? -10.066 -48.679 32.673 1.00 25.35 295 ALA B O 1
ATOM 4672 N N . ASP B 1 293 ? -10.311 -46.905 31.305 1.00 27.80 296 ASP B N 1
ATOM 4673 C CA . ASP B 1 293 ? -9.155 -47.259 30.486 1.00 27.22 296 ASP B CA 1
ATOM 4674 C C . ASP B 1 293 ? -7.861 -47.222 31.292 1.00 27.18 296 ASP B C 1
ATOM 4675 O O . ASP B 1 293 ? -7.053 -48.137 31.210 1.00 23.18 296 ASP B O 1
ATOM 4688 N N . THR B 1 295 ? -7.431 -47.365 34.569 1.00 27.18 298 THR B N 1
ATOM 4689 C CA . THR B 1 295 ? -7.415 -48.416 35.594 1.00 27.75 298 THR B CA 1
ATOM 4690 C C . THR B 1 295 ? -6.959 -49.733 34.949 1.00 25.06 298 THR B C 1
ATOM 4691 O O . THR B 1 295 ? -6.125 -50.445 35.510 1.00 27.23 298 THR B O 1
ATOM 4695 N N . GLN B 1 296 ? -7.483 -50.023 33.760 1.00 22.09 299 GLN B N 1
ATOM 4696 C CA . GLN B 1 296 ? -7.102 -51.218 33.015 1.00 21.01 299 GLN B CA 1
ATOM 4697 C C . GLN B 1 296 ? -5.626 -51.188 32.650 1.00 28.74 299 GLN B C 1
ATOM 4698 O O . GLN B 1 296 ? -4.909 -52.168 32.867 1.00 26.85 299 GLN B O 1
ATOM 4704 N N . TRP B 1 297 ? -5.161 -50.070 32.093 1.00 23.93 300 TRP B N 1
ATOM 4705 C CA . TRP B 1 297 ? -3.770 -49.989 31.666 1.00 23.93 300 TRP B CA 1
ATOM 4706 C C . TRP B 1 297 ? -2.810 -50.096 32.847 1.00 23.41 300 TRP B C 1
ATOM 4707 O O . TRP B 1 297 ? -1.762 -50.752 32.748 1.00 24.22 300 TRP B O 1
ATOM 4718 N N . LEU B 1 298 ? -3.167 -49.472 33.964 1.00 22.47 301 LEU B N 1
ATOM 4719 C CA . LEU B 1 298 ? -2.389 -49.620 35.197 1.00 25.06 301 LEU B CA 1
ATOM 4720 C C . LEU B 1 298 ? -2.307 -51.088 35.625 1.00 25.78 301 LEU B C 1
ATOM 4721 O O . LEU B 1 298 ? -1.222 -51.585 35.940 1.00 24.61 301 LEU B O 1
ATOM 4726 N N . ALA B 1 299 ? -3.453 -51.774 35.635 1.00 23.72 302 ALA B N 1
ATOM 4727 C CA . ALA B 1 299 ? -3.489 -53.190 36.045 1.00 26.82 302 ALA B CA 1
ATOM 4728 C C . ALA B 1 299 ? -2.669 -54.065 35.109 1.00 29.92 302 ALA B C 1
ATOM 4729 O O . ALA B 1 299 ? -2.017 -55.035 35.537 1.00 25.39 302 ALA B O 1
ATOM 4731 N N . GLN B 1 300 ? -2.692 -53.707 33.827 1.00 24.97 303 GLN B N 1
ATOM 4732 C CA . GLN B 1 300 ? -1.957 -54.442 32.791 1.00 28.35 303 GLN B CA 1
ATOM 4733 C C . GLN B 1 300 ? -0.440 -54.198 32.774 1.00 25.78 303 GLN B C 1
ATOM 4734 O O . GLN B 1 300 ? 0.279 -54.753 31.939 1.00 28.02 303 GLN B O 1
ATOM 4740 N N . GLY B 1 301 ? 0.052 -53.348 33.661 1.00 26.66 304 GLY B N 1
ATOM 4741 C CA . GLY B 1 301 ? 1.483 -53.106 33.734 1.00 27.25 304 GLY B CA 1
ATOM 4742 C C . GLY B 1 301 ? 2.015 -52.180 32.644 1.00 30.65 304 GLY B C 1
ATOM 4743 O O . GLY B 1 301 ? 3.217 -52.106 32.421 1.00 25.55 304 GLY B O 1
ATOM 4744 N N . LYS B 1 302 ? 1.125 -51.457 31.980 1.00 28.28 305 LYS B N 1
ATOM 4745 C CA . LYS B 1 302 ? 1.528 -50.625 30.838 1.00 30.29 305 LYS B CA 1
ATOM 4746 C C . LYS B 1 302 ? 1.788 -49.177 31.202 1.00 31.87 305 LYS B C 1
ATOM 4747 O O . LYS B 1 302 ? 2.220 -48.384 30.347 1.00 31.60 305 LYS B O 1
ATOM 4753 N N . ILE B 1 303 ? 1.516 -48.829 32.460 1.00 28.18 306 ILE B N 1
ATOM 4754 C CA . ILE B 1 303 ? 1.692 -47.463 32.928 1.00 31.17 306 ILE B CA 1
ATOM 4755 C C . ILE B 1 303 ? 2.517 -47.388 34.209 1.00 37.03 306 ILE B C 1
ATOM 4756 O O . ILE B 1 303 ? 2.144 -47.940 35.254 1.00 34.60 306 ILE B O 1
ATOM 4761 N N . HIS B 1 304 ? 3.633 -46.679 34.122 1.00 31.90 307 HIS B N 1
ATOM 4762 C CA . HIS B 1 304 ? 4.466 -46.414 35.283 1.00 34.29 307 HIS B CA 1
ATOM 4763 C C . HIS B 1 304 ? 4.265 -44.981 35.719 1.00 40.84 307 HIS B C 1
ATOM 4764 O O . HIS B 1 304 ? 4.548 -44.055 34.955 1.00 39.93 307 HIS B O 1
ATOM 4771 N N . TYR B 1 305 ? 3.773 -44.789 36.937 1.00 37.23 308 TYR B N 1
ATOM 4772 C CA . TYR B 1 305 ? 3.538 -43.440 37.423 1.00 42.02 308 TYR B CA 1
ATOM 4773 C C . TYR B 1 305 ? 4.528 -43.057 38.531 1.00 50.62 308 TYR B C 1
ATOM 4774 O O . TYR B 1 305 ? 4.589 -43.704 39.576 1.00 47.94 308 TYR B O 1
ATOM 4783 N N . ARG B 1 306 ? 5.317 -42.013 38.282 1.00 50.40 309 ARG B N 1
ATOM 4784 C CA . ARG B 1 306 ? 6.261 -41.498 39.274 1.00 54.34 309 ARG B CA 1
ATOM 4785 C C . ARG B 1 306 ? 5.726 -40.249 39.969 1.00 56.35 309 ARG B C 1
ATOM 4786 O O . ARG B 1 306 ? 5.354 -39.274 39.314 1.00 53.08 309 ARG B O 1
ATOM 4794 N N . GLU B 1 307 ? 5.707 -40.279 41.297 1.00 56.00 310 GLU B N 1
ATOM 4795 C CA . GLU B 1 307 ? 5.299 -39.120 42.080 1.00 56.04 310 GLU B CA 1
ATOM 4796 C C . GLU B 1 307 ? 6.499 -38.507 42.795 1.00 58.67 310 GLU B C 1
ATOM 4797 O O . GLU B 1 307 ? 7.370 -39.220 43.294 1.00 51.88 310 GLU B O 1
ATOM 4803 N N . HIS B 1 308 ? 6.525 -37.178 42.836 1.00 58.76 311 HIS B N 1
ATOM 4804 C CA . HIS B 1 308 ? 7.538 -36.413 43.551 1.00 56.59 311 HIS B CA 1
ATOM 4805 C C . HIS B 1 308 ? 6.800 -35.632 44.631 1.00 60.06 311 HIS B C 1
ATOM 4806 O O . HIS B 1 308 ? 6.177 -34.605 44.357 1.00 54.25 311 HIS B O 1
ATOM 4813 N N . LEU B 1 309 ? 6.863 -36.130 45.860 1.00 56.17 312 LEU B N 1
ATOM 4814 C CA . LEU B 1 309 ? 6.060 -35.573 46.937 1.00 56.28 312 LEU B CA 1
ATOM 4815 C C . LEU B 1 309 ? 6.911 -34.687 47.845 1.00 58.72 312 LEU B C 1
ATOM 4816 O O . LEU B 1 309 ? 7.941 -35.114 48.368 1.00 56.10 312 LEU B O 1
ATOM 4821 N N . VAL B 1 310 ? 6.472 -33.444 48.013 1.00 59.06 313 VAL B N 1
ATOM 4822 C CA . VAL B 1 310 ? 7.164 -32.479 48.858 1.00 58.30 313 VAL B CA 1
ATOM 4823 C C . VAL B 1 310 ? 6.308 -32.161 50.080 1.00 57.91 313 VAL B C 1
ATOM 4824 O O . VAL B 1 310 ? 5.094 -31.980 49.969 1.00 55.92 313 VAL B O 1
ATOM 4828 N N . GLN B 1 311 ? 6.944 -32.131 51.249 1.00 58.14 314 GLN B N 1
ATOM 4829 C CA . GLN B 1 311 ? 6.237 -31.874 52.495 1.00 55.12 314 GLN B CA 1
ATOM 4830 C C . GLN B 1 311 ? 6.210 -30.382 52.836 1.00 58.24 314 GLN B C 1
ATOM 4831 O O . GLN B 1 311 ? 7.248 -29.715 52.808 1.00 58.03 314 GLN B O 1
ATOM 4837 N N . GLY B 1 312 ? 5.024 -29.873 53.163 1.00 58.61 315 GLY B N 1
ATOM 4838 C CA . GLY B 1 312 ? 4.871 -28.520 53.678 1.00 62.43 315 GLY B CA 1
ATOM 4839 C C . GLY B 1 312 ? 4.334 -27.505 52.684 1.00 63.26 315 GLY B C 1
ATOM 4840 O O . GLY B 1 312 ? 4.961 -27.253 51.657 1.00 64.85 315 GLY B O 1
ATOM 4841 N N . LEU B 1 313 ? 3.182 -26.914 53.000 1.00 60.93 316 LEU B N 1
ATOM 4842 C CA . LEU B 1 313 ? 2.572 -25.875 52.166 1.00 61.76 316 LEU B CA 1
ATOM 4843 C C . LEU B 1 313 ? 3.503 -24.687 51.927 1.00 64.45 316 LEU B C 1
ATOM 4844 O O . LEU B 1 313 ? 3.522 -24.104 50.838 1.00 59.28 316 LEU B O 1
ATOM 4849 N N . GLU B 1 314 ? 4.274 -24.335 52.949 1.00 63.61 317 GLU B N 1
ATOM 4850 C CA . GLU B 1 314 ? 5.182 -23.197 52.879 1.00 63.70 317 GLU B CA 1
ATOM 4851 C C . GLU B 1 314 ? 6.341 -23.452 51.919 1.00 63.66 317 GLU B C 1
ATOM 4852 O O . GLU B 1 314 ? 7.061 -22.526 51.554 1.00 62.77 317 GLU B O 1
ATOM 4858 N N . ASN B 1 315 ? 6.533 -24.709 51.528 1.00 62.16 318 ASN B N 1
ATOM 4859 C CA . ASN B 1 315 ? 7.563 -25.042 50.548 1.00 62.04 318 ASN B CA 1
ATOM 4860 C C . ASN B 1 315 ? 7.026 -25.089 49.111 1.00 57.66 318 ASN B C 1
ATOM 4861 O O . ASN B 1 315 ? 7.782 -25.338 48.173 1.00 51.55 318 ASN B O 1
ATOM 4866 N N . ALA B 1 316 ? 5.727 -24.855 48.943 1.00 55.73 319 ALA B N 1
ATOM 4867 C CA . ALA B 1 316 ? 5.121 -24.853 47.610 1.00 53.56 319 ALA B CA 1
ATOM 4868 C C . ALA B 1 316 ? 5.808 -23.864 46.652 1.00 54.89 319 ALA B C 1
ATOM 4869 O O . ALA B 1 316 ? 6.080 -24.229 45.508 1.00 54.41 319 ALA B O 1
ATOM 4871 N N . PRO B 1 317 ? 6.096 -22.620 47.104 1.00 55.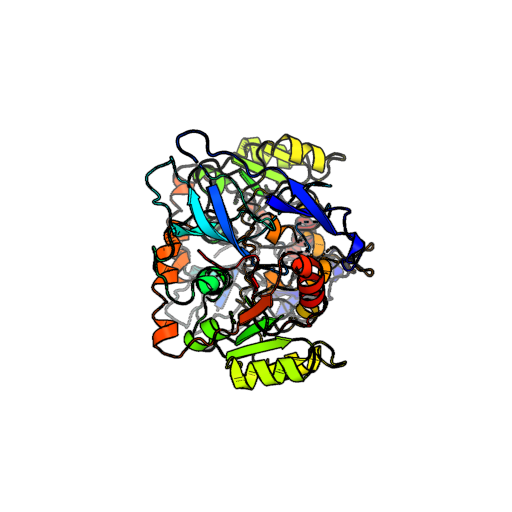92 320 PRO B N 1
ATOM 4872 C CA . PRO B 1 317 ? 6.808 -21.705 46.199 1.00 54.60 320 PRO B CA 1
ATOM 4873 C C . PRO B 1 317 ? 8.153 -22.244 45.706 1.00 55.32 320 PRO B C 1
ATOM 4874 O O . PRO B 1 317 ? 8.419 -22.209 44.505 1.00 55.98 320 PRO B O 1
ATOM 4878 N N . ASP B 1 318 ? 9.002 -22.698 46.618 1.00 53.69 321 ASP B N 1
ATOM 4879 C CA . ASP B 1 318 ? 10.300 -23.251 46.234 1.00 57.31 321 ASP B CA 1
ATOM 4880 C C . ASP B 1 318 ? 10.171 -24.534 45.410 1.00 50.76 321 ASP B C 1
ATOM 4881 O O . ASP B 1 318 ? 10.950 -24.753 44.483 1.00 49.67 321 ASP B O 1
ATOM 4886 N N . ALA B 1 319 ? 9.228 -25.399 45.781 1.00 52.41 322 ALA B N 1
ATOM 4887 C CA . ALA B 1 319 ? 8.954 -26.618 45.014 1.00 52.48 322 ALA B CA 1
ATOM 4888 C C . ALA B 1 319 ? 8.561 -26.292 43.571 1.00 52.66 322 ALA B C 1
ATOM 4889 O O . ALA B 1 319 ? 9.082 -26.875 42.616 1.00 46.97 322 ALA B O 1
ATOM 4891 N N . PHE B 1 320 ? 7.655 -25.330 43.430 1.00 50.78 323 PHE B N 1
ATOM 4892 C CA . PHE B 1 320 ? 7.177 -24.892 42.124 1.00 50.18 323 PHE B CA 1
ATOM 4893 C C . PHE B 1 320 ? 8.308 -24.296 41.283 1.00 50.14 323 PHE B C 1
ATOM 4894 O O . PHE B 1 320 ? 8.441 -24.606 40.095 1.00 45.61 323 PHE B O 1
ATOM 4902 N N . ILE B 1 321 ? 9.142 -23.470 41.906 1.00 48.47 324 ILE B N 1
ATOM 4903 C CA . ILE B 1 321 ? 10.296 -22.904 41.218 1.00 49.19 324 ILE B CA 1
ATOM 4904 C C . ILE B 1 321 ? 11.236 -24.036 40.802 1.00 50.49 324 ILE B C 1
ATOM 4905 O O . ILE B 1 321 ? 11.817 -24.009 39.717 1.00 50.68 324 ILE B O 1
ATOM 4910 N N . GLY B 1 322 ? 11.392 -25.025 41.678 1.00 49.71 325 GLY B N 1
ATOM 4911 C CA . GLY B 1 322 ? 12.175 -26.209 41.360 1.00 54.86 325 GLY B CA 1
ATOM 4912 C C . GLY B 1 322 ? 11.594 -26.978 40.182 1.00 51.87 325 GLY B C 1
ATOM 4913 O O . GLY B 1 322 ? 12.328 -27.476 39.328 1.00 54.18 325 GLY B O 1
ATOM 4914 N N . LEU B 1 323 ? 10.268 -27.069 40.139 1.00 51.30 326 LEU B N 1
ATOM 4915 C CA . LEU B 1 323 ? 9.565 -27.712 39.030 1.00 52.87 326 LEU B CA 1
ATOM 4916 C C . LEU B 1 323 ? 9.878 -27.026 37.699 1.00 52.80 326 LEU B C 1
ATOM 4917 O O . LEU B 1 323 ? 10.194 -27.685 36.710 1.00 53.19 326 LEU B O 1
ATOM 4922 N N . LEU B 1 324 ? 9.821 -25.698 37.683 1.00 49.49 327 LEU B N 1
ATOM 4923 C CA . LEU B 1 324 ? 10.015 -24.955 36.447 1.00 51.62 327 LEU B CA 1
ATOM 4924 C C . LEU B 1 324 ? 11.479 -24.990 36.016 1.00 51.30 327 LEU B C 1
ATOM 4925 O O . LEU B 1 324 ? 11.780 -24.892 34.829 1.00 52.40 327 LEU B O 1
ATOM 4930 N N . GLU B 1 325 ? 12.383 -25.166 36.976 1.00 54.93 328 GLU B N 1
ATOM 4931 C CA . GLU B 1 325 ? 13.810 -25.296 36.671 1.00 58.25 328 GLU B CA 1
ATOM 4932 C C . GLU B 1 325 ? 14.160 -26.715 36.219 1.00 60.79 328 GLU B C 1
ATOM 4933 O O . GLU B 1 325 ? 15.307 -27.000 35.876 1.00 63.66 328 GLU B O 1
ATOM 4939 N N . GLY B 1 326 ? 13.168 -27.602 36.241 1.00 58.24 329 GLY B N 1
ATOM 4940 C CA . GLY B 1 326 ? 13.345 -28.976 35.804 1.00 62.06 329 GLY B CA 1
ATOM 4941 C C . GLY B 1 326 ? 14.030 -29.835 36.851 1.00 68.93 329 GLY B C 1
ATOM 4942 O O . GLY B 1 326 ? 14.569 -30.902 36.543 1.00 64.85 329 GLY B O 1
ATOM 4943 N N . LYS B 1 327 ? 13.980 -29.379 38.100 1.00 67.26 330 LYS B N 1
ATOM 4944 C CA . LYS B 1 327 ? 14.583 -30.105 39.213 1.00 68.28 330 LYS B CA 1
ATOM 4945 C C . LYS B 1 327 ? 13.562 -31.048 39.827 1.00 69.87 330 LYS B C 1
ATOM 4946 O O . LYS B 1 327 ? 13.739 -31.548 40.938 1.00 72.40 330 LYS B O 1
ATOM 4952 N N . ASN B 1 328 ? 12.480 -31.272 39.093 1.00 69.35 331 ASN B N 1
ATOM 4953 C CA . ASN B 1 328 ? 11.488 -32.262 39.474 1.00 73.23 331 ASN B CA 1
ATOM 4954 C C . ASN B 1 328 ? 11.792 -33.606 38.827 1.00 72.75 331 ASN B C 1
ATOM 4955 O O . ASN B 1 328 ? 12.339 -33.668 37.723 1.00 71.48 331 ASN B O 1
ATOM 4960 N N . PHE B 1 329 ? 11.451 -34.685 39.517 1.00 69.80 332 PHE B N 1
ATOM 4961 C CA . PHE B 1 329 ? 11.418 -35.986 38.872 1.00 74.86 332 PHE B CA 1
ATOM 4962 C C . PHE B 1 329 ? 10.099 -36.679 39.195 1.00 70.64 332 PHE B C 1
ATOM 4963 O O . PHE B 1 329 ? 9.889 -37.165 40.308 1.00 70.00 332 PHE B O 1
ATOM 4971 N N . GLY B 1 330 ? 9.218 -36.709 38.202 1.00 65.36 333 GLY B N 1
ATOM 4972 C CA . GLY B 1 330 ? 7.871 -37.222 38.353 1.00 63.17 333 GLY B CA 1
ATOM 4973 C C . GLY B 1 330 ? 6.888 -36.101 38.628 1.00 59.28 333 GLY B C 1
ATOM 4974 O O . GLY B 1 330 ? 7.248 -34.928 38.556 1.00 61.73 333 GLY B O 1
ATOM 4975 N N . LYS B 1 331 ? 5.654 -36.464 38.966 1.00 51.54 334 LYS B N 1
ATOM 4976 C CA . LYS B 1 331 ? 4.588 -35.485 39.151 1.00 49.95 334 LYS B CA 1
ATOM 4977 C C . LYS B 1 331 ? 4.696 -34.783 40.504 1.00 54.67 334 LYS B C 1
ATOM 4978 O O . LYS B 1 331 ? 4.664 -35.425 41.554 1.00 50.62 334 LYS B O 1
ATOM 4992 N N . VAL B 1 333 ? 3.734 -33.039 43.699 1.00 47.33 336 VAL B N 1
ATOM 4993 C CA . VAL B 1 333 ? 2.609 -32.880 44.606 1.00 48.12 336 VAL B CA 1
ATOM 4994 C C . VAL B 1 333 ? 3.138 -32.358 45.939 1.00 56.01 336 VAL B C 1
ATOM 4995 O O . VAL B 1 333 ? 4.192 -32.798 46.413 1.00 51.46 336 VAL B O 1
ATOM 4999 N N . VAL B 1 334 ? 2.408 -31.425 46.541 1.00 55.27 337 VAL B N 1
ATOM 5000 C CA . VAL B 1 334 ? 2.788 -30.894 47.845 1.00 56.85 337 VAL B CA 1
ATOM 5001 C C . VAL B 1 334 ? 1.780 -31.361 48.881 1.00 55.35 337 VAL B C 1
ATOM 5002 O O . VAL B 1 334 ? 0.574 -31.154 48.725 1.00 53.09 337 VAL B O 1
ATOM 5006 N N . GLN B 1 335 ? 2.270 -32.012 49.932 1.00 57.64 338 GLN B N 1
ATOM 5007 C CA . GLN B 1 335 ? 1.396 -32.362 51.036 1.00 57.80 338 GLN B CA 1
ATOM 5008 C C . GLN B 1 335 ? 1.293 -31.166 51.977 1.00 57.56 338 GLN B C 1
ATOM 5009 O O . GLN B 1 335 ? 2.274 -30.756 52.606 1.00 57.30 338 GLN B O 1
ATOM 5015 N N . THR B 1 336 ? 0.088 -30.617 52.058 1.00 57.60 339 THR B N 1
ATOM 5016 C CA . THR B 1 336 ? -0.160 -29.387 52.792 1.00 61.58 339 THR B CA 1
ATOM 5017 C C . THR B 1 336 ? -0.467 -29.657 54.259 1.00 63.74 339 THR B C 1
ATOM 5018 O O . THR B 1 336 ? -0.170 -28.842 55.130 1.00 62.95 339 THR B O 1
ATOM 5022 N N . ASN B 1 337 ? -1.067 -30.812 54.520 1.00 65.65 340 ASN B N 1
ATOM 5023 C CA . ASN B 1 337 ? -1.480 -31.180 55.867 1.00 66.50 340 ASN B CA 1
ATOM 5024 C C . ASN B 1 337 ? -1.374 -32.679 56.083 1.00 71.58 340 ASN B C 1
ATOM 5025 O O . ASN B 1 337 ? -1.364 -33.454 55.123 1.00 70.04 340 ASN B O 1
ATOM 5030 N N . GLN B 1 338 ? -1.281 -33.089 57.342 1.00 72.71 341 GLN B N 1
ATOM 5031 C CA . GLN B 1 338 ? -1.500 -34.488 57.672 1.00 74.94 341 GLN B CA 1
ATOM 5032 C C . GLN B 1 338 ? -3.002 -34.747 57.601 1.00 72.59 341 GLN B C 1
ATOM 5033 O O . GLN B 1 338 ? -3.800 -33.918 58.043 1.00 72.88 341 GLN B O 1
ATOM 5039 N N . PRO B 1 339 ? -3.394 -35.888 57.018 1.00 71.57 342 PRO B N 1
ATOM 5040 C CA . PRO B 1 339 ? -4.817 -36.198 56.840 1.00 71.01 342 PRO B CA 1
ATOM 5041 C C . PRO B 1 339 ? -5.541 -36.488 58.150 1.00 75.33 342 PRO B C 1
ATOM 5042 O O . PRO B 1 339 ? -4.912 -36.852 59.146 1.00 72.95 342 PRO B O 1
ATOM 5046 N N . ARG B 1 340 ? -6.860 -36.327 58.142 1.00 76.95 343 ARG B N 1
ATOM 5047 C CA . ARG B 1 340 ? -7.666 -36.663 59.308 1.00 79.62 343 ARG B CA 1
ATOM 5048 C C . ARG B 1 340 ? -8.139 -38.116 59.252 1.00 83.77 343 ARG B C 1
ATOM 5049 O O . ARG B 1 340 ? -8.152 -38.743 58.192 1.00 83.57 343 ARG B O 1
#

Foldseek 3Di:
DWKKFKAQADQDQFFDDPNRIDIDIDHQDDADALKKWFFFWWFFDLVLLCPCDDDPDHRGDHRHGWGKTWTFACDDNNVVDDGQFIWIDIAGLMGMDMGNDDTDTADTNDHDPSVCCNAVVLVLLLCLCCPFQVDAAAAEEEEEPCQARNNLVQLVNVVRHYQYEYEYADDVLQVCCVPPSVHPGYFHCPDPCRLVVVCVVLVVFHQEYEAAADDPVVVSSVRHAQNHTYEHEHHSPCSSPPDDDDDDDDVVVVCVVSVYYDYDYSPPPPVVCVVVSVVVVVCVVVVSRDADDDEAEASVCVVVVSSCVSVVVTRGTIYGHDDRD/DKKFWAQQDQDAFFDDPNRIDIDDDPADDADALKKWFFFWWFFDLVLLCPCDDDPDHRGDHRHGWGKTWTFACDDNSVVDDGQFIWIDIDGLMGMDMDNDDTDTAPTNDHDPSVCCSAVVLVLLLCLCCPFQVDAAAAEEEEEPCQEGVNLVQLVNVVRHYQYEYEYADDVSQVCCVPPSVHVGYFHPVDPCRLVVVCVVLVVFHQEYEAAADDPVVVSSVRHAQNHTYEHEHHSNCSNPPDDDDDDDDVVVCCVVSVYYDYDYSPPPPVVCVVVSVVVCVCVVVVSRDADDDEAEASSCVSVVNSCVSVVVDGGTIYGHDDRD

Solvent-accessible surface area: 27495 Å² total

Secondary structure (DSSP, 8-state):
-EEEEEEE-S--SSS--GGGEEEEEEEPP---S---EEEEEE----------S--SSPPPPTT-----EEEEES--SSSSS-TT-EEEE---SBSEE--SS-SEE-SSSS-SSGGGGG----HHHH--IIIII---TT-EEEESSTTSTTT--HHHHHHTT-EEEEEESSHHHHHHHHHTS--SEEEETTSTTHHHHHHHH-TT-EEEEEBS--HHHHHH---EEEEEE--B---GGGTT-SS---SS-----HHHHTT---B--TTSS-HHHHHHHHH--HHHHTT--------EE-GGGHHHHHHHHHTT------EE-S---/-EEEEEE-S--SSS--GGGEEEEEEPPP---S---EEEEEE----------S--SSPPPPTT-----EEEEES--SSSSS-TT-EEEE---SBSEE--SS-SEE-S-SS-SSGGGGG----HHHH--IIIII---TT-EEEEESTTSTTT--HHHHHHTT-EEEEEESSHHHHHHHHHTS--SEEEETTSTTHHHHHHHH-TT-EEEEEBS--HHHHHH---EEEEEE--B---GGGTT-SS--SSS-----HHHHTT---B--TTSS-GGGHHHHHH--HHHHTT--------EE-GGGHHHHHHHHHTT------EE-S---

CATH classification: 3.90.180.10 (+1 more: 3.40.50.720)

InterPro domains:
  IPR011032 GroES-like superfamily [SSF50129] (2-141)
  IPR013149 Alcohol dehydrogenase-like, C-terminal [PF00107] (156-290)
  IPR020843 Enoylreductase domain [SM00829] (17-334)
  IPR036291 NAD(P)-binding domain superfamily [SSF51735] (121-301)
  IPR041694 Oxidoreductase, N-terminal domain [PF16884] (4-111)
  IPR045010 Medium-chain dehydrogenase/reductase [PTHR43205] (2-335)

Radius of gyration: 29.59 Å; Cα contacts (8 Å, |Δi|>4): 1488; chains: 2; bounding box: 57×56×98 Å

Nearest PDB structures (foldseek):
  5zxn-assembly1_B  TM=9.988E-01  e=4.974E-65  Vibrio vulnificus MO6-24/O
  5zxu-assembly1_A  TM=9.898E-01  e=7.926E-60  Vibrio vulnificus MO6-24/O
  4b7x-assembly6_E  TM=9.226E-01  e=3.894E-35  Pseudomonas aeruginosa PAO1
  4we3-assembly1_B  TM=9.149E-01  e=2.044E-32  Zingiber officinale
  4hfn-assembly1_B  TM=8.596E-01  e=5.087E-32  Nicotiana tabacum